Protein AF-A0A3M1FGY2-F1 (afdb_monomer)

Solvent-accessible surface area (backbone atoms only — not comparable to full-atom values): 39747 Å² total; per-residue (Å²): 135,84,88,88,84,87,84,82,87,81,82,88,76,89,76,90,72,85,72,79,71,75,72,79,77,64,55,29,26,41,13,49,28,71,32,80,57,55,85,66,83,38,28,39,62,49,61,69,87,69,76,46,45,44,46,91,86,39,46,81,48,68,23,23,54,84,64,44,53,49,77,73,42,90,63,10,30,28,99,85,68,48,51,14,48,92,96,46,51,86,85,71,84,84,57,67,67,64,67,56,83,67,84,48,83,72,31,72,80,55,66,39,44,67,34,50,70,30,95,86,32,65,36,38,81,45,65,87,71,30,52,51,30,96,87,82,31,62,25,33,63,80,64,72,58,67,90,49,59,52,15,26,13,73,57,77,65,94,67,40,73,72,54,34,35,43,37,60,44,71,38,72,59,43,84,88,67,84,84,60,53,23,40,25,38,29,35,21,44,24,40,32,45,89,91,46,58,41,38,42,34,30,28,42,21,40,38,45,35,34,56,60,52,48,55,35,31,55,44,33,36,30,46,58,96,76,75,22,67,54,38,56,48,83,37,51,46,42,28,25,44,30,8,38,22,14,69,34,64,65,32,61,38,13,55,80,77,45,47,58,57,55,49,59,44,36,11,94,33,90,62,89,46,102,87,40,81,4,45,44,53,41,46,44,48,16,54,50,44,4,58,74,44,53,38,60,22,28,36,41,67,32,64,43,66,48,66,33,25,28,33,85,88,70,50,39,74,27,39,79,84,76,50,48,70,52,67,35,58,76,51,48,68,51,63,92,86,76,81,50,30,45,46,21,51,54,39,59,66,32,70,67,60,53,85,49,50,51,35,38,28,42,41,32,20,31,58,94,45,74,84,42,36,49,31,33,38,40,32,38,28,49,48,22,43,32,51,52,74,71,76,54,49,37,33,27,28,44,22,56,38,37,20,27,52,51,40,25,73,73,53,38,49,46,45,36,60,42,28,16,37,25,21,49,60,19,20,44,64,44,74,82,67,20,34,23,55,29,36,46,90,88,68,46,79,36,52,28,67,22,92,91,43,84,93,38,62,27,62,23,83,87,68,44,73,32,61,27,68,32,38,57,69,34,75,60,34,20,45,11,46,10,34,52,55,28,49,56,41,52,49,29,57,73,69,48,86,74,73,67,36,55,63,50,56,78,47,76,49,65,47,72,42,70,47,65,45,68,26,67,63,44,46,53,53,54,58,69,50,48,82,73,32,49,84,89,54,37,64,46,48,34,29,86,82,78,43,72,56,76,82,60,95,74,82,85,59,72,69,59,54,63,75,74,40,73,54,46,40,30,41,55,78,44,58,34,40,43,37,35,53,53,54,28,25,33,38,44,34,41,17,35,25,25,26,40,57,45,69,19,48,72,61,47,77,46,79,48,77,51,76,56,96,90,38,85,46,73,44,56,29,48,42,70,60,36,72,24,53,56,80,53,53,83,39,81,42,71,56,50,30,18,28,17,50,18,47,45,48,41,22,49,59,39,21,67,52,42,30,65,71,36,82,80,49,90,73,30,74,56,45,56,57,12,34,25,62,57,46,27,30,53,54,48,28,54,51,34,42,74,50,70,44,67,90,53,76,61,57,57,83,66,51,20,49,73,73,61,46,84,73,94,55,60,51,47,103,84,69,47,75,46,77,77,78,78,80,80,63,88,75,135

Structure (mmCIF, N/CA/C/O backbone):
data_AF-A0A3M1FGY2-F1
#
_entry.id   AF-A0A3M1FGY2-F1
#
loop_
_atom_site.group_PDB
_atom_site.id
_atom_site.type_symbol
_atom_site.label_atom_id
_atom_site.label_alt_id
_atom_site.label_comp_id
_atom_site.label_asym_id
_atom_site.label_entity_id
_atom_site.label_seq_id
_atom_site.pdbx_PDB_ins_code
_atom_site.Cartn_x
_atom_site.Cartn_y
_atom_site.Cartn_z
_atom_site.occupancy
_atom_site.B_iso_or_equiv
_atom_site.auth_seq_id
_atom_site.auth_comp_id
_atom_site.auth_asym_id
_atom_site.auth_atom_id
_atom_site.pdbx_PDB_model_num
ATOM 1 N N . MET A 1 1 ? -15.349 -17.014 94.855 1.00 36.56 1 MET A N 1
ATOM 2 C CA . MET A 1 1 ? -16.660 -17.700 94.787 1.00 36.56 1 MET A CA 1
ATOM 3 C C . MET A 1 1 ? -17.309 -17.382 93.448 1.00 36.56 1 MET A C 1
ATOM 5 O O . MET A 1 1 ? -17.354 -16.208 93.117 1.00 36.56 1 MET A O 1
ATOM 9 N N . LYS A 1 2 ? -17.842 -18.424 92.782 1.00 34.97 2 LYS A N 1
ATOM 10 C CA . LYS A 1 2 ? -18.667 -18.454 91.547 1.00 34.97 2 LYS A CA 1
ATOM 11 C C . LYS A 1 2 ? -17.918 -18.312 90.197 1.00 34.97 2 LYS A C 1
ATOM 13 O O . LYS A 1 2 ? -17.287 -17.296 89.951 1.00 34.97 2 LYS A O 1
ATOM 18 N N . GLY A 1 3 ? -17.989 -19.377 89.374 1.00 35.94 3 GLY A N 1
ATOM 19 C CA . GLY A 1 3 ? -17.540 -19.461 87.960 1.00 35.94 3 GLY A CA 1
ATOM 20 C C . GLY A 1 3 ? -18.618 -18.970 86.978 1.00 35.94 3 GLY A C 1
ATOM 21 O O . GLY A 1 3 ? -19.357 -18.075 87.378 1.00 35.94 3 GLY A O 1
ATOM 22 N N . PRO A 1 4 ? -18.844 -19.581 85.788 1.00 48.47 4 PRO A N 1
ATOM 23 C CA . PRO A 1 4 ? -17.988 -20.404 84.915 1.00 48.47 4 PRO A CA 1
ATOM 24 C C . PRO A 1 4 ? -17.860 -19.821 83.473 1.00 48.47 4 PRO A C 1
ATOM 26 O O . PRO A 1 4 ? -18.666 -18.994 83.057 1.00 48.47 4 PRO A O 1
ATOM 29 N N . GLY A 1 5 ? -16.878 -20.280 82.686 1.00 32.16 5 GLY A N 1
ATOM 30 C CA . GLY A 1 5 ? -16.729 -19.965 81.254 1.00 32.16 5 GLY A CA 1
ATOM 31 C C . GLY A 1 5 ? -16.897 -21.220 80.393 1.00 32.16 5 GLY A C 1
ATOM 32 O O . GLY A 1 5 ? -16.249 -22.231 80.649 1.00 32.16 5 GLY A O 1
ATOM 33 N N . VAL A 1 6 ? -17.799 -21.157 79.414 1.00 33.75 6 VAL A N 1
ATOM 34 C CA . VAL A 1 6 ? -18.169 -22.231 78.477 1.00 33.75 6 VAL A CA 1
ATOM 35 C C . VAL A 1 6 ? -17.149 -22.309 77.334 1.00 33.75 6 VAL A C 1
ATOM 37 O O . VAL A 1 6 ? -16.842 -21.294 76.717 1.00 33.75 6 VAL A O 1
ATOM 40 N N . LEU A 1 7 ? -16.652 -23.515 77.038 1.00 28.89 7 LEU A N 1
ATOM 41 C CA . LEU A 1 7 ? -15.810 -23.832 75.880 1.00 28.89 7 LEU A CA 1
ATOM 42 C C . LEU A 1 7 ? -16.704 -24.444 74.787 1.00 28.89 7 LEU A C 1
ATOM 44 O O . LEU A 1 7 ? -17.246 -25.532 74.983 1.00 28.89 7 LEU A O 1
ATOM 48 N N . LEU A 1 8 ? -16.886 -23.744 73.664 1.00 29.45 8 LEU A N 1
ATOM 49 C CA . LEU A 1 8 ? -17.641 -24.235 72.507 1.00 29.45 8 LEU A CA 1
ATOM 50 C C . LEU A 1 8 ? -16.665 -24.798 71.460 1.00 29.45 8 LEU A C 1
ATOM 52 O O . LEU A 1 8 ? -15.843 -24.066 70.912 1.00 29.45 8 LEU A O 1
ATOM 56 N N . LEU A 1 9 ? -16.764 -26.101 71.196 1.00 29.05 9 LEU A N 1
ATOM 57 C CA . LEU A 1 9 ? -16.133 -26.788 70.068 1.00 29.05 9 LEU A CA 1
ATOM 58 C C . LEU A 1 9 ? -16.912 -26.431 68.788 1.00 29.05 9 LEU A C 1
ATOM 60 O O . LEU A 1 9 ? -18.100 -26.742 68.700 1.00 29.05 9 LEU A O 1
ATOM 64 N N . LEU A 1 10 ? -16.268 -25.807 67.800 1.00 28.83 10 LEU A N 1
ATOM 65 C CA . LEU A 1 10 ? -16.842 -25.592 66.467 1.00 28.83 10 LEU A CA 1
ATOM 66 C C . LEU A 1 10 ? -16.260 -26.619 65.491 1.00 28.83 10 LEU A C 1
ATOM 68 O O . LEU A 1 10 ? -15.065 -26.635 65.204 1.00 28.83 10 LEU A O 1
ATOM 72 N N . ILE A 1 11 ? -17.143 -27.501 65.027 1.00 30.67 11 ILE A N 1
ATOM 73 C CA . ILE A 1 11 ? -16.918 -28.496 63.981 1.00 30.67 11 ILE A CA 1
ATOM 74 C C . ILE A 1 11 ? -16.829 -27.762 62.638 1.00 30.67 11 ILE A C 1
ATOM 76 O O . ILE A 1 11 ? -17.760 -27.060 62.250 1.00 30.67 11 ILE A O 1
ATOM 80 N N . VAL A 1 12 ? -15.716 -27.941 61.926 1.00 31.11 12 VAL A N 1
ATOM 81 C CA . VAL A 1 12 ? -15.538 -27.485 60.543 1.00 31.11 12 VAL A CA 1
ATOM 82 C C . VAL A 1 12 ? -16.316 -28.431 59.627 1.00 31.11 12 VAL A C 1
ATOM 84 O O . VAL A 1 12 ? -15.914 -29.573 59.412 1.00 31.11 12 VAL A O 1
ATOM 87 N N . GLY A 1 13 ? -17.460 -27.965 59.127 1.00 29.39 13 GLY A N 1
ATOM 88 C CA . GLY A 1 13 ? -18.239 -28.627 58.085 1.00 29.39 13 GLY A CA 1
ATOM 89 C C . GLY A 1 13 ? -17.762 -28.194 56.701 1.00 29.39 13 GLY A C 1
ATOM 90 O O . GLY A 1 13 ? -17.851 -27.024 56.344 1.00 29.39 13 GLY A O 1
ATOM 91 N N . TRP A 1 14 ? -17.257 -29.156 55.937 1.00 32.22 14 TRP A N 1
ATOM 92 C CA . TRP A 1 14 ? -16.899 -29.040 54.527 1.00 32.22 14 TRP A CA 1
ATOM 93 C C . TRP A 1 14 ? -18.194 -28.949 53.696 1.00 32.22 14 TRP A C 1
ATOM 95 O O . TRP A 1 14 ? -18.934 -29.925 53.596 1.00 32.22 14 TRP A O 1
ATOM 105 N N . MET A 1 15 ? -18.491 -27.783 53.121 1.00 30.61 15 MET A N 1
ATOM 106 C CA . MET A 1 15 ? -19.473 -27.638 52.041 1.00 30.61 15 MET A CA 1
ATOM 107 C C . MET A 1 15 ? -18.726 -27.182 50.791 1.00 30.61 15 MET A C 1
ATOM 109 O O . MET A 1 15 ? -18.416 -26.006 50.626 1.00 30.61 15 MET A O 1
ATOM 113 N N . GLY A 1 16 ? -18.398 -28.149 49.933 1.00 34.47 16 GLY A N 1
ATOM 114 C CA . GLY A 1 16 ? -17.898 -27.903 48.589 1.00 34.47 16 GLY A CA 1
ATOM 115 C C . GLY A 1 16 ? -19.013 -27.341 47.714 1.00 34.47 16 GLY A C 1
ATOM 116 O O . GLY A 1 16 ? -19.827 -28.091 47.185 1.00 34.47 16 GLY A O 1
ATOM 117 N N . GLY A 1 17 ? -19.043 -26.020 47.573 1.00 30.05 17 GLY A N 1
ATOM 118 C CA . GLY A 1 17 ? -19.638 -25.355 46.424 1.00 30.05 17 GLY A CA 1
ATOM 119 C C . GLY A 1 17 ? -18.512 -25.026 45.457 1.00 30.05 17 GLY A C 1
ATOM 120 O O . GLY A 1 17 ? -17.716 -24.131 45.731 1.00 30.05 17 GLY A O 1
ATOM 121 N N . VAL A 1 18 ? -18.418 -25.759 44.348 1.00 38.31 18 VAL A N 1
ATOM 122 C CA . VAL A 1 18 ? -17.598 -25.346 43.206 1.00 38.31 18 VAL A CA 1
ATOM 123 C C . VAL A 1 18 ? -18.309 -24.140 42.603 1.00 38.31 18 VAL A C 1
ATOM 125 O O . VAL A 1 18 ? -19.213 -24.276 41.783 1.00 38.31 18 VAL A O 1
ATOM 128 N N . GLY A 1 19 ? -17.964 -22.951 43.091 1.00 31.34 19 GLY A N 1
ATOM 129 C CA . GLY A 1 19 ? -18.266 -21.720 42.386 1.00 31.34 19 GLY A CA 1
ATOM 130 C C . GLY A 1 19 ? -17.505 -21.768 41.071 1.00 31.34 19 GLY A C 1
ATOM 131 O O . GLY A 1 19 ? -16.290 -21.587 41.059 1.00 31.34 19 GLY A O 1
ATOM 132 N N . PHE A 1 20 ? -18.213 -22.045 39.979 1.00 34.38 20 PHE A N 1
ATOM 133 C CA . PHE A 1 20 ? -17.781 -21.617 38.658 1.00 34.38 20 PHE A CA 1
ATOM 134 C C . PHE A 1 20 ? -17.662 -20.093 38.728 1.00 34.38 20 PHE A C 1
ATOM 136 O O . PHE A 1 20 ? -18.654 -19.375 38.618 1.00 34.38 20 PHE A O 1
ATOM 143 N N . VAL A 1 21 ? -16.453 -19.596 38.982 1.00 35.47 21 VAL A N 1
ATOM 144 C CA . VAL A 1 21 ? -16.086 -18.263 38.516 1.00 35.47 21 VAL A CA 1
ATOM 145 C C . VAL A 1 21 ? -16.204 -18.370 36.996 1.00 35.47 21 VAL A C 1
ATOM 147 O O . VAL A 1 21 ? -15.536 -19.239 36.427 1.00 35.47 21 VAL A O 1
ATOM 150 N N . PRO A 1 22 ? -17.086 -17.607 36.326 1.00 37.62 22 PRO A N 1
ATOM 151 C CA . PRO A 1 22 ? -17.071 -17.578 34.874 1.00 37.62 22 PRO A CA 1
ATOM 152 C C . PRO A 1 22 ? -15.654 -17.162 34.490 1.00 37.62 22 PRO A C 1
ATOM 154 O O . PRO A 1 22 ? -15.172 -16.142 34.986 1.00 37.62 22 PRO A O 1
ATOM 157 N N . ALA A 1 23 ? -14.965 -17.965 33.677 1.00 42.53 23 ALA A N 1
ATOM 158 C CA . ALA A 1 23 ? -13.768 -17.477 33.009 1.00 42.53 23 ALA A CA 1
ATOM 159 C C . ALA A 1 23 ? -14.138 -16.122 32.391 1.00 42.53 23 ALA A C 1
ATOM 161 O O . ALA A 1 23 ? -15.213 -16.012 31.792 1.00 42.53 23 ALA A O 1
ATOM 162 N N . ALA A 1 24 ? -13.327 -15.089 32.642 1.00 48.88 24 ALA A N 1
ATOM 163 C CA . ALA A 1 24 ? -13.554 -13.768 32.075 1.00 48.88 24 ALA A CA 1
ATOM 164 C C . ALA A 1 24 ? -13.847 -13.948 30.582 1.00 48.88 24 ALA A C 1
ATOM 166 O O . ALA A 1 24 ? -13.088 -14.613 29.875 1.00 48.88 24 ALA A O 1
ATOM 167 N N . ARG A 1 25 ? -15.019 -13.485 30.139 1.00 57.50 25 ARG A N 1
ATOM 168 C CA . ARG A 1 25 ? -15.423 -13.599 28.741 1.00 57.50 25 ARG A CA 1
ATOM 169 C C . ARG A 1 25 ? -14.391 -12.799 27.951 1.00 57.50 25 ARG A C 1
ATOM 171 O O . ARG A 1 25 ? -14.303 -11.599 28.168 1.00 57.50 25 ARG A O 1
ATOM 178 N N . ALA A 1 26 ? -13.593 -13.470 27.121 1.00 66.06 26 ALA A N 1
ATOM 179 C CA . ALA A 1 26 ? -12.662 -12.808 26.215 1.00 66.06 26 ALA A CA 1
ATOM 180 C C . ALA A 1 26 ? -13.425 -11.723 25.439 1.00 66.06 26 ALA A C 1
ATOM 182 O O . ALA A 1 26 ? -14.460 -12.024 24.836 1.00 66.06 26 ALA A O 1
ATOM 183 N N . ASP A 1 27 ? -12.962 -10.478 25.504 1.00 87.94 27 ASP A N 1
ATOM 184 C CA . ASP A 1 27 ? -13.674 -9.306 24.971 1.00 87.94 27 ASP A CA 1
ATOM 185 C C . ASP A 1 27 ? -13.065 -8.834 23.648 1.00 87.94 27 ASP A C 1
ATOM 187 O O . ASP A 1 27 ? -13.032 -7.648 23.365 1.00 87.94 27 ASP A O 1
ATOM 191 N N . PHE A 1 28 ? -12.515 -9.759 22.858 1.00 97.19 28 PHE A N 1
ATOM 192 C CA . PHE A 1 28 ? -11.990 -9.455 21.530 1.00 97.19 28 PHE A CA 1
ATOM 193 C C . PHE A 1 28 ? -13.057 -9.649 20.446 1.00 97.19 28 PHE A C 1
ATOM 195 O O . PHE A 1 28 ? -13.564 -10.762 20.254 1.00 97.19 28 PHE A O 1
ATOM 202 N N . GLU A 1 29 ? -13.387 -8.572 19.740 1.00 98.31 29 GLU A N 1
ATOM 203 C CA . GLU A 1 29 ? -14.317 -8.558 18.610 1.00 98.31 29 GLU A CA 1
ATOM 204 C C . GLU A 1 29 ? -13.634 -8.000 17.361 1.00 98.31 29 GLU A C 1
ATOM 206 O O . GLU A 1 29 ? -12.797 -7.096 17.442 1.00 98.31 29 GLU A O 1
ATOM 211 N N . VAL A 1 30 ? -14.014 -8.535 16.204 1.00 98.75 30 VAL A N 1
ATOM 212 C CA . VAL A 1 30 ? -13.530 -8.100 14.892 1.00 98.75 30 VAL A CA 1
ATOM 213 C C . VAL A 1 30 ? -14.732 -7.885 13.988 1.00 98.75 30 VAL A C 1
ATOM 215 O O . VAL A 1 30 ? -15.682 -8.664 14.030 1.00 98.75 30 VAL A O 1
ATOM 218 N N . GLY A 1 31 ? -14.691 -6.824 13.196 1.00 98.75 31 GLY A N 1
ATOM 219 C CA . GLY A 1 31 ? -15.633 -6.557 12.119 1.00 98.75 31 GLY A CA 1
ATOM 220 C C . GLY A 1 31 ? -14.865 -6.068 10.903 1.00 98.75 31 GLY A C 1
ATOM 221 O O . GLY A 1 31 ? -13.777 -5.497 11.040 1.00 98.75 31 GLY A O 1
ATOM 222 N N . ALA A 1 32 ? -15.396 -6.310 9.714 1.00 98.75 32 ALA A N 1
ATOM 223 C CA . ALA A 1 32 ? -14.773 -5.842 8.486 1.00 98.75 32 ALA A CA 1
ATOM 224 C C . ALA A 1 32 ? -15.812 -5.335 7.489 1.00 98.75 32 ALA A C 1
ATOM 226 O O . ALA A 1 32 ? -16.957 -5.779 7.468 1.00 98.75 32 ALA A O 1
ATOM 227 N N . ALA A 1 33 ? -15.406 -4.390 6.646 1.00 98.50 33 ALA A N 1
ATOM 228 C CA . ALA A 1 33 ? -16.255 -3.876 5.581 1.00 98.50 33 ALA A CA 1
ATOM 229 C C . ALA A 1 33 ? -15.443 -3.465 4.357 1.00 98.50 33 ALA A C 1
ATOM 231 O O . ALA A 1 33 ? -14.266 -3.116 4.462 1.00 98.50 33 ALA A O 1
ATOM 232 N N . ARG A 1 34 ? -16.110 -3.457 3.201 1.00 97.12 34 ARG A N 1
ATOM 233 C CA . ARG A 1 34 ? -15.613 -2.874 1.955 1.00 97.12 34 ARG A CA 1
ATOM 234 C C . ARG A 1 34 ? -16.663 -1.943 1.351 1.00 97.12 34 ARG A C 1
ATOM 236 O O . ARG A 1 34 ? -17.853 -2.248 1.415 1.00 97.12 34 ARG A O 1
ATOM 243 N N . VAL A 1 35 ? -16.233 -0.808 0.809 1.00 96.88 35 VAL A N 1
ATOM 244 C CA . VAL A 1 35 ? -17.082 0.167 0.104 1.00 96.88 35 VAL A CA 1
ATOM 245 C C . VAL A 1 35 ? -16.384 0.596 -1.176 1.00 96.88 35 VAL A C 1
ATOM 247 O O . VAL A 1 35 ? -15.190 0.890 -1.151 1.00 96.88 35 VAL A O 1
ATOM 250 N N . ASP A 1 36 ? -17.147 0.639 -2.263 1.00 94.25 36 ASP A N 1
ATOM 251 C CA . ASP A 1 36 ? -16.681 1.053 -3.583 1.00 94.25 36 ASP A CA 1
ATOM 252 C C . ASP A 1 36 ? -16.398 2.566 -3.614 1.00 94.25 36 ASP A C 1
ATOM 254 O O . ASP A 1 36 ? -17.261 3.397 -3.301 1.00 94.25 36 ASP A O 1
ATOM 258 N N . LEU A 1 37 ? -15.167 2.919 -3.963 1.00 94.25 37 LEU A N 1
ATOM 259 C CA . LEU A 1 37 ? -14.688 4.280 -4.170 1.00 94.25 37 LEU A CA 1
ATOM 260 C C . LEU A 1 37 ? -14.525 4.627 -5.654 1.00 94.25 37 LEU A C 1
ATOM 262 O O . LEU A 1 37 ? -14.386 5.812 -5.947 1.00 94.25 37 LEU A O 1
ATOM 266 N N . THR A 1 38 ? -14.627 3.650 -6.555 1.00 91.38 38 THR A N 1
ATOM 267 C CA . THR A 1 38 ? -14.407 3.768 -8.002 1.00 91.38 38 THR A CA 1
ATOM 268 C C . THR A 1 38 ? -15.143 4.953 -8.602 1.00 91.38 38 THR A C 1
ATOM 270 O O . THR A 1 38 ? -16.275 5.289 -8.210 1.00 91.38 38 THR A O 1
ATOM 273 N N . ARG A 1 39 ? -14.480 5.614 -9.548 1.00 86.38 39 ARG A N 1
ATOM 274 C CA . ARG A 1 39 ? -15.054 6.711 -10.311 1.00 86.38 39 ARG A CA 1
ATOM 275 C C . ARG A 1 39 ? -15.671 6.179 -11.602 1.00 86.38 39 ARG A C 1
ATOM 277 O O . ARG A 1 39 ? -15.003 5.612 -12.454 1.00 86.38 39 ARG A O 1
ATOM 284 N N . TYR A 1 40 ? -16.972 6.393 -11.779 1.00 79.75 40 TYR A N 1
ATOM 285 C CA . TYR A 1 40 ? -17.678 5.955 -12.992 1.00 79.75 40 TYR A CA 1
ATOM 286 C C . TYR A 1 40 ? -18.101 7.112 -13.899 1.00 79.75 40 TYR A C 1
ATOM 288 O O . TYR A 1 40 ? -18.359 6.899 -15.081 1.00 79.75 40 TYR A O 1
ATOM 296 N N . ASP A 1 41 ? -18.138 8.324 -13.365 1.00 72.62 41 ASP A N 1
ATOM 297 C CA . ASP A 1 41 ? -18.525 9.560 -14.031 1.00 72.62 41 ASP A CA 1
ATOM 298 C C . ASP A 1 41 ? -17.323 10.209 -14.727 1.00 72.62 41 ASP A C 1
ATOM 300 O O . ASP A 1 41 ? -16.748 11.185 -14.237 1.00 72.62 41 ASP A O 1
ATOM 304 N N . PHE A 1 42 ? -16.919 9.617 -15.856 1.00 74.06 42 PHE A N 1
ATOM 305 C CA . PHE A 1 42 ? -15.904 10.195 -16.729 1.00 74.06 42 PHE A CA 1
ATOM 306 C C . PHE A 1 42 ? -16.078 9.841 -18.210 1.00 74.06 42 PHE A C 1
ATOM 308 O O . PHE A 1 42 ? -16.596 8.774 -18.545 1.00 74.06 42 PHE A O 1
ATOM 315 N N . GLU A 1 43 ? -15.594 10.732 -19.075 1.00 68.38 43 GLU A N 1
ATOM 316 C CA . GLU A 1 43 ? -15.561 10.576 -20.534 1.00 68.38 43 GLU A CA 1
ATOM 317 C C . GLU A 1 43 ? -14.274 9.887 -21.021 1.00 68.38 43 GLU A C 1
ATOM 319 O O . GLU A 1 43 ? -13.217 9.997 -20.397 1.00 68.38 43 GLU A O 1
ATOM 324 N N . ASN A 1 44 ? -14.342 9.219 -22.177 1.00 66.69 44 ASN A N 1
ATOM 325 C CA . ASN A 1 44 ? -13.189 8.561 -22.798 1.00 66.69 44 ASN A CA 1
ATOM 326 C C . ASN A 1 44 ? -12.450 9.491 -23.770 1.00 66.69 44 ASN A C 1
ATOM 328 O O . ASN A 1 44 ? -13.042 10.364 -24.412 1.00 66.69 44 ASN A O 1
ATOM 332 N N . TYR A 1 45 ? -11.159 9.241 -23.975 1.00 66.06 45 TYR A N 1
ATOM 333 C CA . TYR A 1 45 ? -10.396 9.880 -25.046 1.00 66.06 45 TYR A CA 1
ATOM 334 C C . TYR A 1 45 ? -9.769 8.842 -25.980 1.00 66.06 45 TYR A C 1
ATOM 336 O O . TYR A 1 45 ? -9.592 7.673 -25.633 1.00 66.06 45 TYR A O 1
ATOM 344 N N . THR A 1 46 ? -9.461 9.265 -27.203 1.00 64.12 46 THR A N 1
ATOM 345 C CA . THR A 1 46 ? -8.655 8.470 -28.133 1.00 64.12 46 THR A CA 1
ATOM 346 C C . THR A 1 46 ? -7.243 9.016 -28.123 1.00 64.12 46 THR A C 1
ATOM 348 O O . THR A 1 46 ? -7.030 10.163 -28.513 1.00 64.12 46 THR A O 1
ATOM 351 N N . ASP A 1 47 ? -6.321 8.178 -27.666 1.00 66.06 47 ASP A N 1
ATOM 352 C CA . ASP A 1 47 ? -4.881 8.379 -27.775 1.00 66.06 47 ASP A CA 1
ATOM 353 C C . ASP A 1 47 ? -4.470 8.179 -29.244 1.00 66.06 47 ASP A C 1
ATOM 355 O O . ASP A 1 47 ? -4.567 7.069 -29.780 1.00 66.06 47 ASP A O 1
ATOM 359 N N . ILE A 1 48 ? -4.142 9.275 -29.931 1.00 62.66 48 ILE A N 1
ATOM 360 C CA . ILE A 1 48 ? -3.876 9.278 -31.377 1.00 62.66 48 ILE A CA 1
ATOM 361 C C . ILE A 1 48 ? -2.420 8.925 -31.667 1.00 62.66 48 ILE A C 1
ATOM 363 O O . ILE A 1 48 ? -2.140 8.268 -32.676 1.00 62.66 48 ILE A O 1
ATOM 367 N N . ASP A 1 49 ? -1.491 9.386 -30.832 1.00 62.09 49 ASP A N 1
ATOM 368 C CA . ASP A 1 49 ? -0.059 9.151 -31.022 1.00 62.09 49 ASP A CA 1
ATOM 369 C C . ASP A 1 49 ? 0.442 7.875 -30.324 1.00 62.09 49 ASP A C 1
ATOM 371 O O . ASP A 1 49 ? 1.543 7.403 -30.633 1.00 62.09 49 ASP A O 1
ATOM 375 N N . GLY A 1 50 ? -0.407 7.254 -29.502 1.00 65.06 50 GLY A N 1
ATOM 376 C CA . GLY A 1 50 ? -0.146 6.004 -28.803 1.00 65.06 50 GLY A CA 1
ATOM 377 C C . GLY A 1 50 ? 0.825 6.174 -27.640 1.00 65.06 50 GLY A C 1
ATOM 378 O O . GLY A 1 50 ? 1.476 5.193 -27.267 1.00 65.06 50 GLY A O 1
ATOM 379 N N . ASP A 1 51 ? 1.000 7.395 -27.126 1.00 63.28 51 ASP A N 1
ATOM 380 C CA . ASP A 1 51 ? 1.958 7.693 -26.061 1.00 63.28 51 ASP A CA 1
ATOM 381 C C . ASP A 1 51 ? 1.427 7.381 -24.649 1.00 63.28 51 ASP A C 1
ATOM 383 O O . ASP A 1 51 ? 2.196 7.393 -23.681 1.00 63.28 51 ASP A O 1
ATOM 387 N N . GLY A 1 52 ? 0.142 7.029 -24.525 1.00 63.62 52 GLY A N 1
ATOM 388 C CA . GLY A 1 52 ? -0.528 6.705 -23.267 1.00 63.62 52 GLY A CA 1
ATOM 389 C C . GLY A 1 52 ? -0.912 7.930 -22.433 1.00 63.62 52 GLY A C 1
ATOM 390 O O . GLY A 1 52 ? -1.426 7.780 -21.321 1.00 63.62 52 GLY A O 1
ATOM 391 N N . PHE A 1 53 ? -0.702 9.143 -22.935 1.00 66.25 53 PHE A N 1
ATOM 392 C CA . PHE A 1 53 ? -1.085 10.397 -22.300 1.00 66.25 53 PHE A CA 1
ATOM 393 C C . PHE A 1 53 ? -2.196 11.082 -23.091 1.00 66.25 53 PHE A C 1
ATOM 395 O O . PHE A 1 53 ? -2.608 10.642 -24.155 1.00 66.25 53 PHE A O 1
ATOM 402 N N . LYS A 1 54 ? -2.769 12.131 -22.498 1.00 65.25 54 LYS A N 1
ATOM 403 C CA . LYS A 1 54 ? -3.650 13.059 -23.201 1.00 65.25 54 LYS A CA 1
ATOM 404 C C . LYS A 1 54 ? -2.895 14.360 -23.456 1.00 65.25 54 LYS A C 1
ATOM 406 O O . LYS A 1 54 ? -2.733 15.172 -22.536 1.00 65.25 54 LYS A O 1
ATOM 411 N N . GLY A 1 55 ? -2.447 14.549 -24.687 1.00 63.34 55 GLY A N 1
ATOM 412 C CA . GLY A 1 55 ? -1.803 15.741 -25.219 1.00 63.34 55 GLY A CA 1
ATOM 413 C C . GLY A 1 55 ? -2.738 16.652 -26.032 1.00 63.34 55 GLY A C 1
ATOM 414 O O . GLY A 1 55 ? -3.943 16.420 -26.135 1.00 63.34 55 GLY A O 1
ATOM 415 N N . PRO A 1 56 ? -2.202 17.749 -26.603 1.00 60.97 56 PRO A N 1
ATOM 416 C CA . PRO A 1 56 ? -2.968 18.708 -27.408 1.00 60.97 56 PRO A CA 1
ATOM 417 C C . PRO A 1 56 ? -3.503 18.143 -28.729 1.00 60.97 56 PRO A C 1
ATOM 419 O O . PRO A 1 56 ? -4.447 18.710 -29.282 1.00 60.97 56 PRO A O 1
ATOM 422 N N . ASP A 1 57 ? -2.862 17.087 -29.232 1.00 58.19 57 ASP A N 1
ATOM 423 C CA . ASP A 1 57 ? -3.192 16.436 -30.498 1.00 58.19 57 ASP A CA 1
ATOM 424 C C . ASP A 1 57 ? -4.222 15.299 -30.314 1.00 58.19 57 ASP A C 1
ATOM 426 O O . ASP A 1 57 ? -4.865 14.916 -31.291 1.00 58.19 57 ASP A O 1
ATOM 430 N N . ASP A 1 58 ? -4.451 14.831 -29.077 1.00 60.66 58 ASP A N 1
ATOM 431 C CA . ASP A 1 58 ? -5.428 13.785 -28.750 1.00 60.66 58 ASP A CA 1
ATOM 432 C C . ASP A 1 58 ? -6.869 14.279 -28.750 1.00 60.66 58 ASP A C 1
ATOM 434 O O . ASP A 1 58 ? -7.182 15.441 -28.458 1.00 60.66 58 ASP A O 1
ATOM 438 N N . TRP A 1 59 ? -7.787 13.362 -29.060 1.00 62.28 59 TRP A N 1
ATOM 439 C CA . TRP A 1 59 ? -9.177 13.714 -29.307 1.00 62.28 59 TRP A CA 1
ATOM 440 C C . TRP A 1 59 ? -10.134 13.280 -28.196 1.00 62.28 59 TRP A C 1
ATOM 442 O O . TRP A 1 59 ? -10.061 12.176 -27.659 1.00 62.28 59 TRP A O 1
ATOM 452 N N . LEU A 1 60 ? -11.091 14.167 -27.911 1.00 60.62 60 LEU A N 1
ATOM 453 C CA . LEU A 1 60 ? -12.153 13.982 -26.926 1.00 60.62 60 LEU A CA 1
ATOM 454 C C . LEU A 1 60 ? -13.373 13.318 -27.575 1.00 60.62 60 LEU A C 1
ATOM 456 O O . LEU A 1 60 ? -13.959 13.861 -28.525 1.00 60.62 60 LEU A O 1
ATOM 460 N N . LEU A 1 61 ? -13.771 12.162 -27.049 1.00 56.94 61 LEU A N 1
ATOM 461 C CA . LEU A 1 61 ? -15.018 11.500 -27.408 1.00 56.94 61 LEU A CA 1
ATOM 462 C C . LEU A 1 61 ? -16.045 11.787 -26.312 1.00 56.94 61 LEU A C 1
ATOM 464 O O . LEU A 1 61 ? -16.080 11.128 -25.284 1.00 56.94 61 LEU A O 1
ATOM 468 N N . ASP A 1 62 ? -16.858 12.809 -26.557 1.00 54.31 62 ASP A N 1
ATOM 469 C CA . ASP A 1 62 ? -17.970 13.199 -25.689 1.00 54.31 62 ASP A CA 1
ATOM 470 C C . ASP A 1 62 ? -19.179 12.301 -26.015 1.00 54.31 62 ASP A C 1
ATOM 472 O O . ASP A 1 62 ? -20.003 12.642 -26.869 1.00 54.31 62 ASP A O 1
ATOM 476 N N . THR A 1 63 ? -19.150 11.092 -25.442 1.00 55.75 63 THR A N 1
ATOM 477 C CA . THR A 1 63 ? -20.163 10.017 -25.525 1.00 55.75 63 THR A CA 1
ATOM 478 C C . THR A 1 63 ? -21.033 9.973 -24.257 1.00 55.75 63 THR A C 1
ATOM 480 O O . THR A 1 63 ? -21.351 8.896 -23.755 1.00 55.75 63 THR A O 1
ATOM 483 N N . GLY A 1 64 ? -21.213 11.122 -23.592 1.00 55.97 64 GLY A N 1
ATOM 484 C CA . GLY A 1 64 ? -21.847 11.203 -22.275 1.00 55.97 64 GLY A CA 1
ATOM 485 C C . GLY A 1 64 ? -21.168 10.369 -21.168 1.00 55.97 64 GLY A C 1
ATOM 486 O O . GLY A 1 64 ? -20.034 9.895 -21.288 1.00 55.97 64 GLY A O 1
ATOM 487 N N . ILE A 1 65 ? -21.893 10.181 -20.055 1.00 55.72 65 ILE A N 1
ATOM 488 C CA . ILE A 1 65 ? -21.413 9.479 -18.842 1.00 55.72 65 ILE A CA 1
ATOM 489 C C . ILE A 1 65 ? -21.397 7.951 -19.026 1.00 55.72 65 ILE A C 1
ATOM 491 O O . ILE A 1 65 ? -20.665 7.240 -18.331 1.00 55.72 65 ILE A O 1
ATOM 495 N N . ASP A 1 66 ? -22.220 7.424 -19.934 1.00 55.66 66 ASP A N 1
ATOM 496 C CA . ASP A 1 66 ? -22.389 5.983 -20.141 1.00 55.66 66 ASP A CA 1
ATOM 497 C C . ASP A 1 66 ? -21.312 5.367 -21.061 1.00 55.66 66 ASP A C 1
ATOM 499 O O . ASP A 1 66 ? -21.158 4.139 -21.113 1.00 55.66 66 ASP A O 1
ATOM 503 N N . ARG A 1 67 ? -20.508 6.233 -21.697 1.00 63.34 67 ARG A N 1
ATOM 504 C CA . ARG A 1 67 ? -19.342 5.905 -22.524 1.00 63.34 67 ARG A CA 1
ATOM 505 C C . ARG A 1 67 ? -19.696 5.122 -23.793 1.00 63.34 67 ARG A C 1
ATOM 507 O O . ARG A 1 67 ? -18.870 4.322 -24.262 1.00 63.34 67 ARG A O 1
ATOM 514 N N . ARG A 1 68 ? -20.906 5.305 -24.330 1.00 60.91 68 ARG A N 1
ATOM 515 C CA . ARG A 1 68 ? -21.394 4.665 -25.562 1.00 60.91 68 ARG A CA 1
ATOM 516 C C . ARG A 1 68 ? -21.706 5.710 -26.614 1.00 60.91 68 ARG A C 1
ATOM 518 O O . ARG A 1 68 ? -22.193 6.778 -26.307 1.00 60.91 68 ARG A O 1
ATOM 525 N N . PHE A 1 69 ? -21.436 5.391 -27.875 1.00 65.88 69 PHE A N 1
ATOM 526 C CA . PHE A 1 69 ? -21.985 6.203 -28.960 1.00 65.88 69 PHE A CA 1
ATOM 527 C C . PHE A 1 69 ? -23.471 5.898 -29.150 1.00 65.88 69 PHE A C 1
ATOM 529 O O . PHE A 1 69 ? -23.860 4.740 -28.996 1.00 65.88 69 PHE A O 1
ATOM 536 N N . ASP A 1 70 ? -24.226 6.871 -29.663 1.00 70.38 70 ASP A N 1
ATOM 537 C CA . ASP A 1 70 ? -25.607 6.741 -30.155 1.00 70.38 70 ASP A CA 1
ATOM 538 C C . ASP A 1 70 ? -25.992 5.341 -30.697 1.00 70.38 70 ASP A C 1
ATOM 540 O O . ASP A 1 70 ? -27.048 4.806 -30.381 1.00 70.38 70 ASP A O 1
ATOM 544 N N . TYR A 1 71 ? -25.168 4.737 -31.567 1.00 69.38 71 TYR A N 1
ATOM 545 C CA . TYR A 1 71 ? -25.467 3.452 -32.222 1.00 69.38 71 TYR A CA 1
ATOM 546 C C . TYR A 1 71 ? -25.163 2.214 -31.351 1.00 69.38 71 TYR A C 1
ATOM 548 O O . TYR A 1 71 ? -25.606 1.110 -31.656 1.00 69.38 71 TYR A O 1
ATOM 556 N N . GLU A 1 72 ? -24.390 2.361 -30.278 1.00 72.12 72 GLU A N 1
ATOM 557 C CA . GLU A 1 72 ? -24.056 1.303 -29.313 1.00 72.12 72 GLU A CA 1
ATOM 558 C C . GLU A 1 72 ? -25.100 1.189 -28.182 1.00 72.12 72 GLU A C 1
ATOM 560 O O . GLU A 1 72 ? -25.054 0.265 -27.353 1.00 72.12 72 GLU A O 1
ATOM 565 N N . GLU A 1 73 ? -26.053 2.118 -28.134 1.00 73.44 73 GLU A N 1
ATOM 566 C CA . GLU A 1 73 ? -27.117 2.149 -27.143 1.00 73.44 73 GLU A CA 1
ATOM 567 C C . GLU A 1 73 ? -28.213 1.108 -27.390 1.00 73.44 73 GLU A C 1
ATOM 569 O O . GLU A 1 73 ? -28.570 0.728 -28.511 1.00 73.44 73 GLU A O 1
ATOM 574 N N . ALA A 1 74 ? -28.808 0.640 -26.293 1.00 77.31 74 ALA A N 1
ATOM 575 C CA . ALA A 1 74 ? -29.900 -0.314 -26.364 1.00 77.31 74 ALA A CA 1
ATOM 576 C C . ALA A 1 74 ? -31.139 0.325 -27.018 1.00 77.31 74 ALA A C 1
ATOM 578 O O . ALA A 1 74 ? -31.787 1.191 -26.437 1.00 77.31 74 ALA A O 1
ATOM 579 N N . GLY A 1 75 ? -31.511 -0.174 -28.199 1.00 74.25 75 GLY A N 1
ATOM 580 C CA . GLY A 1 75 ? -32.643 0.340 -28.977 1.00 74.25 75 GLY A CA 1
ATOM 581 C C . GLY A 1 75 ? -32.268 1.385 -30.028 1.00 74.25 75 GLY A C 1
ATOM 582 O O . GLY A 1 75 ? -33.175 1.917 -30.666 1.00 74.25 75 GLY A O 1
ATOM 583 N N . ALA A 1 76 ? -30.970 1.644 -30.227 1.00 76.06 76 ALA A N 1
ATOM 584 C CA . ALA A 1 76 ? -30.467 2.496 -31.304 1.00 76.06 76 ALA A CA 1
ATOM 585 C C . ALA A 1 76 ? -30.826 1.955 -32.688 1.00 76.06 76 ALA A C 1
ATOM 587 O O . ALA A 1 76 ? -31.291 2.690 -33.559 1.00 76.06 76 ALA A O 1
ATOM 588 N N . PHE A 1 77 ? -30.677 0.644 -32.862 1.00 73.06 77 PHE A N 1
ATOM 589 C CA . PHE A 1 77 ? -31.125 -0.063 -34.052 1.00 73.06 77 PHE A CA 1
ATOM 590 C C . PHE A 1 77 ? -32.587 -0.462 -33.879 1.00 73.06 77 PHE A C 1
ATOM 592 O O . PHE A 1 77 ? -32.981 -0.942 -32.810 1.00 73.06 77 PHE A O 1
ATOM 599 N N . GLY A 1 78 ? -33.394 -0.233 -34.914 1.00 71.69 78 GLY A N 1
ATOM 600 C CA . GLY A 1 78 ? -34.827 -0.517 -34.919 1.00 71.69 78 GLY A CA 1
ATOM 601 C C . GLY A 1 78 ? -35.170 -2.002 -34.685 1.00 71.69 78 GLY A C 1
ATOM 602 O O . GLY A 1 78 ? -34.348 -2.812 -34.256 1.00 71.69 78 GLY A O 1
ATOM 603 N N . PRO A 1 79 ? -36.421 -2.428 -34.935 1.00 72.19 79 PRO A N 1
ATOM 604 C CA . PRO A 1 79 ? -36.865 -3.806 -34.701 1.00 72.19 79 PRO A CA 1
ATOM 605 C C . PRO A 1 79 ? -36.042 -4.936 -35.350 1.00 72.19 79 PRO A C 1
ATOM 607 O O . PRO A 1 79 ? -36.219 -6.091 -34.953 1.00 72.19 79 PRO A O 1
ATOM 610 N N . ASP A 1 80 ? -35.207 -4.655 -36.351 1.00 68.06 80 ASP A N 1
ATOM 611 C CA . ASP A 1 80 ? -34.330 -5.637 -36.998 1.00 68.06 80 ASP A CA 1
ATOM 612 C C . ASP A 1 80 ? -32.959 -5.801 -36.308 1.00 68.06 80 ASP A C 1
ATOM 614 O O . ASP A 1 80 ? -32.264 -6.790 -36.567 1.00 68.06 80 ASP A O 1
ATOM 618 N N . GLY A 1 81 ? -32.614 -4.887 -35.393 1.00 72.50 81 GLY A N 1
ATOM 619 C CA . GLY A 1 81 ? -31.378 -4.883 -34.617 1.00 72.50 81 GLY A CA 1
ATOM 620 C C . GLY A 1 81 ? -30.118 -4.582 -35.430 1.00 72.50 81 GLY A C 1
ATOM 621 O O . GLY A 1 81 ? -29.038 -4.988 -34.996 1.00 72.50 81 GLY A O 1
ATOM 622 N N . LYS A 1 82 ? -30.240 -3.942 -36.599 1.00 72.00 82 LYS A N 1
ATOM 623 C CA . LYS A 1 82 ? -29.122 -3.623 -37.500 1.00 72.00 82 LYS A CA 1
ATOM 624 C C . LYS A 1 82 ? -29.129 -2.136 -37.899 1.00 72.00 82 LYS A C 1
ATOM 626 O O . LYS A 1 82 ? -30.206 -1.564 -37.988 1.00 72.00 82 LYS A O 1
ATOM 631 N N . PRO A 1 83 ? -27.960 -1.509 -38.129 1.00 69.69 83 PRO A N 1
ATOM 632 C CA . PRO A 1 83 ? -27.873 -0.124 -38.593 1.00 69.69 83 PRO A CA 1
ATOM 633 C C . PRO A 1 83 ? -28.409 0.030 -40.023 1.00 69.69 83 PRO A C 1
ATOM 635 O O . PRO A 1 83 ? -28.052 -0.734 -40.915 1.00 69.69 83 PRO A O 1
ATOM 638 N N . GLY A 1 84 ? -29.193 1.077 -40.272 1.00 70.69 84 GLY A N 1
ATOM 639 C CA . GLY A 1 84 ? -29.660 1.433 -41.610 1.00 70.69 84 GLY A CA 1
ATOM 640 C C . GLY A 1 84 ? -30.861 0.635 -42.097 1.00 70.69 84 GLY A C 1
ATOM 641 O O . GLY A 1 84 ? -31.760 0.282 -41.343 1.00 70.69 84 GLY A O 1
ATOM 642 N N . ARG A 1 85 ? -30.973 0.437 -43.414 1.00 71.00 85 ARG A N 1
ATOM 643 C CA . ARG A 1 85 ? -32.112 -0.299 -43.979 1.00 71.00 85 ARG A CA 1
ATOM 644 C C . ARG A 1 85 ? -31.826 -1.792 -43.994 1.00 71.00 85 ARG A C 1
ATOM 646 O O . ARG A 1 85 ? -31.000 -2.247 -44.779 1.00 71.00 85 ARG A O 1
ATOM 653 N N . ALA A 1 86 ? -32.641 -2.559 -43.274 1.00 63.41 86 ALA A N 1
ATOM 654 C CA . ALA A 1 86 ? -32.634 -4.021 -43.284 1.00 63.41 86 ALA A CA 1
ATOM 655 C C . ALA A 1 86 ? -32.327 -4.646 -44.668 1.00 63.41 86 ALA A C 1
ATOM 657 O O . ALA A 1 86 ? -33.181 -4.686 -45.564 1.00 63.41 86 ALA A O 1
ATOM 658 N N . GLY A 1 87 ? -31.120 -5.201 -44.829 1.00 60.91 87 GLY A N 1
ATOM 659 C CA . GLY A 1 87 ? -30.721 -5.976 -46.011 1.00 60.91 87 GLY A CA 1
ATOM 660 C C . GLY A 1 87 ? -30.321 -5.163 -47.248 1.00 60.91 87 GLY A C 1
ATOM 661 O O . GLY A 1 87 ? -30.369 -5.712 -48.355 1.00 60.91 87 GLY A O 1
ATOM 662 N N . VAL A 1 88 ? -29.949 -3.891 -47.088 1.00 62.75 88 VAL A N 1
ATOM 663 C CA . VAL A 1 88 ? -29.468 -3.015 -48.165 1.00 62.75 88 VAL A CA 1
ATOM 664 C C . VAL A 1 88 ? -28.088 -2.467 -47.799 1.00 62.75 88 VAL A C 1
ATOM 666 O O . VAL A 1 88 ? -27.942 -1.873 -46.748 1.00 62.75 88 VAL A O 1
ATOM 669 N N . ASP A 1 89 ? -27.112 -2.662 -48.688 1.00 62.06 89 ASP A N 1
ATOM 670 C CA . ASP A 1 89 ? -25.810 -1.975 -48.664 1.00 62.06 89 ASP A CA 1
ATOM 671 C C . ASP A 1 89 ? -26.023 -0.567 -49.241 1.00 62.06 89 ASP A C 1
ATOM 673 O O . ASP A 1 89 ? -26.149 -0.383 -50.462 1.00 62.06 89 ASP A O 1
ATOM 677 N N . ASP A 1 90 ? -26.210 0.402 -48.351 1.00 59.06 90 ASP A N 1
ATOM 678 C CA . ASP A 1 90 ? -26.658 1.753 -48.685 1.00 59.06 90 ASP A CA 1
ATOM 679 C C . ASP A 1 90 ? -25.513 2.633 -49.242 1.00 59.06 90 ASP A C 1
ATOM 681 O O . ASP A 1 90 ? -25.793 3.654 -49.885 1.00 59.06 90 ASP A O 1
ATOM 685 N N . ASP A 1 91 ? -24.240 2.245 -49.070 1.00 54.47 91 ASP A N 1
ATOM 686 C CA . ASP A 1 91 ? -23.063 2.983 -49.569 1.00 54.47 91 ASP A CA 1
ATOM 687 C C . ASP A 1 91 ? -22.340 2.312 -50.762 1.00 54.47 91 ASP A C 1
ATOM 689 O O . ASP A 1 91 ? -21.512 2.948 -51.430 1.00 54.47 91 ASP A O 1
ATOM 693 N N . GLY A 1 92 ? -22.727 1.080 -51.102 1.00 56.44 92 GLY A N 1
ATOM 694 C CA . GLY A 1 92 ? -22.289 0.327 -52.275 1.00 56.44 92 GLY A CA 1
ATOM 695 C C . GLY A 1 92 ? -20.900 -0.294 -52.142 1.00 56.44 92 GLY A C 1
ATOM 696 O O . GLY A 1 92 ? -20.270 -0.580 -53.171 1.00 56.44 92 GLY A O 1
ATOM 697 N N . ASN A 1 93 ? -20.392 -0.459 -50.920 1.00 60.22 93 ASN A N 1
ATOM 698 C CA . ASN A 1 93 ? -19.060 -1.005 -50.658 1.00 60.22 93 ASN A CA 1
ATOM 699 C C . ASN A 1 93 ? -19.017 -2.552 -50.646 1.00 60.22 93 ASN A C 1
ATOM 701 O O . ASN A 1 93 ? -17.933 -3.143 -50.639 1.00 60.22 93 ASN A O 1
ATOM 705 N N . GLY A 1 94 ? -20.176 -3.210 -50.737 1.00 58.22 94 GLY A N 1
ATOM 706 C CA . GLY A 1 94 ? -20.344 -4.662 -50.737 1.00 58.22 94 GLY A CA 1
ATOM 707 C C . GLY A 1 94 ? -20.537 -5.285 -49.351 1.00 58.22 94 GLY A C 1
ATOM 708 O O . GLY A 1 94 ? -20.619 -6.515 -49.267 1.00 58.22 94 GLY A O 1
ATOM 709 N N . VAL A 1 95 ? -20.607 -4.479 -48.292 1.00 57.69 95 VAL A N 1
ATOM 710 C CA . VAL A 1 95 ? -20.838 -4.869 -46.897 1.00 57.69 95 VAL A CA 1
ATOM 711 C C . VAL A 1 95 ? -22.189 -4.303 -46.470 1.00 57.69 95 VAL A C 1
ATOM 713 O O . VAL A 1 95 ? -22.450 -3.122 -46.625 1.00 57.69 95 VAL A O 1
ATOM 716 N N . ILE A 1 96 ? -23.060 -5.171 -45.964 1.00 57.50 96 ILE A N 1
ATOM 717 C CA . ILE A 1 96 ? -24.329 -4.772 -45.351 1.00 57.50 96 ILE A CA 1
ATOM 718 C C . ILE A 1 96 ? -24.051 -4.670 -43.845 1.00 57.50 96 ILE A C 1
ATOM 720 O O . ILE A 1 96 ? -23.497 -5.627 -43.297 1.00 57.50 96 ILE A O 1
ATOM 724 N N . ASP A 1 97 ? -24.441 -3.572 -43.199 1.00 55.62 97 ASP A N 1
ATOM 725 C CA . ASP A 1 97 ? -24.339 -3.322 -41.754 1.00 55.62 97 ASP A CA 1
ATOM 726 C C . ASP A 1 97 ? -22.910 -2.992 -41.226 1.00 55.62 97 ASP A C 1
ATOM 728 O O . ASP A 1 97 ? -22.467 -3.572 -40.231 1.00 55.62 97 ASP A O 1
ATOM 732 N N . ASP A 1 98 ? -22.156 -2.078 -41.864 1.00 62.56 98 ASP A N 1
ATOM 733 C CA . ASP A 1 98 ? -20.802 -1.671 -41.402 1.00 62.56 98 ASP A CA 1
ATOM 734 C C . ASP A 1 98 ? -20.842 -0.539 -40.350 1.00 62.56 98 ASP A C 1
ATOM 736 O O . ASP A 1 98 ? -21.013 0.643 -40.682 1.00 62.56 98 ASP A O 1
ATOM 740 N N . CYS A 1 99 ? -20.657 -0.910 -39.075 1.00 63.47 99 CYS A N 1
ATOM 741 C CA . CYS A 1 99 ? -20.415 0.025 -37.974 1.00 63.47 99 CYS A CA 1
ATOM 742 C C . CYS A 1 99 ? -19.162 -0.349 -37.166 1.00 63.47 99 CYS A C 1
ATOM 744 O O . CYS A 1 99 ? -18.993 -1.489 -36.727 1.00 63.47 99 CYS A O 1
ATOM 746 N N . GLY A 1 100 ? -18.302 0.644 -36.933 1.00 59.28 100 GLY A N 1
ATOM 747 C CA . GLY A 1 100 ? -17.079 0.564 -36.142 1.00 59.28 100 GLY A CA 1
ATOM 748 C C . GLY A 1 100 ? -16.796 1.868 -35.387 1.00 59.28 100 GLY A C 1
ATOM 749 O O . GLY A 1 100 ? -17.313 2.936 -35.718 1.00 59.28 100 GLY A O 1
ATOM 750 N N . ARG A 1 101 ? -15.958 1.794 -34.349 1.00 57.62 101 ARG A N 1
ATOM 751 C CA . ARG A 1 101 ? -15.564 2.974 -33.563 1.00 57.62 101 ARG A CA 1
ATOM 752 C C . ARG A 1 101 ? -14.605 3.869 -34.367 1.00 57.62 101 ARG A C 1
ATOM 754 O O . ARG A 1 101 ? -13.707 3.332 -35.016 1.00 57.62 101 ARG A O 1
ATOM 761 N N . PRO A 1 102 ? -14.765 5.208 -34.340 1.00 56.00 102 PRO A N 1
ATOM 762 C CA . PRO A 1 102 ? -13.868 6.120 -35.046 1.00 56.00 102 PRO A CA 1
ATOM 763 C C . PRO A 1 102 ? -12.453 6.060 -34.455 1.00 56.00 102 PRO A C 1
ATOM 765 O O . PRO A 1 102 ? -12.294 6.042 -33.237 1.00 56.00 102 PRO A O 1
ATOM 768 N N . LEU A 1 103 ? -11.436 6.049 -35.323 1.00 53.03 103 LEU A N 1
ATOM 769 C CA . LEU A 1 103 ? -10.024 5.956 -34.926 1.00 53.03 103 LEU A CA 1
ATOM 770 C C . LEU A 1 103 ? -9.276 7.299 -35.026 1.00 53.03 103 LEU A C 1
ATOM 772 O O . LEU A 1 103 ? -8.197 7.430 -34.458 1.00 53.03 103 LEU A O 1
ATOM 776 N N . THR A 1 104 ? -9.824 8.305 -35.726 1.00 50.81 104 THR A N 1
ATOM 777 C CA . THR A 1 104 ? -9.218 9.644 -35.871 1.00 50.81 104 THR A CA 1
ATOM 778 C C . THR A 1 104 ? -10.257 10.782 -35.854 1.00 50.81 104 THR A C 1
ATOM 780 O O . THR A 1 104 ? -11.457 10.572 -36.055 1.00 50.81 104 THR A O 1
ATOM 783 N N . ALA A 1 105 ? -9.808 12.031 -35.662 1.00 44.28 105 ALA A N 1
ATOM 784 C CA . ALA A 1 105 ? -10.671 13.223 -35.669 1.00 44.28 105 ALA A CA 1
ATOM 785 C C . ALA A 1 105 ? -11.306 13.529 -37.046 1.00 44.28 105 ALA A C 1
ATOM 787 O O . ALA A 1 105 ? -12.391 14.116 -37.120 1.00 44.28 105 ALA A O 1
ATOM 788 N N . GLU A 1 106 ? -10.658 13.122 -38.140 1.00 48.50 106 GLU A N 1
ATOM 789 C CA . GLU A 1 106 ? -11.183 13.262 -39.506 1.00 48.50 106 GLU A CA 1
ATOM 790 C C . GLU A 1 106 ? -12.276 12.216 -39.800 1.00 48.50 106 GLU A C 1
ATOM 792 O O . GLU A 1 106 ? -13.219 12.502 -40.548 1.00 48.50 106 GLU A O 1
ATOM 797 N N . ASP A 1 107 ? -12.221 11.066 -39.118 1.00 52.75 107 ASP A N 1
ATOM 798 C CA . ASP A 1 107 ? -13.183 9.960 -39.213 1.00 52.75 107 ASP A CA 1
ATOM 799 C C . ASP A 1 107 ? -14.488 10.205 -38.440 1.00 52.75 107 ASP A C 1
ATOM 801 O O . ASP A 1 107 ? -15.524 9.642 -38.798 1.00 52.75 107 ASP A O 1
ATOM 805 N N . ARG A 1 108 ? -14.483 11.090 -37.426 1.00 48.28 108 ARG A N 1
ATOM 806 C CA . ARG A 1 108 ? -15.681 11.446 -36.629 1.00 48.28 108 ARG A CA 1
ATOM 807 C C . ARG A 1 108 ? -16.826 11.979 -37.497 1.00 48.28 108 ARG A C 1
ATOM 809 O O . ARG A 1 108 ? -17.994 11.757 -37.194 1.00 48.28 108 ARG A O 1
ATOM 816 N N . TRP A 1 109 ? -16.490 12.690 -38.574 1.00 46.94 109 TRP A N 1
ATOM 817 C CA . TRP A 1 109 ? -17.462 13.270 -39.510 1.00 46.94 109 TRP A CA 1
ATOM 818 C C . TRP A 1 109 ? -17.509 12.528 -40.847 1.00 46.94 109 TRP A C 1
ATOM 820 O O . TRP A 1 109 ? -18.522 12.592 -41.544 1.00 46.94 109 TRP A O 1
ATOM 830 N N . ASN A 1 110 ? -16.441 11.797 -41.178 1.00 46.06 110 ASN A N 1
ATOM 831 C CA . ASN A 1 110 ? -16.363 10.912 -42.329 1.00 46.06 110 ASN A CA 1
ATOM 832 C C . ASN A 1 110 ? -16.412 9.447 -41.873 1.00 46.06 110 ASN A C 1
ATOM 834 O O . ASN A 1 110 ? -15.449 8.697 -41.963 1.00 46.06 110 ASN A O 1
ATOM 838 N N . THR A 1 111 ? -17.621 9.031 -41.501 1.00 54.53 111 THR A N 1
ATOM 839 C CA . THR A 1 111 ? -18.153 7.688 -41.748 1.00 54.53 111 THR A CA 1
ATOM 840 C C . THR A 1 111 ? -17.466 6.468 -41.116 1.00 54.53 111 THR A C 1
ATOM 842 O O . THR A 1 111 ? -16.664 5.820 -41.778 1.00 54.53 111 THR A O 1
ATOM 845 N N . HIS A 1 112 ? -17.927 6.057 -39.930 1.00 62.06 112 HIS A N 1
ATOM 846 C CA . HIS A 1 112 ? -17.745 4.684 -39.413 1.00 62.06 112 HIS A CA 1
ATOM 847 C C . HIS A 1 112 ? -19.045 4.046 -38.879 1.00 62.06 112 HIS A C 1
ATOM 849 O O . HIS A 1 112 ? -19.019 3.028 -38.211 1.00 62.06 112 HIS A O 1
ATOM 855 N N . CYS A 1 113 ? -20.201 4.620 -39.214 1.00 62.28 113 CYS A N 1
ATOM 856 C CA . CYS A 1 113 ? -21.504 3.952 -39.153 1.00 62.28 113 CYS A CA 1
ATOM 857 C C . CYS A 1 113 ? -22.379 4.637 -40.215 1.00 62.28 113 CYS A C 1
ATOM 859 O O . CYS A 1 113 ? -23.215 5.489 -39.923 1.00 62.28 113 CYS A O 1
ATOM 861 N N . ARG A 1 114 ? -22.041 4.403 -41.495 1.00 63.44 114 ARG A N 1
ATOM 862 C CA . ARG A 1 114 ? -22.611 5.138 -42.653 1.00 63.44 114 ARG A CA 1
ATOM 863 C C . ARG A 1 114 ? -24.106 4.936 -42.805 1.00 63.44 114 ARG A C 1
ATOM 865 O O . ARG A 1 114 ? -24.791 5.803 -43.347 1.00 63.44 114 ARG A O 1
ATOM 872 N N . GLU A 1 115 ? -24.556 3.771 -42.374 1.00 65.81 115 GLU A N 1
ATOM 873 C CA . GLU A 1 115 ? -25.917 3.299 -42.557 1.00 65.81 115 GLU A CA 1
ATOM 874 C C . GLU A 1 115 ? -26.812 3.722 -41.382 1.00 65.81 115 GLU A C 1
ATOM 876 O O . GLU A 1 115 ? -28.013 3.897 -41.572 1.00 65.81 115 GLU A O 1
ATOM 881 N N . TYR A 1 116 ? -26.239 4.038 -40.213 1.00 71.81 116 TYR A N 1
ATOM 882 C CA . TYR A 1 116 ? -26.994 4.552 -39.070 1.00 71.81 116 TYR A CA 1
ATOM 883 C C . TYR A 1 116 ? -27.650 5.902 -39.374 1.00 71.81 116 TYR A C 1
ATOM 885 O O . TYR A 1 116 ? -27.010 6.849 -39.841 1.00 71.81 116 TYR A O 1
ATOM 893 N N . LEU A 1 117 ? -28.961 5.981 -39.125 1.00 71.75 117 LEU A N 1
ATOM 894 C CA . LEU A 1 117 ? -29.820 7.123 -39.473 1.00 71.75 117 LEU A CA 1
ATOM 895 C C . LEU A 1 117 ? -29.843 7.446 -40.976 1.00 71.75 117 LEU A C 1
ATOM 897 O O . LEU A 1 117 ? -30.217 8.561 -41.377 1.00 71.75 117 LEU A O 1
ATOM 901 N N . ALA A 1 118 ? -29.497 6.480 -41.837 1.00 73.62 118 ALA A N 1
ATOM 902 C CA . ALA A 1 118 ? -29.644 6.628 -43.276 1.00 73.62 118 ALA A CA 1
ATOM 903 C C . ALA A 1 118 ? -31.090 6.993 -43.636 1.00 73.62 118 ALA A C 1
ATOM 905 O O . ALA A 1 118 ? -32.070 6.663 -42.961 1.00 73.62 118 ALA A O 1
ATOM 906 N N . ARG A 1 119 ? -31.264 7.725 -44.740 1.00 70.50 119 ARG A N 1
ATOM 907 C CA . ARG A 1 119 ? -32.578 8.254 -45.118 1.00 70.50 119 ARG A CA 1
ATOM 908 C C . ARG A 1 119 ? -33.592 7.117 -45.285 1.00 70.50 119 ARG A C 1
ATOM 910 O O . ARG A 1 119 ? -33.550 6.403 -46.283 1.00 70.50 119 ARG A O 1
ATOM 917 N N . GLY A 1 120 ? -34.590 7.047 -44.405 1.00 71.69 120 GLY A N 1
ATOM 918 C CA . GLY A 1 120 ? -35.640 6.020 -44.431 1.00 71.69 120 GLY A CA 1
ATOM 919 C C . GLY A 1 120 ? -35.288 4.731 -43.685 1.00 71.69 120 GLY A C 1
ATOM 920 O O . GLY A 1 120 ? -35.972 3.740 -43.923 1.00 71.69 120 GLY A O 1
ATOM 921 N N . SER A 1 121 ? -34.240 4.767 -42.861 1.00 75.06 121 SER A N 1
ATOM 922 C CA . SER A 1 121 ? -33.974 3.814 -41.784 1.00 75.06 121 SER A CA 1
ATOM 923 C C . SER A 1 121 ? -35.045 3.903 -40.678 1.00 75.06 121 SER A C 1
ATOM 925 O O . SER A 1 121 ? -35.751 4.918 -40.574 1.00 75.06 121 SER A O 1
ATOM 927 N N . ASP A 1 122 ? -35.186 2.833 -39.898 1.00 74.81 122 ASP A N 1
ATOM 928 C CA . ASP A 1 122 ? -35.947 2.740 -38.647 1.00 74.81 122 ASP A CA 1
ATOM 929 C C . ASP A 1 122 ? -35.089 2.908 -37.378 1.00 74.81 122 ASP A C 1
ATOM 931 O O . ASP A 1 122 ? -35.636 2.826 -36.276 1.00 74.81 122 ASP A O 1
ATOM 935 N N . ASP A 1 123 ? -33.797 3.214 -37.529 1.00 81.38 123 ASP A N 1
ATOM 936 C CA . ASP A 1 123 ? -32.890 3.606 -36.444 1.00 81.38 123 ASP A CA 1
ATOM 937 C C . ASP A 1 123 ? -33.427 4.789 -35.624 1.00 81.38 123 ASP A C 1
ATOM 939 O O . ASP A 1 123 ? -34.053 5.727 -36.144 1.00 81.38 123 ASP A O 1
ATOM 943 N N . VAL A 1 124 ? -33.121 4.775 -34.330 1.00 77.62 124 VAL A N 1
ATOM 944 C CA . VAL A 1 124 ? -33.499 5.815 -33.374 1.00 77.62 124 VAL A CA 1
ATOM 945 C C . VAL A 1 124 ? -32.259 6.636 -33.016 1.00 77.62 124 VAL A C 1
ATOM 947 O O . VAL A 1 124 ? -31.336 6.066 -32.454 1.00 77.62 124 VAL A O 1
ATOM 950 N N . PRO A 1 125 ? -32.232 7.957 -33.300 1.00 73.62 125 PRO A N 1
ATOM 951 C CA . PRO A 1 125 ? -31.132 8.822 -32.878 1.00 73.62 125 PRO A CA 1
ATOM 952 C C . PRO A 1 125 ? -31.112 8.957 -31.357 1.00 73.62 125 PRO A C 1
ATOM 954 O O . PRO A 1 125 ? -32.177 9.263 -30.813 1.00 73.62 125 PRO A O 1
ATOM 957 N N . ASP A 1 126 ? -29.929 8.831 -30.745 1.00 69.94 126 ASP A N 1
ATOM 958 C CA . ASP A 1 126 ? -29.661 9.083 -29.318 1.00 69.94 126 ASP A CA 1
ATOM 959 C C . ASP A 1 126 ? -30.795 8.553 -28.407 1.00 69.94 126 ASP A C 1
ATOM 961 O O . ASP A 1 126 ? -31.599 9.338 -27.878 1.00 69.94 126 ASP A O 1
ATOM 965 N N . PRO A 1 127 ? -31.004 7.219 -28.345 1.00 72.62 127 PRO A N 1
ATOM 966 C CA . PRO A 1 127 ? -32.113 6.623 -27.599 1.00 72.62 127 PRO A CA 1
ATOM 967 C C . PRO A 1 127 ? -32.191 7.045 -26.126 1.00 72.62 127 PRO A C 1
ATOM 969 O O . PRO A 1 127 ? -33.305 7.170 -25.593 1.00 72.62 127 PRO A O 1
ATOM 972 N N . ALA A 1 128 ? -31.048 7.239 -25.467 1.00 72.06 128 ALA A N 1
ATOM 973 C CA . ALA A 1 128 ? -30.936 7.667 -24.079 1.00 72.06 128 ALA A CA 1
ATOM 974 C C . ALA A 1 128 ? -31.030 9.195 -23.917 1.00 72.06 128 ALA A C 1
ATOM 976 O O . ALA A 1 128 ? -31.511 9.671 -22.878 1.00 72.06 128 ALA A O 1
ATOM 977 N N . GLY A 1 129 ? -30.732 9.964 -24.964 1.00 71.75 129 GLY A N 1
ATOM 978 C CA . GLY A 1 129 ? -30.836 11.421 -24.982 1.00 71.75 129 GLY A CA 1
ATOM 979 C C . GLY A 1 129 ? -29.690 12.106 -24.237 1.00 71.75 129 GLY A C 1
ATOM 980 O O . GLY A 1 129 ? -29.919 13.169 -23.639 1.00 71.75 129 GLY A O 1
ATOM 981 N N . ASP A 1 130 ? -28.522 11.474 -24.180 1.00 65.88 130 ASP A N 1
ATOM 982 C CA . ASP A 1 130 ? -27.394 11.815 -23.314 1.00 65.88 130 ASP A CA 1
ATOM 983 C C . ASP A 1 130 ? -26.127 12.256 -24.057 1.00 65.88 130 ASP A C 1
ATOM 985 O O . ASP A 1 130 ? -25.380 13.067 -23.497 1.00 65.88 130 ASP A O 1
ATOM 989 N N . ASP A 1 131 ? -25.963 11.893 -25.329 1.00 66.12 131 ASP A N 1
ATOM 990 C CA . ASP A 1 131 ? -24.812 12.273 -26.155 1.00 66.12 131 ASP A CA 1
ATOM 991 C C . ASP A 1 131 ? -24.723 13.791 -26.430 1.00 66.12 131 ASP A C 1
ATOM 993 O O . ASP A 1 131 ? -25.713 14.503 -26.683 1.00 66.12 131 ASP A O 1
ATOM 997 N N . TYR A 1 132 ? -23.503 14.341 -26.428 1.00 62.00 132 TYR A N 1
ATOM 998 C CA . TYR A 1 132 ? -23.285 15.748 -26.766 1.00 62.00 132 TYR A CA 1
ATOM 999 C C . TYR A 1 132 ? -23.586 16.033 -28.239 1.00 62.00 132 TYR A C 1
ATOM 1001 O O . TYR A 1 132 ? -22.999 15.478 -29.170 1.00 62.00 132 TYR A O 1
ATOM 1009 N N . HIS A 1 133 ? -24.410 17.057 -28.480 1.00 58.22 133 HIS A N 1
ATOM 1010 C CA . HIS A 1 133 ? -24.660 17.572 -29.823 1.00 58.22 133 HIS A CA 1
ATOM 1011 C C . HIS A 1 133 ? -24.547 19.106 -29.885 1.00 58.22 133 HIS A C 1
ATOM 1013 O O . HIS A 1 133 ? -25.338 19.817 -29.248 1.00 58.22 133 HIS A O 1
ATOM 1019 N N . PRO A 1 134 ? -23.705 19.679 -30.775 1.00 52.06 134 PRO A N 1
ATOM 1020 C CA . PRO A 1 134 ? -23.357 21.109 -30.797 1.00 52.06 134 PRO A CA 1
ATOM 1021 C C . PRO A 1 134 ? -24.528 22.065 -31.088 1.00 52.06 134 PRO A C 1
ATOM 1023 O O . PRO A 1 134 ? -24.389 23.288 -30.977 1.00 52.06 134 PRO A O 1
ATOM 1026 N N . LEU A 1 135 ? -25.697 21.545 -31.470 1.00 53.34 135 LEU A N 1
ATOM 1027 C CA . LEU A 1 135 ? -26.926 22.317 -31.706 1.00 53.34 135 LEU A CA 1
ATOM 1028 C C . LEU A 1 135 ? -28.162 21.815 -30.941 1.00 53.34 135 LEU A C 1
ATOM 1030 O O . LEU A 1 135 ? -29.147 22.546 -30.892 1.00 53.34 135 LEU A O 1
ATOM 1034 N N . ARG A 1 136 ? -28.150 20.590 -30.398 1.00 57.41 136 ARG A N 1
ATOM 1035 C CA . ARG A 1 136 ? -29.361 19.905 -29.888 1.00 57.41 136 ARG A CA 1
ATOM 1036 C C . ARG A 1 136 ? -29.223 19.519 -28.418 1.00 57.41 136 ARG A C 1
ATOM 1038 O O . ARG A 1 136 ? -30.164 19.750 -27.671 1.00 57.41 136 ARG A O 1
ATOM 1045 N N . ASN A 1 137 ? -28.032 19.077 -28.020 1.00 62.00 137 ASN A N 1
ATOM 1046 C CA . ASN A 1 137 ? -27.670 18.734 -26.653 1.00 62.00 137 ASN A CA 1
ATOM 1047 C C . ASN A 1 137 ? -26.260 19.266 -26.341 1.00 62.00 137 ASN A C 1
ATOM 1049 O O . ASN A 1 137 ? -25.306 18.521 -26.179 1.00 62.00 137 ASN A O 1
ATOM 1053 N N . ARG A 1 138 ? -26.094 20.597 -26.331 1.00 56.50 138 ARG A N 1
ATOM 1054 C CA . ARG A 1 138 ? -24.781 21.271 -26.165 1.00 56.50 138 ARG A CA 1
ATOM 1055 C C . ARG A 1 138 ? -24.077 20.995 -24.835 1.00 56.50 138 ARG A C 1
ATOM 1057 O O . ARG A 1 138 ? -23.020 21.569 -24.593 1.00 56.50 138 ARG A O 1
ATOM 1064 N N . ALA A 1 139 ? -24.735 20.279 -23.945 1.00 52.50 139 ALA A N 1
ATOM 1065 C CA . ALA A 1 139 ? -24.322 20.131 -22.572 1.00 52.50 139 ALA A CA 1
ATOM 1066 C C . ALA A 1 139 ? -24.107 18.663 -22.187 1.00 52.50 139 ALA A C 1
ATOM 1068 O O . ALA A 1 139 ? -23.654 18.475 -21.067 1.00 52.50 139 ALA A O 1
ATOM 1069 N N . GLY A 1 140 ? -24.448 17.699 -23.061 1.00 62.78 140 GLY A N 1
ATOM 1070 C CA . GLY A 1 140 ? -24.431 16.267 -22.743 1.00 62.78 140 GLY A CA 1
ATOM 1071 C C . GLY A 1 140 ? -25.220 15.929 -21.468 1.00 62.78 140 GLY A C 1
ATOM 1072 O O . GLY A 1 140 ? -25.974 16.763 -20.932 1.00 62.78 140 GLY A O 1
ATOM 1073 N N . THR A 1 141 ? -25.059 14.716 -20.947 1.00 58.28 141 THR A N 1
ATOM 1074 C CA . THR A 1 141 ? -25.587 14.333 -19.624 1.00 58.28 141 THR A CA 1
ATOM 1075 C C . THR A 1 141 ? -24.919 15.052 -18.457 1.00 58.28 141 THR A C 1
ATOM 1077 O O . THR A 1 141 ? -25.590 15.294 -17.445 1.00 58.28 141 THR A O 1
ATOM 1080 N N . GLU A 1 142 ? -23.654 15.457 -18.585 1.00 57.66 142 GLU A N 1
ATOM 1081 C CA . GLU A 1 142 ? -22.905 16.170 -17.535 1.00 57.66 142 GLU A CA 1
ATOM 1082 C C . GLU A 1 142 ? -23.321 17.645 -17.386 1.00 57.66 142 GLU A C 1
ATOM 1084 O O . GLU A 1 142 ? -23.015 18.313 -16.394 1.00 57.66 142 GLU A O 1
ATOM 1089 N N . ARG A 1 143 ? -24.126 18.160 -18.325 1.00 55.28 143 ARG A N 1
ATOM 1090 C CA . ARG A 1 143 ? -24.725 19.509 -18.339 1.00 55.28 143 ARG A CA 1
ATOM 1091 C C . ARG A 1 143 ? -23.718 20.661 -18.298 1.00 55.28 143 ARG A C 1
ATOM 1093 O O . ARG A 1 143 ? -24.114 21.798 -18.008 1.00 55.28 143 ARG A O 1
ATOM 1100 N N . ASN A 1 144 ? -22.447 20.412 -18.600 1.00 55.47 144 ASN A N 1
ATOM 1101 C CA . ASN A 1 144 ? -21.380 21.405 -18.476 1.00 55.47 144 ASN A CA 1
ATOM 1102 C C . ASN A 1 144 ? -20.739 21.788 -19.835 1.00 55.47 144 ASN A C 1
ATOM 1104 O O . ASN A 1 144 ? -20.153 22.873 -19.940 1.00 55.47 144 ASN A O 1
ATOM 1108 N N . GLY A 1 145 ? -20.936 20.965 -20.878 1.00 53.06 145 GLY A N 1
ATOM 1109 C CA . GLY A 1 145 ? -20.408 21.163 -22.232 1.00 53.06 145 GLY A CA 1
ATOM 1110 C C . GLY A 1 145 ? -18.876 21.134 -22.319 1.00 53.06 145 GLY A C 1
ATOM 1111 O O . GLY A 1 145 ? -18.307 21.911 -23.097 1.00 53.06 145 GLY A O 1
ATOM 1112 N N . ARG A 1 146 ? -18.214 20.335 -21.475 1.00 57.66 146 ARG A N 1
ATOM 1113 C CA . ARG A 1 146 ? -16.760 20.152 -21.368 1.00 57.66 146 ARG A CA 1
ATOM 1114 C C . ARG A 1 146 ? -16.456 18.668 -21.167 1.00 57.66 146 ARG A C 1
ATOM 1116 O O . ARG A 1 146 ? -17.226 18.014 -20.498 1.00 57.66 146 ARG A O 1
ATOM 1123 N N . TYR A 1 147 ? -15.290 18.230 -21.644 1.00 61.19 147 TYR A N 1
ATOM 1124 C CA . TYR A 1 147 ? -14.791 16.888 -21.354 1.00 61.19 147 TYR A CA 1
ATOM 1125 C C . TYR A 1 147 ? -14.522 16.682 -19.866 1.00 61.19 147 TYR A C 1
ATOM 1127 O O . TYR A 1 147 ? -13.648 17.361 -19.307 1.00 61.19 147 TYR A O 1
ATOM 1135 N N . ASP A 1 148 ? -15.212 15.706 -19.287 1.00 66.19 148 ASP A N 1
ATOM 1136 C CA . ASP A 1 148 ? -15.102 15.297 -17.889 1.00 66.19 148 ASP A CA 1
ATOM 1137 C C . ASP A 1 148 ? -14.256 14.021 -17.738 1.00 66.19 148 ASP A C 1
ATOM 1139 O O . ASP A 1 148 ? -14.730 12.974 -17.321 1.00 66.19 148 ASP A O 1
ATOM 1143 N N . GLY A 1 149 ? -12.968 14.083 -18.076 1.00 73.50 149 GLY A N 1
ATOM 1144 C CA . GLY A 1 149 ? -12.003 13.035 -17.715 1.00 73.50 149 GLY A CA 1
ATOM 1145 C C . GLY A 1 149 ? -11.224 13.375 -16.445 1.00 73.50 149 GLY A C 1
ATOM 1146 O O . GLY A 1 149 ? -11.141 14.539 -16.054 1.00 73.50 149 GLY A O 1
ATOM 1147 N N . PHE A 1 150 ? -10.565 12.380 -15.853 1.00 78.50 150 PHE A N 1
ATOM 1148 C CA . PHE A 1 150 ? -9.673 12.575 -14.705 1.00 78.50 150 PHE A CA 1
ATOM 1149 C C . PHE A 1 150 ? -8.323 11.888 -14.911 1.00 78.50 150 PHE A C 1
ATOM 1151 O O . PHE A 1 150 ? -8.198 10.954 -15.708 1.00 78.50 150 PHE A O 1
ATOM 1158 N N . GLY A 1 151 ? -7.303 12.378 -14.213 1.00 79.81 151 GLY A N 1
ATOM 1159 C CA . GLY A 1 151 ? -5.958 11.815 -14.221 1.00 79.81 151 GLY A CA 1
ATOM 1160 C C . GLY A 1 151 ? -5.784 10.633 -13.269 1.00 79.81 151 GLY A C 1
ATOM 1161 O O . GLY A 1 151 ? -6.200 10.684 -12.110 1.00 79.81 151 GLY A O 1
ATOM 1162 N N . LEU A 1 152 ? -5.116 9.586 -13.751 1.00 84.88 152 LEU A N 1
ATOM 1163 C CA . LEU A 1 152 ? -4.601 8.499 -12.928 1.00 84.88 152 LEU A CA 1
ATOM 1164 C C . LEU A 1 152 ? -3.341 8.974 -12.196 1.00 84.88 152 LEU A C 1
ATOM 1166 O O . LEU A 1 152 ? -2.393 9.462 -12.813 1.00 84.88 152 LEU A O 1
ATOM 1170 N N . ALA A 1 153 ? -3.341 8.830 -10.875 1.00 86.12 153 ALA A N 1
ATOM 1171 C CA . ALA A 1 153 ? -2.229 9.212 -10.016 1.00 86.12 153 ALA A CA 1
ATOM 1172 C C . ALA A 1 153 ? -1.100 8.179 -10.039 1.00 86.12 153 ALA A C 1
ATOM 1174 O O . ALA A 1 153 ? -1.360 6.989 -10.141 1.00 86.12 153 ALA A O 1
ATOM 1175 N N . GLY A 1 154 ? 0.146 8.630 -9.883 1.00 82.12 154 GLY A N 1
ATOM 1176 C CA . GLY A 1 154 ? 1.332 7.774 -9.759 1.00 82.12 154 GLY A CA 1
ATOM 1177 C C . GLY A 1 154 ? 2.397 8.099 -10.805 1.00 82.12 154 GLY A C 1
ATOM 1178 O O . GLY A 1 154 ? 3.498 8.519 -10.452 1.00 82.12 154 GLY A O 1
ATOM 1179 N N . TYR A 1 155 ? 2.045 8.014 -12.092 1.00 77.69 155 TYR A N 1
ATOM 1180 C CA . TYR A 1 155 ? 2.962 8.269 -13.212 1.00 77.69 155 TYR A CA 1
ATOM 1181 C C . TYR A 1 155 ? 2.855 9.680 -13.803 1.00 77.69 155 TYR A C 1
ATOM 1183 O O . TYR A 1 155 ? 1.790 10.293 -13.812 1.00 77.69 155 TYR A O 1
ATOM 1191 N N . GLY A 1 156 ? 3.944 10.153 -14.415 1.00 63.34 156 GLY A N 1
ATOM 1192 C CA . GLY A 1 156 ? 3.987 11.410 -15.170 1.00 63.34 156 GLY A CA 1
ATOM 1193 C C . GLY A 1 156 ? 4.756 12.524 -14.451 1.00 63.34 156 GLY A C 1
ATOM 1194 O O . GLY A 1 156 ? 5.065 12.407 -13.266 1.00 63.34 156 GLY A O 1
ATOM 1195 N N . PRO A 1 157 ? 5.141 13.596 -15.168 1.00 49.19 157 PRO A N 1
ATOM 1196 C CA . PRO A 1 157 ? 6.052 14.594 -14.629 1.00 49.19 157 PRO A CA 1
ATOM 1197 C C . PRO A 1 157 ? 5.420 15.350 -13.456 1.00 49.19 157 PRO A C 1
ATOM 1199 O O . PRO A 1 157 ? 4.277 15.793 -13.539 1.00 49.19 157 PRO A O 1
ATOM 1202 N N . ASN A 1 158 ? 6.229 15.622 -12.426 1.00 46.09 158 ASN A N 1
ATOM 1203 C CA . ASN A 1 158 ? 5.904 16.415 -11.225 1.00 46.09 158 ASN A CA 1
ATOM 1204 C C . ASN A 1 158 ? 5.359 17.843 -11.508 1.00 46.09 158 ASN A C 1
ATOM 1206 O O . ASN A 1 158 ? 5.065 18.607 -10.586 1.00 46.09 158 ASN A O 1
ATOM 1210 N N . ILE A 1 159 ? 5.266 18.245 -12.782 1.00 48.66 159 ILE A N 1
ATOM 1211 C CA . ILE A 1 159 ? 4.776 19.538 -13.260 1.00 48.66 159 ILE A CA 1
ATOM 1212 C C . ILE A 1 159 ? 3.869 19.297 -14.478 1.00 48.66 159 ILE A C 1
ATOM 1214 O O . ILE A 1 159 ? 4.316 19.315 -15.626 1.00 48.66 159 ILE A O 1
ATOM 1218 N N . VAL A 1 160 ? 2.574 19.110 -14.221 1.00 48.72 160 VAL A N 1
ATOM 1219 C CA . VAL A 1 160 ? 1.523 18.979 -15.243 1.00 48.72 160 VAL A CA 1
ATOM 1220 C C . VAL A 1 160 ? 1.293 20.340 -15.907 1.00 48.72 160 VAL A C 1
ATOM 1222 O O . VAL A 1 160 ? 0.474 21.145 -15.466 1.00 48.72 160 VAL A O 1
ATOM 1225 N N . ALA A 1 161 ? 2.086 20.660 -16.928 1.00 47.28 161 ALA A N 1
ATOM 1226 C CA . ALA A 1 161 ? 1.882 21.868 -17.728 1.00 47.28 161 ALA A CA 1
ATOM 1227 C C . ALA A 1 161 ? 1.146 21.583 -19.048 1.00 47.28 161 ALA A C 1
ATOM 1229 O O . ALA A 1 161 ? 0.485 22.489 -19.551 1.00 47.28 161 ALA A O 1
ATOM 1230 N N . PHE A 1 162 ? 1.237 20.357 -19.594 1.00 50.41 162 PHE A N 1
ATOM 1231 C CA . PHE A 1 162 ? 0.747 20.067 -20.951 1.00 50.41 162 PHE A CA 1
ATOM 1232 C C . PHE A 1 162 ? 0.099 18.683 -21.157 1.00 50.41 162 PHE A C 1
ATOM 1234 O O . PHE A 1 162 ? -0.893 18.639 -21.877 1.00 50.41 162 PHE A O 1
ATOM 1241 N N . ASN A 1 163 ? 0.563 17.612 -20.494 1.00 59.53 163 ASN A N 1
ATOM 1242 C CA . ASN A 1 163 ? 0.040 16.243 -20.663 1.00 59.53 163 ASN A CA 1
ATOM 1243 C C . ASN A 1 163 ? -0.273 15.609 -19.294 1.00 59.53 163 ASN A C 1
ATOM 1245 O O . ASN A 1 163 ? 0.461 15.856 -18.335 1.00 59.53 163 ASN A O 1
ATOM 1249 N N . TYR A 1 164 ? -1.323 14.788 -19.203 1.00 68.81 164 TYR A N 1
ATOM 1250 C CA . TYR A 1 164 ? -1.620 13.952 -18.028 1.00 68.81 164 TYR A CA 1
ATOM 1251 C C . TYR A 1 164 ? -2.100 12.560 -18.456 1.00 68.81 164 TYR A C 1
ATOM 1253 O O . TYR A 1 164 ? -2.606 12.398 -19.569 1.00 68.81 164 TYR A O 1
ATOM 1261 N N . ARG A 1 165 ? -1.929 11.556 -17.586 1.00 78.62 165 ARG A N 1
ATOM 1262 C CA . ARG A 1 165 ? -2.387 10.181 -17.832 1.00 78.62 165 ARG A CA 1
ATOM 1263 C C . ARG A 1 165 ? -3.883 10.097 -17.543 1.00 78.62 165 ARG A C 1
ATOM 1265 O O . ARG A 1 165 ? -4.279 9.884 -16.402 1.00 78.62 165 ARG A O 1
ATOM 1272 N N . ALA A 1 166 ? -4.716 10.359 -18.542 1.00 77.94 166 ALA A N 1
ATOM 1273 C CA . ALA A 1 166 ? -6.166 10.346 -18.371 1.00 77.94 166 ALA A CA 1
ATOM 1274 C C . ALA A 1 166 ? -6.693 8.907 -18.271 1.00 77.94 166 ALA A C 1
ATOM 1276 O O . ALA A 1 166 ? -6.247 8.038 -19.013 1.00 77.94 166 ALA A O 1
ATOM 1277 N N . CYS A 1 167 ? -7.649 8.656 -17.377 1.00 81.94 167 CYS A N 1
ATOM 1278 C CA . CYS A 1 167 ? -8.348 7.373 -17.320 1.00 81.94 167 CYS A CA 1
ATOM 1279 C C . CYS A 1 167 ? -9.214 7.169 -18.574 1.00 81.94 167 CYS A C 1
ATOM 1281 O O . CYS A 1 167 ? -9.867 8.100 -19.034 1.00 81.94 167 CYS A O 1
ATOM 1283 N N . ASN A 1 168 ? -9.233 5.942 -19.100 1.00 76.56 168 ASN A N 1
ATOM 1284 C CA . ASN A 1 168 ? -10.024 5.526 -20.265 1.00 76.56 168 ASN A CA 1
ATOM 1285 C C . ASN A 1 168 ? -10.953 4.341 -19.983 1.00 76.56 168 ASN A C 1
ATOM 1287 O O . ASN A 1 168 ? -11.785 3.981 -20.816 1.00 76.56 168 ASN A O 1
ATOM 1291 N N . ARG A 1 169 ? -10.784 3.653 -18.853 1.00 81.12 169 ARG A N 1
ATOM 1292 C CA . ARG A 1 169 ? -11.551 2.445 -18.540 1.00 81.12 169 ARG A CA 1
ATOM 1293 C C . ARG A 1 169 ? -11.473 2.138 -17.050 1.00 81.12 169 ARG A C 1
ATOM 1295 O O . ARG A 1 169 ? -10.443 2.365 -16.447 1.00 81.12 169 ARG A O 1
ATOM 1302 N N . VAL A 1 170 ? -12.530 1.562 -16.486 1.00 85.50 170 VAL A N 1
ATOM 1303 C CA . VAL A 1 170 ? -12.456 0.880 -15.183 1.00 85.50 170 VAL A CA 1
ATOM 1304 C C . VAL A 1 170 ? -12.136 -0.589 -15.444 1.00 85.50 170 VAL A C 1
ATOM 1306 O O . VAL A 1 170 ? -12.742 -1.192 -16.345 1.00 85.50 170 VAL A O 1
ATOM 1309 N N . ASN A 1 171 ? -11.171 -1.165 -14.725 1.00 86.06 171 ASN A N 1
ATOM 1310 C CA . ASN A 1 171 ? -10.957 -2.599 -14.815 1.00 86.06 171 ASN A CA 1
ATOM 1311 C C . ASN A 1 171 ? -12.105 -3.338 -14.112 1.00 86.06 171 ASN A C 1
ATOM 1313 O O . ASN A 1 171 ? -12.379 -3.119 -12.941 1.00 86.06 171 ASN A O 1
ATOM 1317 N N . HIS A 1 172 ? -12.784 -4.2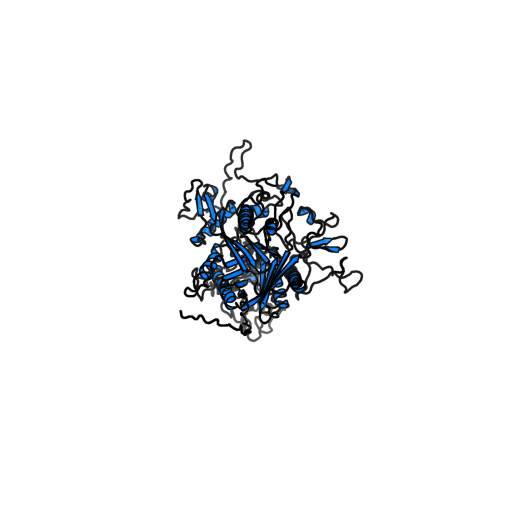11 -14.853 1.00 86.00 172 HIS A N 1
ATOM 1318 C CA . HIS A 1 172 ? -13.950 -4.959 -14.375 1.00 86.00 172 HIS A CA 1
ATOM 1319 C C . HIS A 1 172 ? -13.631 -6.444 -14.159 1.00 86.00 172 HIS A C 1
ATOM 1321 O O . HIS A 1 172 ? -14.511 -7.295 -14.295 1.00 86.00 172 HIS A O 1
ATOM 1327 N N . ASP A 1 173 ? -12.359 -6.776 -13.937 1.00 88.00 173 ASP A N 1
ATOM 1328 C CA . ASP A 1 173 ? -11.971 -8.144 -13.615 1.00 88.00 173 ASP A CA 1
ATOM 1329 C C . ASP A 1 173 ? -12.580 -8.546 -12.262 1.00 88.00 173 ASP A C 1
ATOM 1331 O O . ASP A 1 173 ? -12.396 -7.855 -11.270 1.00 88.00 173 ASP A O 1
ATOM 1335 N N . ASP A 1 174 ? -13.339 -9.642 -12.282 1.00 85.56 174 ASP A N 1
ATOM 1336 C CA . ASP A 1 174 ? -13.952 -10.356 -11.152 1.00 85.56 174 ASP A CA 1
ATOM 1337 C C . ASP A 1 174 ? -13.841 -11.849 -11.509 1.00 85.56 174 ASP A C 1
ATOM 1339 O O . ASP A 1 174 ? -14.736 -12.452 -12.114 1.00 85.56 174 ASP A O 1
ATOM 1343 N N . LEU A 1 175 ? -12.648 -12.410 -11.320 1.00 80.69 175 LEU A N 1
ATOM 1344 C CA . LEU A 1 175 ? -12.270 -13.740 -11.808 1.00 80.69 175 LEU A CA 1
ATOM 1345 C C . LEU A 1 175 ? -12.823 -14.859 -10.908 1.00 80.69 175 LEU A C 1
ATOM 1347 O O . LEU A 1 175 ? -13.025 -15.978 -11.391 1.00 80.69 175 LEU A O 1
ATOM 1351 N N . ASN A 1 176 ? -13.124 -14.567 -9.640 1.00 79.56 176 ASN A N 1
ATOM 1352 C CA . ASN A 1 176 ? -13.773 -15.473 -8.693 1.00 79.56 176 ASN A CA 1
ATOM 1353 C C . ASN A 1 176 ? -15.317 -15.386 -8.728 1.00 79.56 176 ASN A C 1
ATOM 1355 O O . ASN A 1 176 ? -15.984 -16.309 -8.246 1.00 79.56 176 ASN A O 1
ATOM 1359 N N . GLY A 1 177 ? -15.887 -14.352 -9.359 1.00 81.31 177 GLY A N 1
ATOM 1360 C CA . GLY A 1 177 ? -17.322 -14.173 -9.576 1.00 81.31 177 GLY A CA 1
ATOM 1361 C C . GLY A 1 177 ? -18.099 -13.772 -8.321 1.00 81.31 177 GLY A C 1
ATOM 1362 O O . GLY A 1 177 ? -19.283 -14.118 -8.211 1.00 81.31 177 GLY A O 1
ATOM 1363 N N . ASP A 1 178 ? -17.457 -13.112 -7.353 1.00 81.31 178 ASP A N 1
ATOM 1364 C CA . ASP A 1 178 ? -18.085 -12.669 -6.102 1.00 81.31 178 ASP A CA 1
ATOM 1365 C C . ASP A 1 178 ? -18.819 -11.318 -6.231 1.00 81.31 178 ASP A C 1
ATOM 1367 O O . ASP A 1 178 ? -19.481 -10.875 -5.282 1.00 81.31 178 ASP A O 1
ATOM 1371 N N . GLY A 1 179 ? -18.777 -10.705 -7.418 1.00 83.81 179 GLY A N 1
ATOM 1372 C CA . GLY A 1 179 ? -19.393 -9.420 -7.726 1.00 83.81 179 GLY A CA 1
ATOM 1373 C C . GLY A 1 179 ? -18.543 -8.220 -7.317 1.00 83.81 179 GLY A C 1
ATOM 1374 O O . GLY A 1 179 ? -19.094 -7.122 -7.201 1.00 83.81 179 GLY A O 1
ATOM 1375 N N . ILE A 1 180 ? -17.250 -8.418 -7.054 1.00 88.06 180 ILE A N 1
ATOM 1376 C CA . ILE A 1 180 ? -16.286 -7.363 -6.736 1.00 88.06 180 ILE A CA 1
ATOM 1377 C C . ILE A 1 180 ? -15.263 -7.274 -7.844 1.00 88.06 180 ILE A C 1
ATOM 1379 O O . ILE A 1 180 ? -14.468 -8.184 -8.052 1.00 88.06 180 ILE A O 1
ATOM 1383 N N . ASP A 1 181 ? -15.248 -6.131 -8.508 1.00 90.19 181 ASP A N 1
ATOM 1384 C CA . ASP A 1 181 ? -14.297 -5.886 -9.569 1.00 90.19 181 ASP A CA 1
ATOM 1385 C C . ASP A 1 181 ? -12.970 -5.277 -9.081 1.00 90.19 181 ASP A C 1
ATOM 1387 O O . ASP A 1 181 ? -12.793 -4.876 -7.920 1.00 90.19 181 ASP A O 1
ATOM 1391 N N . ASP A 1 182 ? -12.012 -5.204 -10.003 1.00 92.38 182 ASP A N 1
ATOM 1392 C CA . ASP A 1 182 ? -10.756 -4.456 -9.901 1.00 92.38 182 ASP A CA 1
ATOM 1393 C C . ASP A 1 182 ? -10.963 -2.930 -9.982 1.00 92.38 182 ASP A C 1
ATOM 1395 O O . ASP A 1 182 ? -10.255 -2.216 -10.687 1.00 92.38 182 ASP A O 1
ATOM 1399 N N . GLY A 1 183 ? -11.953 -2.419 -9.251 1.00 93.12 183 GLY A N 1
ATOM 1400 C CA . GLY A 1 183 ? -12.144 -0.998 -8.991 1.00 93.12 183 GLY A CA 1
ATOM 1401 C C . GLY A 1 183 ? -11.280 -0.477 -7.837 1.00 93.12 183 GLY A C 1
ATOM 1402 O O . GLY A 1 183 ? -10.323 -1.110 -7.388 1.00 93.12 183 GLY A O 1
ATOM 1403 N N . ILE A 1 184 ? -11.642 0.686 -7.308 1.00 96.12 184 ILE A N 1
ATOM 1404 C CA . ILE A 1 184 ? -10.995 1.365 -6.179 1.00 96.12 184 ILE A CA 1
ATOM 1405 C C . ILE A 1 184 ? -11.859 1.171 -4.936 1.00 96.12 184 ILE A C 1
ATOM 1407 O O . ILE A 1 184 ? -13.039 1.508 -4.943 1.00 96.12 184 ILE A O 1
ATOM 1411 N N . TRP A 1 185 ? -11.298 0.648 -3.843 1.00 97.50 185 TRP A N 1
ATOM 1412 C CA . TRP A 1 185 ? -12.065 0.294 -2.648 1.00 97.50 185 TRP A CA 1
ATOM 1413 C C . TRP A 1 185 ? -11.517 0.935 -1.370 1.00 97.50 185 TRP A C 1
ATOM 1415 O O . TRP A 1 185 ? -10.316 1.130 -1.182 1.00 97.50 185 TRP A O 1
ATOM 1425 N N . ALA A 1 186 ? -12.422 1.206 -0.428 1.00 98.38 186 ALA A N 1
ATOM 1426 C CA . ALA A 1 186 ? -12.093 1.345 0.986 1.00 98.38 186 ALA A CA 1
ATOM 1427 C C . ALA A 1 186 ? -12.351 0.006 1.672 1.00 98.38 186 ALA A C 1
ATOM 1429 O O . ALA A 1 186 ? -13.497 -0.446 1.706 1.00 98.38 186 ALA A O 1
ATOM 1430 N N . ARG A 1 187 ? -11.324 -0.606 2.264 1.00 98.69 187 ARG A N 1
ATOM 1431 C CA . ARG A 1 187 ? -11.455 -1.832 3.064 1.00 98.69 187 ARG A CA 1
ATOM 1432 C C . ARG A 1 187 ? -11.035 -1.565 4.502 1.00 98.69 187 ARG A C 1
ATOM 1434 O O . ARG A 1 187 ? -9.933 -1.084 4.754 1.00 98.69 187 ARG A O 1
ATOM 1441 N N . VAL A 1 188 ? -11.924 -1.844 5.450 1.00 98.94 188 VAL A N 1
ATOM 1442 C CA . VAL A 1 188 ? -11.772 -1.442 6.853 1.00 98.94 188 VAL A CA 1
ATOM 1443 C C . VAL A 1 188 ? -11.786 -2.658 7.761 1.00 98.94 188 VAL A C 1
ATOM 1445 O O . VAL A 1 188 ? -12.694 -3.482 7.678 1.00 98.94 188 VAL A O 1
ATOM 1448 N N . LEU A 1 189 ? -10.813 -2.712 8.668 1.00 98.88 189 LEU A N 1
ATOM 1449 C CA . LEU A 1 189 ? -10.776 -3.613 9.812 1.00 98.88 189 LEU A CA 1
ATOM 1450 C C . LEU A 1 189 ? -11.157 -2.837 11.079 1.00 98.88 189 LEU A C 1
ATOM 1452 O O . LEU A 1 189 ? -10.527 -1.830 11.411 1.00 98.88 189 LEU A O 1
ATOM 1456 N N . ALA A 1 190 ? -12.164 -3.318 11.801 1.00 98.88 190 ALA A N 1
ATOM 1457 C CA . ALA A 1 190 ? -12.524 -2.848 13.132 1.00 98.88 190 ALA A CA 1
ATOM 1458 C C . ALA A 1 190 ? -12.107 -3.889 14.172 1.00 98.88 190 ALA A C 1
ATOM 1460 O O . ALA A 1 190 ? -12.479 -5.057 14.075 1.00 98.88 190 ALA A O 1
ATOM 1461 N N . LEU A 1 191 ? -11.360 -3.457 15.184 1.00 98.81 191 LEU A N 1
ATOM 1462 C CA . LEU A 1 191 ? -10.906 -4.289 16.295 1.00 98.81 191 LEU A CA 1
ATOM 1463 C C . LEU A 1 191 ? -11.427 -3.688 17.590 1.00 98.81 191 LEU A C 1
ATOM 1465 O O . LEU A 1 191 ? -11.178 -2.513 17.859 1.00 98.81 191 LEU A O 1
ATOM 1469 N N . ARG A 1 192 ? -12.121 -4.471 18.413 1.00 98.25 192 ARG A N 1
ATOM 1470 C CA . ARG A 1 192 ? -12.579 -4.020 19.729 1.00 98.25 192 ARG A CA 1
ATOM 1471 C C . ARG A 1 192 ? -12.042 -4.922 20.824 1.00 98.25 192 ARG A C 1
ATOM 1473 O O . ARG A 1 192 ? -12.121 -6.143 20.721 1.00 98.25 192 ARG A O 1
ATOM 1480 N N . LYS A 1 193 ? -11.508 -4.293 21.871 1.00 95.94 193 LYS A N 1
ATOM 1481 C CA . LYS A 1 193 ? -11.095 -4.959 23.103 1.00 95.94 193 LYS A CA 1
ATOM 1482 C C . LYS A 1 193 ? -11.287 -4.059 24.313 1.00 95.94 193 LYS A C 1
ATOM 1484 O O . LYS A 1 193 ? -10.901 -2.892 24.285 1.00 95.94 193 LYS A O 1
ATOM 1489 N N . ASP A 1 194 ? -11.880 -4.608 25.372 1.00 91.06 194 ASP A N 1
ATOM 1490 C CA . ASP A 1 194 ? -12.080 -3.937 26.663 1.00 91.06 194 ASP A CA 1
ATOM 1491 C C . ASP A 1 194 ? -12.771 -2.562 26.507 1.00 91.06 194 ASP A C 1
ATOM 1493 O O . ASP A 1 194 ? -12.430 -1.572 27.158 1.00 91.06 194 ASP A O 1
ATOM 1497 N N . GLY A 1 195 ? -13.739 -2.489 25.585 1.00 87.94 195 GLY A N 1
ATOM 1498 C CA . GLY A 1 195 ? -14.489 -1.276 25.236 1.00 87.94 195 GLY A CA 1
ATOM 1499 C C . GLY A 1 195 ? -13.767 -0.254 24.340 1.00 87.94 195 GLY A C 1
ATOM 1500 O O . GLY A 1 195 ? -14.417 0.687 23.880 1.00 87.94 195 GLY A O 1
ATOM 1501 N N . ARG A 1 196 ? -12.471 -0.420 24.037 1.00 93.38 196 ARG A N 1
ATOM 1502 C CA . ARG A 1 196 ? -11.735 0.413 23.063 1.00 93.38 196 ARG A CA 1
ATOM 1503 C C . ARG A 1 196 ? -11.887 -0.174 21.663 1.00 93.38 196 ARG A C 1
ATOM 1505 O O . ARG A 1 196 ? -11.773 -1.383 21.496 1.00 93.38 196 ARG A O 1
ATOM 1512 N N . THR A 1 197 ? -12.141 0.672 20.664 1.00 98.00 197 THR A N 1
ATOM 1513 C CA . THR A 1 197 ? -12.245 0.260 19.253 1.00 98.00 197 THR A CA 1
ATOM 1514 C C . THR A 1 197 ? -11.146 0.942 18.448 1.00 98.00 197 THR A C 1
ATOM 1516 O O . THR A 1 197 ? -11.048 2.161 18.507 1.00 98.00 197 THR A O 1
ATOM 1519 N N . LEU A 1 198 ? -10.356 0.165 17.710 1.00 98.69 198 LEU A N 1
ATOM 1520 C CA . LEU A 1 198 ? -9.375 0.621 16.726 1.00 98.69 198 LEU A CA 1
ATOM 1521 C C . LEU A 1 198 ? -9.936 0.368 15.323 1.00 98.69 198 LEU A C 1
ATOM 1523 O O . LEU A 1 198 ? -10.368 -0.746 15.022 1.00 98.69 198 LEU A O 1
ATOM 1527 N N . LEU A 1 199 ? -9.922 1.392 14.475 1.00 98.88 199 LEU A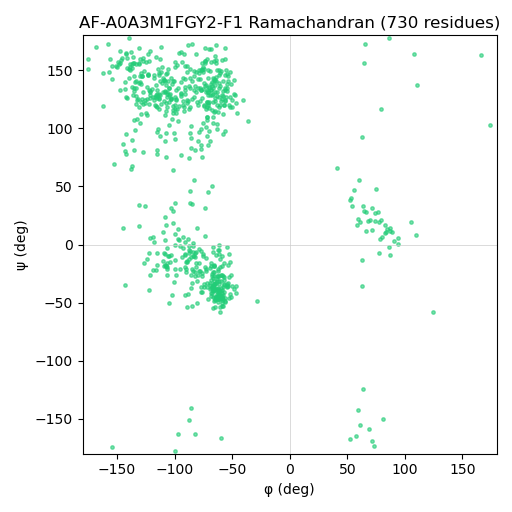 N 1
ATOM 1528 C CA . LEU A 1 199 ? -10.311 1.306 13.070 1.00 98.88 199 LEU A CA 1
ATOM 1529 C C . LEU A 1 199 ? -9.081 1.468 12.185 1.00 98.88 199 LEU A C 1
ATOM 1531 O O . LEU A 1 199 ? -8.316 2.414 12.364 1.00 98.88 199 LEU A O 1
ATOM 1535 N N . ILE A 1 200 ? -8.909 0.573 11.216 1.00 98.81 200 ILE A N 1
ATOM 1536 C CA . ILE A 1 200 ? -7.807 0.623 10.253 1.00 98.81 200 ILE A CA 1
ATOM 1537 C C . ILE A 1 200 ? -8.396 0.506 8.849 1.00 98.81 200 ILE A C 1
ATOM 1539 O O . ILE A 1 200 ? -8.942 -0.535 8.492 1.00 98.81 200 ILE A O 1
ATOM 1543 N N . ALA A 1 201 ? -8.304 1.576 8.064 1.00 98.81 201 ALA A N 1
ATOM 1544 C CA . ALA A 1 201 ? -8.775 1.628 6.685 1.00 98.81 201 ALA A CA 1
ATOM 1545 C C . ALA A 1 201 ? -7.599 1.541 5.707 1.00 98.81 201 ALA A C 1
ATOM 1547 O O . ALA A 1 201 ? -6.655 2.320 5.823 1.00 98.81 201 ALA A O 1
ATOM 1548 N N . SER A 1 202 ? -7.692 0.636 4.736 1.00 98.62 202 SER A N 1
ATOM 1549 C CA . SER A 1 202 ? -6.846 0.593 3.544 1.00 98.62 202 SER A CA 1
ATOM 1550 C C . SER A 1 202 ? -7.640 1.129 2.354 1.00 98.62 202 SER A C 1
ATOM 1552 O O . SER A 1 202 ? -8.774 0.698 2.128 1.00 98.62 202 SER A O 1
ATOM 1554 N N . LEU A 1 203 ? -7.081 2.115 1.660 1.00 98.56 203 LEU A N 1
ATOM 1555 C CA . LEU A 1 203 ? -7.735 2.868 0.593 1.00 98.56 203 LEU A CA 1
ATOM 1556 C C . LEU A 1 203 ? -6.963 2.675 -0.714 1.00 98.56 203 LEU A C 1
ATOM 1558 O O . LEU A 1 203 ? -5.758 2.929 -0.750 1.00 98.56 203 LEU A O 1
ATOM 1562 N N . ASP A 1 204 ? -7.638 2.273 -1.787 1.00 97.69 204 ASP A N 1
ATOM 1563 C CA . ASP A 1 204 ? -6.989 2.063 -3.085 1.00 97.69 204 ASP A CA 1
ATOM 1564 C C . ASP A 1 204 ? -6.682 3.397 -3.792 1.00 97.69 204 ASP A C 1
ATOM 1566 O O . ASP A 1 204 ? -7.359 3.810 -4.721 1.00 97.69 204 ASP A O 1
ATOM 1570 N N . PHE A 1 205 ? -5.650 4.103 -3.330 1.00 95.69 205 PHE A N 1
ATOM 1571 C CA . PHE A 1 205 ? -5.147 5.333 -3.943 1.00 95.69 205 PHE A CA 1
ATOM 1572 C C . PHE A 1 205 ? -3.623 5.327 -4.022 1.00 95.69 205 PHE A C 1
ATOM 1574 O O . PHE A 1 205 ? -2.978 4.708 -3.176 1.00 95.69 205 PHE A O 1
ATOM 1581 N N . ALA A 1 206 ? -3.041 6.089 -4.952 1.00 92.12 206 ALA A N 1
ATOM 1582 C CA . ALA A 1 206 ? -1.601 6.373 -4.964 1.00 92.12 206 ALA A CA 1
ATOM 1583 C C . ALA A 1 206 ? -1.147 7.008 -3.634 1.00 92.12 206 ALA A C 1
ATOM 1585 O O . ALA A 1 206 ? -0.175 6.604 -3.009 1.00 92.12 206 ALA A O 1
ATOM 1586 N N . GLY A 1 207 ? -1.892 7.988 -3.138 1.00 92.06 207 GLY A N 1
ATOM 1587 C CA . GLY A 1 207 ? -1.622 8.615 -1.853 1.00 92.06 207 GLY A CA 1
ATOM 1588 C C . GLY A 1 207 ? -2.712 9.612 -1.512 1.00 92.06 207 GLY A C 1
ATOM 1589 O O . GLY A 1 207 ? -3.328 10.194 -2.400 1.00 92.06 207 GLY A O 1
ATOM 1590 N N . MET A 1 208 ? -2.966 9.816 -0.222 1.00 91.25 208 MET A N 1
ATOM 1591 C CA . MET A 1 208 ? -3.995 10.742 0.246 1.00 91.25 208 MET A CA 1
ATOM 1592 C C . MET A 1 208 ? -3.458 11.558 1.417 1.00 91.25 208 MET A C 1
ATOM 1594 O O . MET A 1 208 ? -2.776 11.059 2.312 1.00 91.25 208 MET A O 1
ATOM 1598 N N . PHE A 1 209 ? -3.723 12.857 1.387 1.00 88.31 209 PHE A N 1
ATOM 1599 C CA . PHE A 1 209 ? -3.160 13.788 2.352 1.00 88.31 209 PHE A CA 1
ATOM 1600 C C . PHE A 1 209 ? -4.023 13.885 3.619 1.00 88.31 209 PHE A C 1
ATOM 1602 O O . PHE A 1 209 ? -5.246 13.709 3.572 1.00 88.31 209 PHE A O 1
ATOM 1609 N N . HIS A 1 210 ? -3.403 14.181 4.768 1.00 88.88 210 HIS A N 1
ATOM 1610 C CA . HIS A 1 210 ? -4.117 14.199 6.052 1.00 88.88 210 HIS A CA 1
ATOM 1611 C C . HIS A 1 210 ? -5.279 15.193 6.098 1.00 88.88 210 HIS A C 1
ATOM 1613 O O . HIS A 1 210 ? -6.228 14.964 6.835 1.00 88.88 210 HIS A O 1
ATOM 1619 N N . ASN A 1 211 ? -5.266 16.272 5.311 1.00 84.81 211 ASN A N 1
ATOM 1620 C CA . ASN A 1 211 ? -6.379 17.223 5.290 1.00 84.81 211 ASN A CA 1
ATOM 1621 C C . ASN A 1 211 ? -7.694 16.579 4.817 1.00 84.81 211 ASN A C 1
ATOM 1623 O O . ASN A 1 211 ? -8.755 17.023 5.239 1.00 84.81 211 ASN A O 1
ATOM 1627 N N . TYR A 1 212 ? -7.641 15.525 3.998 1.00 87.81 212 TYR A N 1
ATOM 1628 C CA . TYR A 1 212 ? -8.825 14.764 3.590 1.00 87.81 212 TYR A CA 1
ATOM 1629 C C . TYR A 1 212 ? -9.134 13.631 4.569 1.00 87.81 212 TYR A C 1
ATOM 1631 O O . TYR A 1 212 ? -10.286 13.441 4.961 1.00 87.81 212 TYR A O 1
ATOM 1639 N N . MET A 1 213 ? -8.106 12.910 5.025 1.00 93.19 213 MET A N 1
ATOM 1640 C CA . MET A 1 213 ? -8.276 11.831 6.004 1.00 93.19 213 MET A CA 1
ATOM 1641 C C . MET A 1 213 ? -8.843 12.356 7.333 1.00 93.19 213 MET A C 1
ATOM 1643 O O . MET A 1 213 ? -9.770 11.773 7.899 1.00 93.19 213 MET A O 1
ATOM 1647 N N . ASN A 1 214 ? -8.348 13.497 7.817 1.00 92.31 214 ASN A N 1
ATOM 1648 C CA . ASN A 1 214 ? -8.750 14.076 9.095 1.00 92.31 214 ASN A CA 1
ATOM 1649 C C . ASN A 1 214 ? -10.202 14.571 9.086 1.00 92.31 214 ASN A C 1
ATOM 1651 O O . ASN A 1 214 ? -10.837 14.561 10.138 1.00 92.31 214 ASN A O 1
ATOM 1655 N N . VAL A 1 215 ? -10.776 14.929 7.930 1.00 89.81 215 VAL A N 1
ATOM 1656 C CA . VAL A 1 215 ? -12.220 15.217 7.816 1.00 89.81 215 VAL A CA 1
ATOM 1657 C C . VAL A 1 215 ? -13.034 13.992 8.230 1.00 89.81 215 VAL A C 1
ATOM 1659 O O . VAL A 1 215 ? -13.949 14.093 9.053 1.00 89.81 215 VAL A O 1
ATOM 1662 N N . VAL A 1 216 ? -12.652 12.816 7.728 1.00 93.88 216 VAL A N 1
ATOM 1663 C CA . VAL A 1 216 ? -13.311 11.549 8.058 1.00 93.88 216 VAL A CA 1
ATOM 1664 C C . VAL A 1 216 ? -13.069 11.170 9.519 1.00 93.88 216 VAL A C 1
ATOM 1666 O O . VAL A 1 216 ? -14.020 10.816 10.220 1.00 93.88 216 VAL A O 1
ATOM 1669 N N . LYS A 1 217 ? -11.828 11.296 10.013 1.00 96.12 217 LYS A N 1
ATOM 1670 C CA . LYS A 1 217 ? -11.486 10.996 11.416 1.00 96.12 217 LYS A CA 1
ATOM 1671 C C . LYS A 1 217 ? -12.255 11.880 12.397 1.00 96.12 217 LYS A C 1
ATOM 1673 O O . LYS A 1 217 ? -12.862 11.362 13.330 1.00 96.12 217 LYS A O 1
ATOM 1678 N N . ARG A 1 218 ? -12.314 13.194 12.155 1.00 94.00 218 ARG A N 1
ATOM 1679 C CA . ARG A 1 218 ? -13.085 14.144 12.976 1.00 94.00 218 ARG A CA 1
ATOM 1680 C C . ARG A 1 218 ? -14.565 13.789 13.005 1.00 94.00 218 ARG A C 1
ATOM 1682 O O . ARG A 1 218 ? -15.170 13.798 14.073 1.00 94.00 218 ARG A O 1
ATOM 1689 N N . LYS A 1 219 ? -15.148 13.442 11.852 1.00 93.25 219 LYS A N 1
ATOM 1690 C CA . LYS A 1 219 ? -16.546 12.997 11.761 1.00 93.25 219 LYS A CA 1
ATOM 1691 C C . LYS A 1 219 ? -16.778 11.714 12.562 1.00 93.25 219 LYS A C 1
ATOM 1693 O O . LYS A 1 219 ? -17.731 11.645 13.330 1.00 93.25 219 LYS A O 1
ATOM 1698 N N . ALA A 1 220 ? -15.901 10.721 12.436 1.00 96.31 220 ALA A N 1
ATOM 1699 C CA . ALA A 1 220 ? -15.962 9.482 13.214 1.00 96.31 220 ALA A CA 1
ATOM 1700 C C . ALA A 1 220 ? -15.790 9.704 14.725 1.00 96.31 220 ALA A C 1
ATOM 1702 O O . ALA A 1 220 ? -16.434 9.008 15.513 1.00 96.31 220 ALA A O 1
ATOM 1703 N N . ALA A 1 221 ? -15.024 10.716 15.130 1.00 96.94 221 ALA A N 1
ATOM 1704 C CA . ALA A 1 221 ? -14.855 11.097 16.528 1.00 96.94 221 ALA A CA 1
ATOM 1705 C C . ALA A 1 221 ? -16.059 11.811 17.149 1.00 96.94 221 ALA A C 1
ATOM 1707 O O . ALA A 1 221 ? -16.190 11.827 18.376 1.00 96.94 221 ALA A O 1
ATOM 1708 N N . LEU A 1 222 ? -16.969 12.369 16.342 1.00 96.00 222 LEU A N 1
ATOM 1709 C CA . LEU A 1 222 ? -18.228 12.902 16.861 1.00 96.00 222 LEU A CA 1
ATOM 1710 C C . LEU A 1 222 ? -19.038 11.786 17.542 1.00 96.00 222 LEU A C 1
ATOM 1712 O O . LEU A 1 222 ? -18.979 10.626 17.125 1.00 96.00 222 LEU A O 1
ATOM 1716 N N . PRO A 1 223 ? -19.820 12.104 18.585 1.00 95.75 223 PRO A N 1
ATOM 1717 C CA . PRO A 1 223 ? -20.658 11.103 19.224 1.00 95.75 223 PRO A CA 1
ATOM 1718 C C . PRO A 1 223 ? -21.806 10.663 18.289 1.00 95.75 223 PRO A C 1
ATOM 1720 O O . PRO A 1 223 ? -22.193 11.428 17.394 1.00 95.75 223 PRO A O 1
ATOM 1723 N N . PRO A 1 224 ? -22.387 9.461 18.480 1.00 93.31 224 PRO A N 1
ATOM 1724 C CA . PRO A 1 224 ? -23.434 8.933 17.600 1.00 93.31 224 PRO A CA 1
ATOM 1725 C C . PRO A 1 224 ? -24.644 9.859 17.420 1.00 93.31 224 PRO A C 1
ATOM 1727 O O . PRO A 1 224 ? -25.178 9.977 16.320 1.00 93.31 224 PRO A O 1
ATOM 1730 N N . GLU A 1 225 ? -25.055 10.585 18.463 1.00 93.06 225 GLU A N 1
ATOM 1731 C CA . GLU A 1 225 ? -26.154 11.558 18.389 1.00 93.06 225 GLU A CA 1
ATOM 1732 C C . GLU A 1 225 ? -25.868 12.768 17.484 1.00 93.06 225 GLU A C 1
ATOM 1734 O O . GLU A 1 225 ? -26.803 13.448 17.063 1.00 93.06 225 GLU A O 1
ATOM 1739 N N . ALA A 1 226 ? -24.596 13.033 17.176 1.00 91.62 226 ALA A N 1
ATOM 1740 C CA . ALA A 1 226 ? -24.150 14.060 16.237 1.00 91.62 226 ALA A CA 1
ATOM 1741 C C . ALA A 1 226 ? -23.801 13.480 14.851 1.00 91.62 226 ALA A C 1
ATOM 1743 O O . ALA A 1 226 ? -23.261 14.196 14.011 1.00 91.62 226 ALA A O 1
ATOM 1744 N N . GLY A 1 227 ? -24.107 12.199 14.608 1.00 88.44 227 GLY A N 1
ATOM 1745 C CA . GLY A 1 227 ? -23.848 11.515 13.340 1.00 88.44 227 GLY A CA 1
ATOM 1746 C C . GLY A 1 227 ? -22.434 10.948 13.185 1.00 88.44 227 GLY A C 1
ATOM 1747 O O . GLY A 1 227 ? -22.060 10.599 12.068 1.00 88.44 227 GLY A O 1
ATOM 1748 N N . GLY A 1 228 ? -21.650 10.871 14.266 1.00 93.88 228 GLY A N 1
ATOM 1749 C CA . GLY A 1 228 ? -20.346 10.202 14.270 1.00 93.88 228 GLY A CA 1
ATOM 1750 C C . GLY A 1 228 ? -20.392 8.771 14.806 1.00 93.88 228 GLY A C 1
ATOM 1751 O O . GLY A 1 228 ? -21.455 8.158 14.892 1.00 93.88 228 GLY A O 1
ATOM 1752 N N . LEU A 1 229 ? -19.226 8.232 15.167 1.00 96.31 229 LEU A N 1
ATOM 1753 C CA . LEU A 1 229 ? -19.050 6.854 15.649 1.00 96.31 229 LEU A CA 1
ATOM 1754 C C . LEU A 1 229 ? -18.574 6.794 17.113 1.00 96.31 229 LEU A C 1
ATOM 1756 O O . LEU A 1 229 ? -18.533 5.716 17.702 1.00 96.31 229 LEU A O 1
ATOM 1760 N N . GLY A 1 230 ? -18.230 7.937 17.715 1.00 96.62 230 GLY A N 1
ATOM 1761 C CA . GLY A 1 230 ? -17.674 8.030 19.066 1.00 96.62 230 GLY A CA 1
ATOM 1762 C C . GLY A 1 230 ? -16.265 7.445 19.201 1.00 96.62 230 GLY A C 1
ATOM 1763 O O . GLY A 1 230 ? -15.866 7.100 20.314 1.00 96.62 230 GLY A O 1
ATOM 1764 N N . ILE A 1 231 ? -15.527 7.303 18.094 1.00 97.81 231 ILE A N 1
ATOM 1765 C CA . ILE A 1 231 ? -14.186 6.702 18.077 1.00 97.81 231 ILE A CA 1
ATOM 1766 C C . ILE A 1 231 ? -13.129 7.810 18.060 1.00 97.81 231 ILE A C 1
ATOM 1768 O O . ILE A 1 231 ? -13.133 8.608 17.124 1.00 97.81 231 ILE A O 1
ATOM 1772 N N . PRO A 1 232 ? -12.222 7.893 19.052 1.00 96.81 232 PRO A N 1
ATOM 1773 C CA . PRO A 1 232 ? -11.174 8.911 19.065 1.00 96.81 232 PRO A CA 1
ATOM 1774 C C . PRO A 1 232 ? -10.358 8.903 17.771 1.00 96.81 232 PRO A C 1
ATOM 1776 O O . PRO A 1 232 ? -10.005 7.837 17.283 1.00 96.81 232 PRO A O 1
ATOM 1779 N N . GLU A 1 233 ? -9.992 10.079 17.253 1.00 96.19 233 GLU A N 1
ATOM 1780 C CA . GLU A 1 233 ? -9.172 10.188 16.035 1.00 96.19 233 GLU A CA 1
ATOM 1781 C C . GLU A 1 233 ? -7.866 9.385 16.129 1.00 96.19 233 GLU A C 1
ATOM 1783 O O . GLU A 1 233 ? -7.430 8.791 15.148 1.00 96.19 233 GLU A O 1
ATOM 1788 N N . ASP A 1 234 ? -7.272 9.329 17.326 1.00 96.38 234 ASP A N 1
ATOM 1789 C CA . ASP A 1 234 ? -6.029 8.599 17.574 1.00 96.38 234 ASP A CA 1
ATOM 1790 C C . ASP A 1 234 ? -6.182 7.071 17.415 1.00 96.38 234 ASP A C 1
ATOM 1792 O O . ASP A 1 234 ? -5.189 6.369 17.219 1.00 96.38 234 ASP A O 1
ATOM 1796 N N . ASP A 1 235 ? -7.419 6.567 17.456 1.00 98.19 235 ASP A N 1
ATOM 1797 C CA . ASP A 1 235 ? -7.809 5.169 17.237 1.00 98.19 235 ASP A CA 1
ATOM 1798 C C . ASP A 1 235 ? -8.377 4.930 15.823 1.00 98.19 235 ASP A C 1
ATOM 1800 O O . ASP A 1 235 ? -9.042 3.923 15.571 1.00 98.19 235 ASP A O 1
ATOM 1804 N N . ILE A 1 236 ? -8.109 5.842 14.882 1.00 98.62 236 ILE A N 1
ATOM 1805 C CA . ILE A 1 236 ? -8.470 5.703 13.469 1.00 98.62 236 ILE A CA 1
ATOM 1806 C C . ILE A 1 236 ? -7.215 5.858 12.614 1.00 98.62 236 ILE A C 1
ATOM 1808 O O . ILE A 1 236 ? -6.636 6.940 12.510 1.00 98.62 236 ILE A O 1
ATOM 1812 N N . ILE A 1 237 ? -6.825 4.774 11.956 1.00 98.75 237 ILE A N 1
ATOM 1813 C CA . ILE A 1 237 ? -5.675 4.699 11.058 1.00 98.75 237 ILE A CA 1
ATOM 1814 C C . ILE A 1 237 ? -6.199 4.597 9.625 1.00 98.75 237 ILE A C 1
ATOM 1816 O O . ILE A 1 237 ? -7.102 3.813 9.344 1.00 98.75 237 ILE A O 1
ATOM 1820 N N . MET A 1 238 ? -5.654 5.400 8.716 1.00 98.56 238 MET A N 1
ATOM 1821 C CA . MET A 1 238 ? -6.000 5.360 7.290 1.00 98.56 238 MET A CA 1
ATOM 1822 C C . MET A 1 238 ? -4.715 5.259 6.485 1.00 98.56 238 MET A C 1
ATOM 1824 O O . MET A 1 238 ? -3.839 6.094 6.666 1.00 98.56 238 MET A O 1
ATOM 1828 N N . MET A 1 239 ? -4.595 4.262 5.622 1.00 98.06 239 MET A N 1
ATOM 1829 C CA . MET A 1 239 ? -3.438 4.057 4.751 1.00 98.06 239 MET A CA 1
ATOM 1830 C C . MET A 1 239 ? -3.890 3.901 3.308 1.00 98.06 239 MET A C 1
ATOM 1832 O O . MET A 1 239 ? -5.046 3.552 3.056 1.00 98.06 239 MET A O 1
ATOM 1836 N N . THR A 1 240 ? -2.988 4.156 2.371 1.00 97.94 240 THR A N 1
ATOM 1837 C CA . THR A 1 240 ? -3.248 3.933 0.950 1.00 97.94 240 THR A CA 1
ATOM 1838 C C . THR A 1 240 ? -2.470 2.730 0.435 1.00 97.94 240 THR A C 1
ATOM 1840 O O . THR A 1 240 ? -1.367 2.458 0.904 1.00 97.94 240 THR A O 1
ATOM 1843 N N . THR A 1 241 ? -3.032 1.999 -0.528 1.00 97.25 241 THR A N 1
ATOM 1844 C CA . THR A 1 241 ? -2.335 0.857 -1.141 1.00 97.25 241 THR A CA 1
ATOM 1845 C C . THR A 1 241 ? -1.206 1.287 -2.055 1.00 97.25 241 THR A C 1
ATOM 1847 O O . THR A 1 241 ? -0.302 0.490 -2.255 1.00 97.25 241 THR A O 1
ATOM 1850 N N . HIS A 1 242 ? -1.236 2.537 -2.530 1.00 95.44 242 HIS A N 1
ATOM 1851 C CA . HIS A 1 242 ? -0.339 3.124 -3.520 1.00 95.44 242 HIS A CA 1
ATOM 1852 C C . HIS A 1 242 ? -0.541 2.605 -4.942 1.00 95.44 242 HIS A C 1
ATOM 1854 O O . HIS A 1 242 ? 0.406 2.541 -5.715 1.00 95.44 242 HIS A O 1
ATOM 1860 N N . THR A 1 243 ? -1.767 2.238 -5.320 1.00 93.50 243 THR A N 1
ATOM 1861 C CA . THR A 1 243 ? -2.034 1.947 -6.734 1.00 93.50 243 THR A CA 1
ATOM 1862 C C . THR A 1 243 ? -1.712 3.167 -7.603 1.00 93.50 243 THR A C 1
ATOM 1864 O O . THR A 1 243 ? -2.186 4.274 -7.344 1.00 93.50 243 THR A O 1
ATOM 1867 N N . HIS A 1 244 ? -0.909 2.963 -8.650 1.00 91.06 244 HIS A N 1
ATOM 1868 C CA . HIS A 1 244 ? -0.623 3.979 -9.674 1.00 91.06 244 HIS A CA 1
ATOM 1869 C C . HIS A 1 244 ? -1.749 4.083 -10.713 1.00 91.06 244 HIS A C 1
ATOM 1871 O O . HIS A 1 244 ? -1.566 4.658 -11.780 1.00 91.06 244 HIS A O 1
ATOM 1877 N N . SER A 1 245 ? -2.914 3.505 -10.433 1.00 90.31 245 SER A N 1
ATOM 1878 C CA . SER A 1 245 ? -4.054 3.408 -11.343 1.00 90.31 245 SER A CA 1
ATOM 1879 C C . SER A 1 245 ? -5.350 3.852 -10.654 1.00 90.31 245 SER A C 1
ATOM 1881 O O . SER A 1 245 ? -6.421 3.339 -10.939 1.00 90.31 245 SER A O 1
ATOM 1883 N N . SER A 1 246 ? -5.281 4.831 -9.748 1.00 91.12 246 SER A N 1
ATOM 1884 C CA . SER A 1 246 ? -6.453 5.429 -9.084 1.00 91.12 246 SER A CA 1
ATOM 1885 C C . SER A 1 246 ? -6.675 6.890 -9.489 1.00 91.12 246 SER A C 1
ATOM 1887 O O . SER A 1 246 ? -5.699 7.557 -9.843 1.00 91.12 246 SER A O 1
ATOM 1889 N N . PRO A 1 247 ? -7.886 7.454 -9.311 1.00 89.44 247 PRO A N 1
ATOM 1890 C CA . PRO A 1 247 ? -8.090 8.901 -9.367 1.00 89.44 247 PRO A CA 1
ATOM 1891 C C . PRO A 1 247 ? -7.148 9.664 -8.422 1.00 89.44 247 PRO A C 1
ATOM 1893 O O . PRO A 1 247 ? -6.851 9.202 -7.316 1.00 89.44 247 PRO A O 1
ATOM 1896 N N . ASP A 1 248 ? -6.699 10.852 -8.832 1.00 85.50 248 ASP A N 1
ATOM 1897 C CA . ASP A 1 248 ? -5.838 11.693 -7.999 1.00 85.50 248 ASP A CA 1
ATOM 1898 C C . ASP A 1 248 ? -6.595 12.330 -6.823 1.00 85.50 248 ASP A C 1
ATOM 1900 O O . ASP A 1 248 ? -7.396 13.253 -6.978 1.00 85.50 248 ASP A O 1
ATOM 1904 N N . VAL A 1 249 ? -6.288 11.858 -5.614 1.00 86.00 249 VAL A N 1
ATOM 1905 C CA . VAL A 1 249 ? -6.761 12.428 -4.340 1.00 86.00 249 VAL A CA 1
ATOM 1906 C C . VAL A 1 249 ? -5.639 13.113 -3.547 1.00 86.00 249 VAL A C 1
ATOM 1908 O O . VAL A 1 249 ? -5.814 13.475 -2.379 1.00 86.00 249 VAL A O 1
ATOM 1911 N N . TYR A 1 250 ? -4.482 13.310 -4.180 1.00 81.56 250 TYR A N 1
ATOM 1912 C CA . TYR A 1 250 ? -3.334 14.028 -3.636 1.00 81.56 250 TYR A CA 1
ATOM 1913 C C . TYR A 1 250 ? -3.222 15.442 -4.219 1.00 81.56 250 TYR A C 1
ATOM 1915 O O . TYR A 1 250 ? -3.043 16.391 -3.450 1.00 81.56 250 TYR A O 1
ATOM 1923 N N . GLY A 1 251 ? -3.410 15.587 -5.537 1.00 75.19 251 GLY A N 1
ATOM 1924 C CA . GLY A 1 251 ? -3.482 16.855 -6.275 1.00 75.19 251 GLY A CA 1
ATOM 1925 C C . GLY A 1 251 ? -2.240 17.180 -7.104 1.00 75.19 251 GLY A C 1
ATOM 1926 O O . GLY A 1 251 ? -1.999 18.351 -7.409 1.00 75.19 251 GLY A O 1
ATOM 1927 N N . LEU A 1 252 ? -1.426 16.167 -7.411 1.00 73.88 252 LEU A N 1
ATOM 1928 C CA . LEU A 1 252 ? -0.163 16.298 -8.143 1.00 73.88 252 LEU A CA 1
ATOM 1929 C C . LEU A 1 252 ? -0.293 15.915 -9.620 1.00 73.88 252 LEU A C 1
ATOM 1931 O O . LEU A 1 252 ? 0.409 16.497 -10.446 1.00 73.88 252 LEU A O 1
ATOM 1935 N N . TRP A 1 253 ? -1.169 14.966 -9.944 1.00 72.69 253 TRP A N 1
ATOM 1936 C CA . TRP A 1 253 ? -1.222 14.278 -11.233 1.00 72.69 253 TRP A CA 1
ATOM 1937 C C . TRP A 1 253 ? -2.398 14.716 -12.118 1.00 72.69 253 TRP A C 1
ATOM 1939 O O . TRP A 1 253 ? -2.325 14.537 -13.334 1.00 72.69 253 TRP A O 1
ATOM 1949 N N . ASP A 1 254 ? -3.451 15.325 -11.559 1.00 65.25 254 ASP A N 1
ATOM 1950 C CA . ASP A 1 254 ? -4.646 15.707 -12.328 1.00 65.25 254 ASP A CA 1
ATOM 1951 C C . ASP A 1 254 ? -4.682 17.188 -12.812 1.00 65.25 254 ASP A C 1
ATOM 1953 O O . ASP A 1 254 ? -4.427 18.145 -12.071 1.00 65.25 254 ASP A O 1
ATOM 1957 N N . MET A 1 255 ? -5.059 17.349 -14.093 1.00 53.38 255 MET A N 1
ATOM 1958 C CA . MET A 1 255 ? -5.391 18.554 -14.890 1.00 53.38 255 MET A CA 1
ATOM 1959 C C . MET A 1 255 ? -4.331 19.648 -15.188 1.00 53.38 255 MET A C 1
ATOM 1961 O O . MET A 1 255 ? -3.415 19.928 -14.424 1.00 53.38 255 MET A O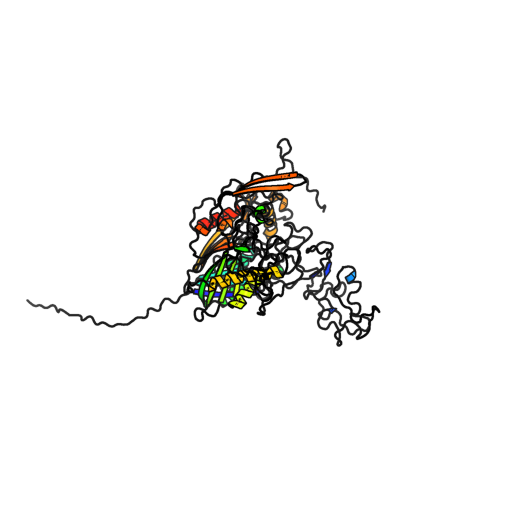 1
ATOM 1965 N N . LEU A 1 256 ? -4.572 20.405 -16.281 1.00 43.59 256 LEU A N 1
ATOM 1966 C CA . LEU A 1 256 ? -3.835 21.599 -16.781 1.00 43.59 256 LEU A CA 1
ATOM 1967 C C . LEU A 1 256 ? -3.618 22.743 -15.754 1.00 43.59 256 LEU A C 1
ATOM 1969 O O . LEU A 1 256 ? -2.910 23.707 -16.044 1.00 43.59 256 LEU A O 1
ATOM 1973 N N . ASN A 1 257 ? -4.237 22.667 -14.570 1.00 46.19 257 ASN A N 1
ATOM 1974 C CA . ASN A 1 257 ? -4.054 23.604 -13.454 1.00 46.19 257 ASN A CA 1
ATOM 1975 C C . ASN A 1 257 ? -3.561 22.930 -12.151 1.00 46.19 257 ASN A C 1
ATOM 1977 O O . ASN A 1 257 ? -3.453 23.629 -11.139 1.00 46.19 257 ASN A O 1
ATOM 1981 N N . GLY A 1 258 ? -3.239 21.629 -12.165 1.00 49.69 258 GLY A N 1
ATOM 1982 C CA . GLY A 1 258 ? -2.803 20.848 -10.998 1.00 49.69 258 GLY A CA 1
ATOM 1983 C C . GLY A 1 258 ? -3.859 20.826 -9.897 1.00 49.69 258 GLY A C 1
ATOM 1984 O O . GLY A 1 258 ? -3.613 21.344 -8.806 1.00 49.69 258 GLY A O 1
ATOM 1985 N N . GLY A 1 259 ? -5.072 20.387 -10.233 1.00 58.62 259 GLY A N 1
ATOM 1986 C CA . GLY A 1 259 ? -6.258 20.562 -9.400 1.00 58.62 259 GLY A CA 1
ATOM 1987 C C . GLY A 1 259 ? -6.937 19.243 -9.074 1.00 58.62 259 GLY A C 1
ATOM 1988 O O . GLY A 1 259 ? -7.160 18.428 -9.955 1.00 58.62 259 GLY A O 1
ATOM 1989 N N . LEU A 1 260 ? -7.307 19.090 -7.806 1.00 73.44 260 LEU A N 1
ATOM 1990 C CA . LEU A 1 260 ? -8.131 17.996 -7.308 1.00 73.44 260 LEU A CA 1
ATOM 1991 C C . LEU A 1 260 ? -9.579 18.134 -7.772 1.00 73.44 260 LEU A C 1
ATOM 1993 O O . LEU A 1 260 ? -10.139 19.236 -7.750 1.00 73.44 260 LEU A O 1
ATOM 1997 N N . ASP A 1 261 ? -10.217 17.006 -8.068 1.00 79.38 261 ASP A N 1
ATOM 1998 C CA . ASP A 1 261 ? -11.664 16.960 -8.230 1.00 79.38 261 ASP A CA 1
ATOM 1999 C C . ASP A 1 261 ? -12.358 16.975 -6.858 1.00 79.38 261 ASP A C 1
ATOM 2001 O O . ASP A 1 261 ? -12.453 15.974 -6.143 1.00 79.38 261 ASP A O 1
ATOM 2005 N N . HIS A 1 262 ? -12.831 18.155 -6.462 1.00 80.12 262 HIS A N 1
ATOM 2006 C CA . HIS A 1 262 ? -13.513 18.331 -5.184 1.00 80.12 262 HIS A CA 1
ATOM 2007 C C . HIS A 1 262 ? -14.871 17.637 -5.123 1.00 80.12 262 HIS A C 1
ATOM 2009 O O . HIS A 1 262 ? -15.259 17.227 -4.028 1.00 80.12 262 HIS A O 1
ATOM 2015 N N . ASP A 1 263 ? -15.572 17.508 -6.249 1.00 81.00 263 ASP A N 1
ATOM 2016 C CA . ASP A 1 263 ? -16.886 16.871 -6.275 1.00 81.00 263 ASP A CA 1
ATOM 2017 C C . ASP A 1 263 ? -16.724 15.360 -6.073 1.00 81.00 263 ASP A C 1
ATOM 2019 O O . ASP A 1 263 ? -17.481 14.757 -5.315 1.00 81.00 263 ASP A O 1
ATOM 2023 N N . TYR A 1 264 ? -15.664 14.760 -6.618 1.00 85.69 264 TYR A N 1
ATOM 2024 C CA . TYR A 1 264 ? -15.303 13.375 -6.312 1.00 85.69 264 TYR A CA 1
ATOM 2025 C C . TYR A 1 264 ? -14.906 13.184 -4.834 1.00 85.69 264 TYR A C 1
ATOM 2027 O O . TYR A 1 264 ? -15.389 12.267 -4.162 1.00 85.69 264 TYR A O 1
ATOM 2035 N N . ILE A 1 265 ? -14.059 14.061 -4.280 1.00 87.31 265 ILE A N 1
ATOM 2036 C CA . ILE A 1 265 ? -13.520 13.904 -2.913 1.00 87.31 265 ILE A CA 1
ATOM 2037 C C . ILE A 1 265 ? -14.582 14.152 -1.834 1.00 87.31 265 ILE A C 1
ATOM 2039 O O . ILE A 1 265 ? -14.707 13.374 -0.877 1.00 87.31 265 ILE A O 1
ATOM 2043 N N . PHE A 1 266 ? -15.337 15.240 -1.968 1.00 84.31 266 PHE A N 1
ATOM 2044 C CA . PHE A 1 266 ? -16.268 15.722 -0.945 1.00 84.31 266 PHE A CA 1
ATOM 2045 C C . PHE A 1 266 ? -17.739 15.491 -1.295 1.00 84.31 266 PHE A C 1
ATOM 2047 O O . PHE A 1 266 ? -18.572 15.545 -0.398 1.00 84.31 266 PHE A O 1
ATOM 2054 N N . GLY A 1 267 ? -18.063 15.197 -2.553 1.00 82.50 267 GLY A N 1
ATOM 2055 C CA . GLY A 1 267 ? -19.415 15.348 -3.080 1.00 82.50 267 GLY A CA 1
ATOM 2056 C C . GLY A 1 267 ? -19.623 16.778 -3.581 1.00 82.50 267 GLY A C 1
ATOM 2057 O O . GLY A 1 267 ? -18.772 17.653 -3.402 1.00 82.50 267 GLY A O 1
ATOM 2058 N N . ARG A 1 268 ? -20.802 17.070 -4.133 1.00 77.19 268 ARG A N 1
ATOM 2059 C CA . ARG A 1 268 ? -21.227 18.414 -4.591 1.00 77.19 268 ARG A CA 1
ATOM 2060 C C . ARG A 1 268 ? -21.275 19.454 -3.457 1.00 77.19 268 ARG A C 1
ATOM 2062 O O . ARG A 1 268 ? -21.643 20.617 -3.659 1.00 77.19 268 ARG A O 1
ATOM 2069 N N . SER A 1 269 ? -20.943 19.042 -2.239 1.00 65.44 269 SER A N 1
ATOM 2070 C CA . SER A 1 269 ? -20.983 19.773 -0.992 1.00 65.44 269 SER A CA 1
ATOM 2071 C C . SER A 1 269 ? -19.771 19.413 -0.145 1.00 65.44 269 SER A C 1
ATOM 2073 O O . SER A 1 269 ? -19.601 18.268 0.236 1.00 65.44 269 SER A O 1
ATOM 2075 N N . LYS A 1 270 ? -18.994 20.411 0.297 1.00 63.66 270 LYS A N 1
ATOM 2076 C CA . LYS A 1 270 ? -17.985 20.184 1.352 1.00 63.66 270 LYS A CA 1
ATOM 2077 C C . LYS A 1 270 ? -18.606 19.808 2.707 1.00 63.66 270 LYS A C 1
ATOM 2079 O O . LYS A 1 270 ? -17.909 19.328 3.594 1.00 63.66 270 LYS A O 1
ATOM 2084 N N . GLU A 1 271 ? -19.901 20.067 2.891 1.00 58.88 271 GLU A N 1
ATOM 2085 C CA . GLU A 1 271 ? -20.654 19.552 4.034 1.00 58.88 271 GLU A CA 1
ATOM 2086 C C . GLU A 1 271 ? -21.153 18.146 3.722 1.00 58.88 271 GLU A C 1
ATOM 2088 O O . GLU A 1 271 ? -21.888 17.965 2.752 1.00 58.88 271 GLU A O 1
ATOM 2093 N N . VAL A 1 272 ? -20.811 17.209 4.601 1.00 54.12 272 VAL A N 1
ATOM 2094 C CA . VAL A 1 272 ? -21.339 15.846 4.649 1.00 54.12 272 VAL A CA 1
ATOM 2095 C C . VAL A 1 272 ? -22.863 15.871 4.611 1.00 54.12 272 VAL A C 1
ATOM 2097 O O . VAL A 1 272 ? -23.502 16.380 5.543 1.00 54.12 272 VAL A O 1
ATOM 2100 N N . ARG A 1 273 ? -23.460 15.274 3.580 1.00 57.50 273 ARG A N 1
ATOM 2101 C CA . ARG A 1 273 ? -24.911 15.090 3.501 1.00 57.50 273 ARG A CA 1
ATOM 2102 C C . ARG A 1 273 ? -25.247 13.634 3.203 1.00 57.50 273 ARG A C 1
ATOM 2104 O O . ARG A 1 273 ? -24.534 12.986 2.448 1.00 57.50 273 ARG A O 1
ATOM 2111 N N . PRO A 1 274 ? -26.352 13.104 3.754 1.00 53.66 274 PRO A N 1
ATOM 2112 C CA . PRO A 1 274 ? -26.742 11.719 3.512 1.00 53.66 274 PRO A CA 1
ATOM 2113 C C . PRO A 1 274 ? -27.014 11.357 2.046 1.00 53.66 274 PRO A C 1
ATOM 2115 O O . PRO A 1 274 ? -27.179 10.172 1.788 1.00 53.66 274 PRO A O 1
ATOM 2118 N N . ASP A 1 275 ? -27.131 12.328 1.135 1.00 59.66 275 ASP A N 1
ATOM 2119 C CA . ASP A 1 275 ? -27.475 12.177 -0.286 1.00 59.66 275 ASP A CA 1
ATOM 2120 C C . ASP A 1 275 ? -26.387 12.673 -1.264 1.00 59.66 275 ASP A C 1
ATOM 2122 O O . ASP A 1 275 ? -26.625 12.686 -2.471 1.00 59.66 275 ASP A O 1
ATOM 2126 N N . ASP A 1 276 ? -25.208 13.068 -0.769 1.00 67.00 276 ASP A N 1
ATOM 2127 C CA . ASP A 1 276 ? -24.120 13.655 -1.566 1.00 67.00 276 ASP A CA 1
ATOM 2128 C C . ASP A 1 276 ? -22.796 12.908 -1.329 1.00 67.00 276 ASP A C 1
ATOM 2130 O O . ASP A 1 276 ? -21.971 13.300 -0.508 1.00 67.00 276 ASP A O 1
ATOM 2134 N N . TYR A 1 277 ? -22.634 11.754 -1.982 1.00 73.38 277 TYR A N 1
ATOM 2135 C CA . TYR A 1 277 ? -21.603 10.775 -1.622 1.00 73.38 277 TYR A CA 1
ATOM 2136 C C . TYR A 1 277 ? -20.237 11.051 -2.272 1.00 73.38 277 TYR A C 1
ATOM 2138 O O . TYR A 1 277 ? -19.872 10.419 -3.262 1.00 73.38 277 TYR A O 1
ATOM 2146 N N . GLY A 1 278 ? -19.437 11.932 -1.673 1.00 88.06 278 GLY A N 1
ATOM 2147 C CA . GLY A 1 278 ? -18.001 12.013 -1.966 1.00 88.06 278 GLY A CA 1
ATOM 2148 C C . GLY A 1 278 ? -17.206 10.813 -1.440 1.00 88.06 278 GLY A C 1
ATOM 2149 O O . GLY A 1 278 ? -17.687 10.037 -0.609 1.00 88.06 278 GLY A O 1
ATOM 2150 N N . VAL A 1 279 ? -15.948 10.672 -1.867 1.00 92.25 279 VAL A N 1
ATOM 2151 C CA . VAL A 1 279 ? -14.999 9.672 -1.333 1.00 92.25 279 VAL A CA 1
ATOM 2152 C C . VAL A 1 279 ? -14.918 9.728 0.192 1.00 92.25 279 VAL A C 1
ATOM 2154 O O . VAL A 1 279 ? -15.001 8.695 0.848 1.00 92.25 279 VAL A O 1
ATOM 2157 N N . THR A 1 280 ? -14.817 10.918 0.785 1.00 92.19 280 THR A N 1
ATOM 2158 C CA . THR A 1 280 ? -14.737 11.073 2.252 1.00 92.19 280 THR A CA 1
ATOM 2159 C C . THR A 1 280 ? -15.966 10.507 2.983 1.00 92.19 280 THR A C 1
ATOM 2161 O O . THR A 1 280 ? -15.826 9.860 4.026 1.00 92.19 280 THR A O 1
ATOM 2164 N N . ASP A 1 281 ? -17.167 10.653 2.417 1.00 91.44 281 ASP A N 1
ATOM 2165 C CA . ASP A 1 281 ? -18.397 10.077 2.970 1.00 91.44 281 ASP A CA 1
ATOM 2166 C C . ASP A 1 281 ? -18.497 8.565 2.760 1.00 91.44 281 ASP A C 1
ATOM 2168 O O . ASP A 1 281 ? -18.941 7.848 3.664 1.00 91.44 281 ASP A O 1
ATOM 2172 N N . ARG A 1 282 ? -18.019 8.059 1.620 1.00 93.94 282 ARG A N 1
ATOM 2173 C CA . ARG A 1 282 ? -17.923 6.617 1.351 1.00 93.94 282 ARG A CA 1
ATOM 2174 C C . ARG A 1 282 ? -16.910 5.929 2.274 1.00 93.94 282 ARG A C 1
ATOM 2176 O O . ARG A 1 282 ? -17.223 4.876 2.829 1.00 93.94 282 ARG A O 1
ATOM 2183 N N . ILE A 1 283 ? -15.767 6.562 2.561 1.00 96.94 283 ILE A N 1
ATOM 2184 C CA . ILE A 1 283 ? -14.807 6.085 3.573 1.00 96.94 283 ILE A CA 1
ATOM 2185 C C . ILE A 1 283 ? -15.462 6.071 4.957 1.00 96.94 283 ILE A C 1
ATOM 2187 O O . ILE A 1 283 ? -15.386 5.063 5.659 1.00 96.94 283 ILE A O 1
ATOM 2191 N N . PHE A 1 284 ? -16.155 7.144 5.358 1.00 95.94 284 PHE A N 1
ATOM 2192 C CA . PHE A 1 284 ? -16.887 7.155 6.631 1.00 95.94 284 PHE A CA 1
ATOM 2193 C C . PHE A 1 284 ? -17.915 6.016 6.712 1.00 95.94 284 PHE A C 1
ATOM 2195 O O . PHE A 1 284 ? -18.035 5.363 7.751 1.00 95.94 284 PHE A O 1
ATOM 2202 N N . ARG A 1 285 ? -18.638 5.742 5.618 1.00 95.38 285 ARG A N 1
ATOM 2203 C CA . ARG A 1 285 ? -19.584 4.622 5.558 1.00 95.38 285 ARG A CA 1
ATOM 2204 C C . ARG A 1 285 ? -18.879 3.277 5.723 1.00 95.38 285 ARG A C 1
ATOM 2206 O O . ARG A 1 285 ? -19.417 2.421 6.420 1.00 95.38 285 ARG A O 1
ATOM 2213 N N . ALA A 1 286 ? -17.685 3.101 5.157 1.00 97.81 286 ALA A N 1
ATOM 2214 C CA . ALA A 1 286 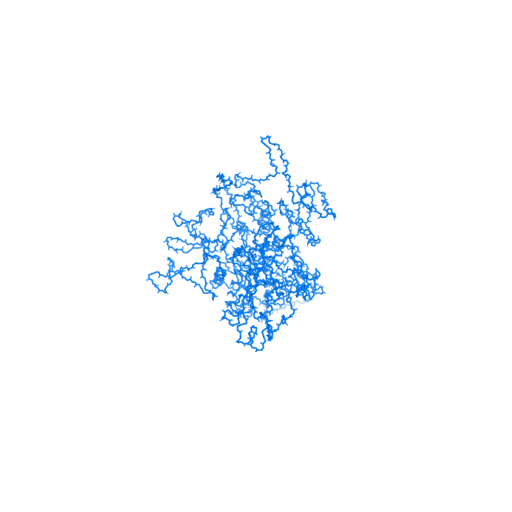? -16.880 1.896 5.356 1.00 97.81 286 ALA A CA 1
ATOM 2215 C C . ALA A 1 286 ? -16.495 1.707 6.833 1.00 97.81 286 ALA A C 1
ATOM 2217 O O . ALA A 1 286 ? -16.654 0.612 7.372 1.00 97.81 286 ALA A O 1
ATOM 2218 N N . LEU A 1 287 ? -16.078 2.784 7.517 1.00 98.56 287 LEU A N 1
ATOM 2219 C CA . LEU A 1 287 ? -15.810 2.760 8.963 1.00 98.56 287 LEU A CA 1
ATOM 2220 C C . LEU A 1 287 ? -17.050 2.337 9.760 1.00 98.56 287 LEU A C 1
ATOM 2222 O O . LEU A 1 287 ? -16.966 1.488 10.646 1.00 98.56 287 LEU A O 1
ATOM 2226 N N . GLN A 1 288 ? -18.208 2.912 9.432 1.00 97.62 288 GLN A N 1
ATOM 2227 C CA . GLN A 1 288 ? -19.471 2.592 10.088 1.00 97.62 288 GLN A CA 1
ATOM 2228 C C . GLN A 1 288 ? -19.864 1.121 9.884 1.00 97.62 288 GLN A C 1
ATOM 2230 O O . GLN A 1 288 ? -20.215 0.448 10.849 1.00 97.62 288 GLN A O 1
ATOM 2235 N N . LEU A 1 289 ? -19.778 0.618 8.649 1.00 98.44 289 LEU A N 1
ATOM 2236 C CA . LEU A 1 289 ? -20.097 -0.771 8.312 1.00 98.44 289 LEU A CA 1
ATOM 2237 C C . LEU A 1 289 ? -19.190 -1.764 9.051 1.00 98.44 289 LEU A C 1
ATOM 2239 O O . LEU A 1 289 ? -19.681 -2.770 9.551 1.00 98.44 289 LEU A O 1
ATOM 2243 N N . ALA A 1 290 ? -17.895 -1.465 9.189 1.00 98.81 290 ALA A N 1
ATOM 2244 C CA . ALA A 1 290 ? -16.978 -2.334 9.928 1.00 98.81 290 ALA A CA 1
ATOM 2245 C C . ALA A 1 290 ? -17.319 -2.400 11.428 1.00 98.81 290 ALA A C 1
ATOM 2247 O O . ALA A 1 290 ? -17.180 -3.453 12.043 1.00 98.81 290 ALA A O 1
ATOM 2248 N N . ILE A 1 291 ? -17.811 -1.303 12.024 1.00 98.31 291 ILE A N 1
ATOM 2249 C CA . ILE A 1 291 ? -18.336 -1.313 13.402 1.00 98.31 291 ILE A CA 1
ATOM 2250 C C . ILE A 1 291 ? -19.636 -2.119 13.492 1.00 98.31 291 ILE A C 1
ATOM 2252 O O . ILE A 1 291 ? -19.833 -2.841 14.469 1.00 98.31 291 ILE A O 1
ATOM 2256 N N . GLU A 1 292 ? -20.531 -1.974 12.509 1.00 98.06 292 GLU A N 1
ATOM 2257 C CA . GLU A 1 292 ? -21.798 -2.717 12.436 1.00 98.06 292 GLU A CA 1
ATOM 2258 C C . GLU A 1 292 ? -21.568 -4.240 12.327 1.00 98.06 292 GLU A C 1
ATOM 2260 O O . GLU A 1 292 ? -22.403 -5.004 12.812 1.00 98.06 292 GLU A O 1
ATOM 2265 N N . ASP A 1 293 ? -20.429 -4.673 11.772 1.00 98.50 293 ASP A N 1
ATOM 2266 C CA . ASP A 1 293 ? -20.020 -6.083 11.636 1.00 98.50 293 ASP A CA 1
ATOM 2267 C C . ASP A 1 293 ? -19.255 -6.653 12.854 1.00 98.50 293 ASP A C 1
ATOM 2269 O O . ASP A 1 293 ? -18.887 -7.827 12.860 1.00 98.50 293 ASP A O 1
ATOM 2273 N N . LEU A 1 294 ? -19.002 -5.865 13.909 1.00 98.06 294 LEU A N 1
ATOM 2274 C CA . LEU A 1 294 ? -18.241 -6.344 15.072 1.00 98.06 294 LEU A CA 1
ATOM 2275 C C . LEU A 1 294 ? -18.894 -7.564 15.731 1.00 98.06 294 LEU A C 1
ATOM 2277 O O . LEU A 1 294 ? -20.048 -7.530 16.170 1.00 98.06 294 LEU A O 1
ATOM 2281 N N . ARG A 1 295 ? -18.107 -8.635 15.854 1.00 97.00 295 ARG A N 1
ATOM 2282 C CA . ARG A 1 295 ? -18.523 -9.911 16.443 1.00 97.00 295 ARG A CA 1
ATOM 2283 C C . ARG A 1 295 ? -17.366 -10.621 17.150 1.00 97.00 295 ARG A C 1
ATOM 2285 O O . ARG A 1 295 ? -16.208 -10.392 16.799 1.00 97.00 295 ARG A O 1
ATOM 2292 N N . PRO A 1 296 ? -17.643 -11.493 18.142 1.00 97.62 296 PRO A N 1
ATOM 2293 C CA . PRO A 1 296 ? -16.606 -12.210 18.877 1.00 97.62 296 PRO A CA 1
ATOM 2294 C C . PRO A 1 296 ? -15.683 -13.003 17.954 1.00 97.62 296 PRO A C 1
ATOM 2296 O O . PRO A 1 296 ? -16.138 -13.843 17.174 1.00 97.62 296 PRO A O 1
ATOM 2299 N N . ALA A 1 297 ? -14.382 -12.777 18.095 1.00 98.06 297 ALA A N 1
ATOM 2300 C CA . ALA A 1 297 ? -13.391 -13.309 17.174 1.00 98.06 297 ALA A CA 1
ATOM 2301 C C . ALA A 1 297 ? -12.228 -13.993 17.894 1.00 98.06 297 ALA A C 1
ATOM 2303 O O . ALA A 1 297 ? -12.070 -13.908 19.121 1.00 98.06 297 ALA A O 1
ATOM 2304 N N . MET A 1 298 ? -11.420 -14.679 17.095 1.00 97.94 298 MET A N 1
ATOM 2305 C CA . MET A 1 298 ? -10.069 -15.117 17.422 1.00 97.94 298 MET A CA 1
ATOM 2306 C C . MET A 1 298 ? -9.141 -14.711 16.279 1.00 97.94 298 MET A C 1
ATOM 2308 O O . MET A 1 298 ? -9.602 -14.505 15.154 1.00 97.94 298 MET A O 1
ATOM 2312 N N . MET A 1 299 ? -7.841 -14.628 16.543 1.00 97.81 299 MET A N 1
ATOM 2313 C CA . MET A 1 299 ? -6.872 -14.257 15.512 1.00 97.81 299 MET A CA 1
ATOM 2314 C C . MET A 1 299 ? -5.645 -15.151 15.487 1.00 97.81 299 MET A C 1
ATOM 2316 O O . MET A 1 299 ? -5.244 -15.705 16.508 1.00 97.81 299 MET A O 1
ATOM 2320 N N . LYS A 1 300 ? -5.000 -15.211 14.333 1.00 97.56 300 LYS A N 1
ATOM 2321 C CA . LYS A 1 300 ? -3.671 -15.778 14.155 1.00 97.56 300 LYS A CA 1
ATOM 2322 C C . LYS A 1 300 ? -2.860 -14.835 13.280 1.00 97.56 300 LYS A C 1
ATOM 2324 O O . LYS A 1 300 ? -3.410 -14.208 12.384 1.00 97.56 300 LYS A O 1
ATOM 2329 N N . SER A 1 301 ? -1.566 -14.736 13.541 1.00 98.00 301 SER A N 1
ATOM 2330 C CA . SER A 1 301 ? -0.634 -14.053 12.645 1.00 98.00 301 SER A CA 1
ATOM 2331 C C . SER A 1 301 ? 0.472 -15.008 12.235 1.00 98.00 301 SER A C 1
ATOM 2333 O O . SER A 1 301 ? 0.873 -15.822 13.063 1.00 98.00 301 SER A O 1
ATOM 2335 N N . ALA A 1 302 ? 0.963 -14.876 11.011 1.00 98.00 302 ALA A N 1
ATOM 2336 C CA . ALA A 1 302 ? 2.119 -15.598 10.496 1.00 98.00 302 ALA A CA 1
ATOM 2337 C C . ALA A 1 302 ? 2.963 -14.667 9.617 1.00 98.00 302 ALA A C 1
ATOM 2339 O O . ALA A 1 302 ? 2.480 -13.629 9.156 1.00 98.00 302 ALA A O 1
ATOM 2340 N N . GLN A 1 303 ? 4.224 -15.029 9.399 1.00 96.56 303 GLN A N 1
ATOM 2341 C CA . GLN A 1 303 ? 5.135 -14.277 8.547 1.00 96.56 303 GLN A CA 1
ATOM 2342 C C . GLN A 1 303 ? 6.037 -15.241 7.773 1.00 96.56 303 GLN A C 1
ATOM 2344 O O . GLN A 1 303 ? 6.599 -16.167 8.356 1.00 96.56 303 GLN A O 1
ATOM 2349 N N . ASP A 1 304 ? 6.185 -15.008 6.474 1.00 96.81 304 ASP A N 1
ATOM 2350 C CA . ASP A 1 304 ? 7.129 -15.720 5.608 1.00 96.81 304 ASP A CA 1
ATOM 2351 C C . ASP A 1 304 ? 7.775 -14.724 4.630 1.00 96.81 304 ASP A C 1
ATOM 2353 O O . ASP A 1 304 ? 7.479 -13.528 4.647 1.00 96.81 304 ASP A O 1
ATOM 2357 N N . ARG A 1 305 ? 8.697 -15.191 3.793 1.00 95.62 305 ARG A N 1
ATOM 2358 C CA . ARG A 1 305 ? 9.302 -14.427 2.703 1.00 95.62 305 ARG A CA 1
ATOM 2359 C C . ARG A 1 305 ? 8.905 -15.003 1.358 1.00 95.62 305 ARG A C 1
ATOM 2361 O O . ARG A 1 305 ? 8.826 -16.222 1.197 1.00 95.62 305 ARG A O 1
ATOM 2368 N N . ILE A 1 306 ? 8.751 -14.135 0.370 1.00 95.12 306 ILE A N 1
ATOM 2369 C CA . ILE A 1 306 ? 8.665 -14.580 -1.019 1.00 95.12 306 ILE A CA 1
ATOM 2370 C C . ILE A 1 306 ? 10.020 -15.123 -1.503 1.00 95.12 306 ILE A C 1
ATOM 2372 O O . ILE A 1 306 ? 11.081 -14.645 -1.096 1.00 95.12 306 ILE A O 1
ATOM 2376 N N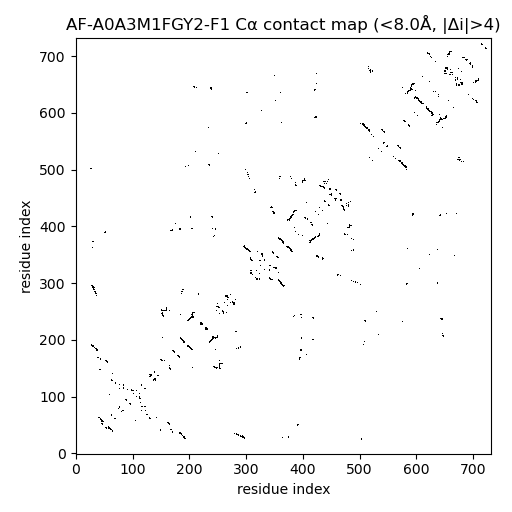 . LEU A 1 307 ? 10.004 -16.090 -2.421 1.00 94.69 307 LEU A N 1
ATOM 2377 C CA . LEU A 1 307 ? 11.139 -16.353 -3.314 1.00 94.69 307 LEU A CA 1
ATOM 2378 C C . LEU A 1 307 ? 11.556 -15.052 -4.004 1.00 94.69 307 LEU A C 1
ATOM 2380 O O . LEU A 1 307 ? 10.718 -14.354 -4.579 1.00 94.69 307 LEU A O 1
ATOM 2384 N N . SER A 1 308 ? 12.840 -14.733 -3.886 1.00 91.62 308 SER A N 1
ATOM 2385 C CA . SER A 1 308 ? 13.400 -13.414 -4.192 1.00 91.62 308 SER A CA 1
ATOM 2386 C C . SER A 1 308 ? 14.438 -13.459 -5.311 1.00 91.62 308 SER A C 1
ATOM 2388 O O . SER A 1 308 ? 14.681 -12.442 -5.951 1.00 91.62 308 SER A O 1
ATOM 2390 N N . CYS A 1 309 ? 15.043 -14.623 -5.566 1.00 90.75 309 CYS A N 1
ATOM 2391 C CA . CYS A 1 309 ? 15.999 -14.797 -6.654 1.00 90.75 309 CYS A CA 1
ATOM 2392 C C . CYS A 1 309 ? 16.133 -16.272 -7.081 1.00 90.75 309 CYS A C 1
ATOM 2394 O O . CYS A 1 309 ? 15.610 -17.171 -6.411 1.00 90.75 309 CYS A O 1
ATOM 2396 N N . TYR A 1 310 ? 16.869 -16.530 -8.165 1.00 92.00 310 TYR A N 1
ATOM 2397 C CA . TYR A 1 310 ? 17.350 -17.867 -8.515 1.00 92.00 310 TYR A CA 1
ATOM 2398 C C . TYR A 1 310 ? 18.767 -17.873 -9.088 1.00 92.00 310 TYR A C 1
ATOM 2400 O O . TYR A 1 310 ? 19.208 -16.912 -9.716 1.00 92.00 310 TYR A O 1
ATOM 2408 N N . ASP A 1 311 ? 19.471 -18.985 -8.900 1.00 91.19 311 ASP A N 1
ATOM 2409 C CA . ASP A 1 311 ? 20.799 -19.199 -9.477 1.00 91.19 311 ASP A CA 1
ATOM 2410 C C . ASP A 1 311 ? 20.683 -19.494 -10.988 1.00 91.19 311 ASP A C 1
ATOM 2412 O O . ASP A 1 311 ? 20.041 -20.479 -11.361 1.00 91.19 311 ASP A O 1
ATOM 2416 N N . PRO A 1 312 ? 21.282 -18.692 -11.885 1.00 87.44 312 PRO A N 1
ATOM 2417 C CA . PRO A 1 312 ? 21.133 -18.884 -13.329 1.00 87.44 312 PRO A CA 1
ATOM 2418 C C . PRO A 1 312 ? 21.806 -20.157 -13.867 1.00 87.44 312 PRO A C 1
ATOM 2420 O O . PRO A 1 312 ? 21.475 -20.591 -14.971 1.00 87.44 312 PRO A O 1
ATOM 2423 N N . GLU A 1 313 ? 22.748 -20.754 -13.130 1.00 87.56 313 GLU A N 1
ATOM 2424 C CA . GLU A 1 313 ? 23.444 -21.981 -13.531 1.00 87.56 313 GLU A CA 1
ATOM 2425 C C . GLU A 1 313 ? 22.734 -23.234 -13.013 1.00 87.56 313 GLU A C 1
ATOM 2427 O O . GLU A 1 313 ? 22.601 -24.219 -13.741 1.00 87.56 313 GLU A O 1
ATOM 2432 N N . THR A 1 314 ? 22.294 -23.213 -11.752 1.00 91.81 314 THR A N 1
ATOM 2433 C CA . THR A 1 314 ? 21.691 -24.385 -11.088 1.00 91.81 314 THR A CA 1
ATOM 2434 C C . THR A 1 314 ? 20.167 -24.364 -11.056 1.00 91.81 314 THR A C 1
ATOM 2436 O O . THR A 1 314 ? 19.560 -25.394 -10.767 1.00 91.81 314 THR A O 1
ATOM 2439 N N 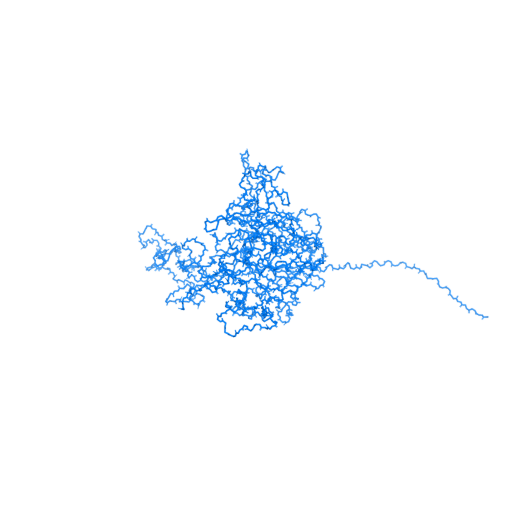. LEU A 1 315 ? 19.555 -23.216 -11.358 1.00 92.62 315 LEU A N 1
ATOM 2440 C CA . LEU A 1 315 ? 18.117 -22.951 -11.255 1.00 92.62 315 LEU A CA 1
ATOM 2441 C C . LEU A 1 315 ? 17.562 -23.078 -9.828 1.00 92.62 315 LEU A C 1
ATOM 2443 O O . LEU A 1 315 ? 16.356 -23.214 -9.636 1.00 92.62 315 LEU A O 1
ATOM 2447 N N . GLU A 1 316 ? 18.419 -23.021 -8.805 1.00 95.50 316 GLU A N 1
ATOM 2448 C CA . GLU A 1 316 ? 17.979 -23.023 -7.411 1.00 95.50 316 GLU A CA 1
ATOM 2449 C C . GLU A 1 316 ? 17.221 -21.737 -7.073 1.00 95.50 316 GLU A C 1
ATOM 2451 O O . GLU A 1 316 ? 17.806 -20.656 -7.066 1.00 95.50 316 GLU A O 1
ATOM 2456 N N . LEU A 1 317 ? 15.933 -21.870 -6.740 1.00 95.69 317 LEU A N 1
ATOM 2457 C CA . LEU A 1 317 ? 15.094 -20.784 -6.228 1.00 95.69 317 LEU A CA 1
ATOM 2458 C C . LEU A 1 317 ? 15.465 -20.460 -4.772 1.00 95.69 317 LEU A C 1
ATOM 2460 O O . LEU A 1 317 ? 15.603 -21.363 -3.946 1.00 95.69 317 LEU A O 1
ATOM 2464 N N . LYS A 1 318 ? 15.570 -19.188 -4.395 1.00 95.06 318 LYS A N 1
ATOM 2465 C CA . LYS A 1 318 ? 16.022 -18.793 -3.047 1.00 95.06 318 LYS A CA 1
ATOM 2466 C C . LYS A 1 318 ? 15.162 -17.670 -2.471 1.00 95.06 318 LYS A C 1
ATOM 2468 O O . LYS A 1 318 ? 14.517 -16.916 -3.202 1.00 95.06 318 LYS A O 1
ATOM 2473 N N . LYS A 1 319 ? 15.139 -17.574 -1.140 1.00 94.19 319 LYS A N 1
ATOM 2474 C CA . LYS A 1 319 ? 14.553 -16.454 -0.384 1.00 94.19 319 LYS A CA 1
ATOM 2475 C C . LYS A 1 319 ? 15.701 -15.620 0.194 1.00 94.19 319 LYS A C 1
ATOM 2477 O O . LYS A 1 319 ? 16.722 -16.187 0.571 1.00 94.19 319 LYS A O 1
ATOM 2482 N N . VAL A 1 320 ? 15.543 -14.302 0.325 1.00 89.19 320 VAL A N 1
ATOM 2483 C CA . VAL A 1 320 ? 16.482 -13.480 1.124 1.00 89.19 320 VAL A CA 1
ATOM 2484 C C . VAL A 1 320 ? 16.561 -14.044 2.560 1.00 89.19 320 VAL A C 1
ATOM 2486 O O . VAL A 1 320 ? 15.506 -14.337 3.134 1.00 89.19 320 VAL A O 1
ATOM 2489 N N . PRO A 1 321 ? 17.759 -14.198 3.165 1.00 89.12 321 PRO A N 1
ATOM 2490 C CA . PRO A 1 321 ? 19.064 -13.680 2.730 1.00 89.12 321 PRO A CA 1
ATOM 2491 C C . PRO A 1 321 ? 19.945 -14.670 1.946 1.00 89.12 321 PRO A C 1
ATOM 2493 O O . PRO A 1 321 ? 21.127 -14.402 1.764 1.00 89.12 321 PRO A O 1
ATOM 2496 N N . ASP A 1 322 ? 19.415 -15.804 1.481 1.00 92.12 322 ASP A N 1
ATOM 2497 C CA . ASP A 1 322 ? 20.218 -16.826 0.784 1.00 92.12 322 ASP A CA 1
ATOM 2498 C C . ASP A 1 322 ? 20.583 -16.434 -0.663 1.00 92.12 322 ASP A C 1
ATOM 2500 O O . ASP A 1 322 ? 21.375 -17.116 -1.319 1.00 92.12 322 ASP A O 1
ATOM 2504 N N . CYS A 1 323 ? 20.016 -15.333 -1.160 1.00 89.00 323 CYS A N 1
ATOM 2505 C CA . CYS A 1 323 ? 20.332 -14.745 -2.455 1.00 89.00 323 CYS A CA 1
ATOM 2506 C C . CYS A 1 323 ? 21.743 -14.147 -2.483 1.00 89.00 323 CYS A C 1
ATOM 2508 O O . CYS A 1 323 ? 22.137 -13.392 -1.595 1.00 89.00 323 CYS A O 1
ATOM 2510 N N . ARG A 1 324 ? 22.503 -14.453 -3.537 1.00 87.69 324 ARG A N 1
ATOM 2511 C CA . ARG A 1 324 ? 23.780 -13.799 -3.840 1.00 87.69 324 ARG A CA 1
ATOM 2512 C C . ARG A 1 324 ? 23.504 -12.530 -4.636 1.00 87.69 324 ARG A C 1
ATOM 2514 O O . ARG A 1 324 ? 23.424 -12.582 -5.859 1.00 87.69 324 ARG A O 1
ATOM 2521 N N . GLU A 1 325 ? 23.361 -11.414 -3.937 1.00 78.94 325 GLU A N 1
ATOM 2522 C CA . GLU A 1 325 ? 23.095 -10.095 -4.522 1.00 78.94 325 GLU A CA 1
ATOM 2523 C C . GLU A 1 325 ? 24.326 -9.186 -4.361 1.00 78.94 325 GLU A C 1
ATOM 2525 O O . GLU A 1 325 ? 25.150 -9.403 -3.467 1.00 78.94 325 GLU A O 1
ATOM 2530 N N . GLY A 1 326 ? 24.487 -8.217 -5.264 1.00 73.75 326 GLY A N 1
ATOM 2531 C CA . GLY A 1 326 ? 25.479 -7.151 -5.113 1.00 73.75 326 GLY A CA 1
ATOM 2532 C C . GLY A 1 326 ? 24.944 -5.994 -4.267 1.00 73.75 326 GLY A C 1
ATOM 2533 O O . GLY A 1 326 ? 23.762 -5.954 -3.941 1.00 73.75 326 GLY A O 1
ATOM 2534 N N . ASP A 1 327 ? 25.817 -5.042 -3.931 1.00 70.75 327 ASP A N 1
ATOM 2535 C CA . ASP A 1 327 ? 25.449 -3.853 -3.142 1.00 70.75 327 ASP A CA 1
ATOM 2536 C C . ASP A 1 327 ? 24.798 -2.747 -4.000 1.00 70.75 327 ASP A C 1
ATOM 2538 O O . ASP A 1 327 ? 24.379 -1.723 -3.453 1.00 70.75 327 ASP A O 1
ATOM 2542 N N . SER A 1 328 ? 24.763 -2.925 -5.328 1.00 69.31 328 SER A N 1
ATOM 2543 C CA . SER A 1 328 ? 24.272 -1.939 -6.291 1.00 69.31 328 SER A CA 1
ATOM 2544 C C . SER A 1 328 ? 23.272 -2.501 -7.302 1.00 69.31 328 SER A C 1
ATOM 2546 O O . SER A 1 328 ? 23.321 -3.677 -7.676 1.00 69.31 328 SER A O 1
ATOM 2548 N N . GLU A 1 329 ? 22.441 -1.611 -7.836 1.00 69.94 329 GLU A N 1
ATOM 2549 C CA . GLU A 1 329 ? 21.496 -1.867 -8.922 1.00 69.94 329 GLU A CA 1
ATOM 2550 C C . GLU A 1 329 ? 22.186 -2.515 -10.133 1.00 69.94 329 GLU A C 1
ATOM 2552 O O . GLU A 1 329 ? 21.704 -3.489 -10.714 1.00 69.94 329 GLU A O 1
ATOM 2557 N N . GLN A 1 330 ? 23.374 -2.013 -10.485 1.00 65.56 330 GLN A N 1
ATOM 2558 C CA . GLN A 1 330 ? 24.152 -2.479 -11.636 1.00 65.56 330 GLN A CA 1
ATOM 2559 C C . GLN A 1 330 ? 24.644 -3.922 -11.481 1.00 65.56 330 GLN A C 1
ATOM 2561 O O . GLN A 1 330 ? 24.710 -4.654 -12.472 1.00 65.56 330 GLN A O 1
ATOM 2566 N N . ASP A 1 331 ? 24.967 -4.346 -10.258 1.00 64.19 331 ASP A N 1
ATOM 2567 C CA . ASP A 1 331 ? 25.423 -5.710 -9.980 1.00 64.19 331 ASP A CA 1
ATOM 2568 C C . ASP A 1 331 ? 24.294 -6.732 -10.164 1.00 64.19 331 ASP A C 1
ATOM 2570 O O . ASP A 1 331 ? 24.511 -7.854 -10.636 1.00 64.19 331 ASP A O 1
ATOM 2574 N N . ALA A 1 332 ? 23.071 -6.329 -9.831 1.00 57.19 332 ALA A N 1
ATOM 2575 C CA . ALA A 1 332 ? 21.898 -7.184 -9.851 1.00 57.19 332 ALA A CA 1
ATOM 2576 C C . ALA A 1 332 ? 21.152 -7.214 -11.197 1.00 57.19 332 ALA A C 1
ATOM 2578 O O . ALA A 1 332 ? 20.408 -8.161 -11.449 1.00 57.19 332 ALA A O 1
ATOM 2579 N N . TYR A 1 333 ? 21.417 -6.265 -12.107 1.00 61.75 333 TYR A N 1
ATOM 2580 C CA . TYR A 1 333 ? 21.022 -6.360 -13.527 1.00 61.75 333 TYR A CA 1
ATOM 2581 C C . TYR A 1 333 ? 21.857 -7.356 -14.343 1.00 61.75 333 TYR A C 1
ATOM 2583 O O . TYR A 1 333 ? 21.746 -7.412 -15.570 1.00 61.75 333 TYR A O 1
ATOM 2591 N N . GLY A 1 334 ? 22.720 -8.127 -13.681 1.00 52.78 334 GLY A N 1
ATOM 2592 C CA . GLY A 1 334 ? 23.654 -9.052 -14.296 1.00 52.78 334 GLY A CA 1
ATOM 2593 C C . GLY A 1 334 ? 23.062 -9.923 -15.393 1.00 52.78 334 GLY A C 1
ATOM 2594 O O . GLY A 1 334 ? 22.302 -10.852 -15.130 1.00 52.78 334 GLY A O 1
ATOM 2595 N N . ALA A 1 335 ? 23.520 -9.707 -16.627 1.00 51.34 335 ALA A N 1
ATOM 2596 C CA . ALA A 1 335 ? 23.510 -10.759 -17.632 1.00 51.34 335 ALA A CA 1
ATOM 2597 C C . ALA A 1 335 ? 24.185 -12.026 -17.051 1.00 51.34 335 ALA A C 1
ATOM 2599 O O . ALA A 1 335 ? 25.117 -11.900 -16.247 1.00 51.34 335 ALA A O 1
ATOM 2600 N N . PRO A 1 336 ? 23.772 -13.242 -17.460 1.00 56.31 336 PRO A N 1
ATOM 2601 C CA . PRO A 1 336 ? 24.336 -14.484 -16.939 1.00 56.31 336 PRO A CA 1
ATOM 2602 C C . PRO A 1 336 ? 25.875 -14.469 -16.914 1.00 56.31 336 PRO A C 1
ATOM 2604 O O . PRO A 1 336 ? 26.510 -14.182 -17.932 1.00 56.31 336 PRO A O 1
ATOM 2607 N N . GLY A 1 337 ? 26.475 -14.800 -15.7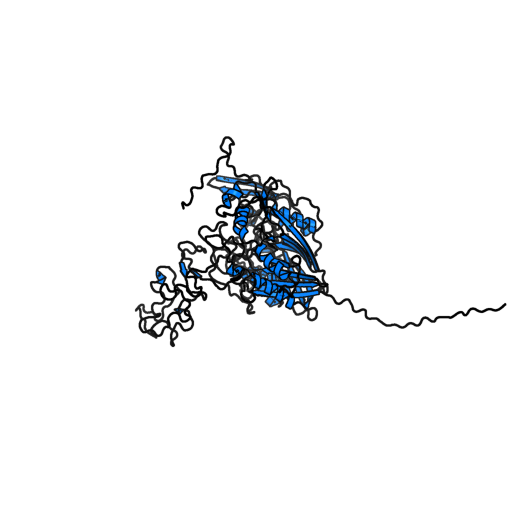63 1.00 60.03 337 GLY A N 1
ATOM 2608 C CA . GLY A 1 337 ? 27.927 -14.988 -15.625 1.00 60.03 337 GLY A CA 1
ATOM 2609 C C . GLY A 1 337 ? 28.702 -13.926 -14.830 1.00 60.03 337 GLY A C 1
ATOM 2610 O O . GLY A 1 337 ? 29.931 -13.998 -14.806 1.00 60.03 337 GLY A O 1
ATOM 2611 N N . ASN A 1 338 ? 28.038 -12.976 -14.159 1.00 70.56 338 ASN A N 1
ATOM 2612 C CA . ASN A 1 338 ? 28.693 -12.046 -13.220 1.00 70.56 338 ASN A CA 1
ATOM 2613 C C . ASN A 1 338 ? 28.821 -12.590 -11.777 1.00 70.56 338 ASN A C 1
ATOM 2615 O O . ASN A 1 338 ? 29.487 -11.972 -10.950 1.00 70.56 338 ASN A O 1
ATOM 2619 N N . GLY A 1 339 ? 28.247 -13.766 -11.495 1.00 79.38 339 GLY A N 1
ATOM 2620 C CA . GLY A 1 339 ? 28.350 -14.464 -10.208 1.00 79.38 339 GLY A CA 1
ATOM 2621 C C . GLY A 1 339 ? 27.218 -14.187 -9.211 1.00 79.38 339 GLY A C 1
ATOM 2622 O O . GLY A 1 339 ? 27.252 -14.763 -8.120 1.00 79.38 339 GLY A O 1
ATOM 2623 N N . PHE A 1 340 ? 26.233 -13.361 -9.578 1.00 85.62 340 PHE A N 1
ATOM 2624 C CA . PHE A 1 340 ? 25.049 -13.061 -8.768 1.00 85.62 340 PHE A CA 1
ATOM 2625 C C . PHE A 1 340 ? 23.820 -13.872 -9.208 1.00 85.62 340 PHE A C 1
ATOM 2627 O O . PHE A 1 340 ? 23.748 -14.364 -10.338 1.00 85.62 340 PHE A O 1
ATOM 2634 N N . ASP A 1 341 ? 22.871 -14.037 -8.288 1.00 87.81 341 ASP A N 1
ATOM 2635 C CA . ASP A 1 341 ? 21.573 -14.654 -8.564 1.00 87.81 341 ASP A CA 1
ATOM 2636 C C . ASP A 1 341 ? 20.656 -13.665 -9.311 1.00 87.81 341 ASP A C 1
ATOM 2638 O O . ASP A 1 341 ? 20.729 -12.452 -9.112 1.00 87.81 341 ASP A O 1
ATOM 2642 N N . ILE A 1 342 ? 19.752 -14.178 -10.150 1.00 85.75 342 ILE A N 1
ATOM 2643 C CA . ILE A 1 342 ? 18.759 -13.360 -10.858 1.00 85.75 342 ILE A CA 1
ATOM 2644 C C . ILE A 1 342 ? 17.620 -13.035 -9.896 1.00 85.75 342 ILE A C 1
ATOM 2646 O O . ILE A 1 342 ? 16.952 -13.943 -9.404 1.00 85.75 342 ILE A O 1
ATOM 2650 N N . SER A 1 343 ? 17.382 -11.748 -9.649 1.00 86.50 343 SER A N 1
ATOM 2651 C CA . SER A 1 343 ? 16.270 -11.279 -8.816 1.00 86.50 343 SER A CA 1
ATOM 2652 C C . SER A 1 343 ? 14.914 -11.562 -9.469 1.00 86.50 343 SER A C 1
ATOM 2654 O O . SER A 1 343 ? 14.776 -11.453 -10.685 1.00 86.50 343 SER A O 1
ATOM 2656 N N . ILE A 1 344 ? 13.911 -11.913 -8.662 1.00 89.25 344 ILE A N 1
ATOM 2657 C CA . ILE A 1 344 ? 12.539 -12.193 -9.107 1.00 89.25 344 ILE A CA 1
ATOM 2658 C C . ILE A 1 344 ? 11.517 -11.555 -8.160 1.00 89.25 344 ILE A C 1
ATOM 2660 O O . ILE A 1 344 ? 11.784 -11.388 -6.968 1.00 89.25 344 ILE A O 1
ATOM 2664 N N . ASN A 1 345 ? 10.319 -11.279 -8.675 1.00 88.38 345 ASN A N 1
ATOM 2665 C CA . ASN A 1 345 ? 9.147 -10.690 -8.014 1.00 88.38 345 ASN A CA 1
ATOM 2666 C C . ASN A 1 345 ? 9.330 -9.260 -7.486 1.00 88.38 345 ASN A C 1
ATOM 2668 O O . ASN A 1 345 ? 8.401 -8.469 -7.571 1.00 88.38 345 ASN A O 1
ATOM 2672 N N . GLN A 1 346 ? 10.503 -8.899 -6.977 1.00 87.12 346 GLN A N 1
ATOM 2673 C CA . GLN A 1 346 ? 10.786 -7.594 -6.394 1.00 87.12 346 GLN A CA 1
ATOM 2674 C C . GLN A 1 346 ? 12.209 -7.158 -6.753 1.00 87.12 346 GLN A C 1
ATOM 2676 O O . GLN A 1 346 ? 13.178 -7.876 -6.487 1.00 87.12 346 GLN A O 1
ATOM 2681 N N . LEU A 1 347 ? 12.319 -5.957 -7.315 1.00 80.81 347 LEU A N 1
ATOM 2682 C CA . LEU A 1 347 ? 13.573 -5.235 -7.493 1.00 80.81 347 LEU A CA 1
ATOM 2683 C C . LEU A 1 347 ? 13.577 -3.982 -6.638 1.00 80.81 347 LEU A C 1
ATOM 2685 O O . LEU A 1 347 ? 12.532 -3.374 -6.436 1.00 80.81 347 LEU A O 1
ATOM 2689 N N . ASP A 1 348 ? 14.767 -3.621 -6.185 1.00 77.88 348 ASP A N 1
ATOM 2690 C CA . ASP A 1 348 ? 15.081 -2.329 -5.597 1.00 77.88 348 ASP A CA 1
ATOM 2691 C C . ASP A 1 348 ? 15.780 -1.496 -6.680 1.00 77.88 348 ASP A C 1
ATOM 2693 O O . ASP A 1 348 ? 16.522 -2.053 -7.487 1.00 77.88 348 ASP A O 1
ATOM 2697 N N . VAL A 1 349 ? 15.497 -0.202 -6.778 1.00 75.38 349 VAL A N 1
ATOM 2698 C CA . VAL A 1 349 ? 16.175 0.680 -7.747 1.00 75.38 349 VAL A CA 1
ATOM 2699 C C . VAL A 1 349 ? 16.963 1.786 -7.059 1.00 75.38 349 VAL A C 1
ATOM 2701 O O . VAL A 1 349 ? 17.576 2.605 -7.745 1.00 75.38 349 VAL A O 1
ATOM 2704 N N . ARG A 1 350 ? 16.986 1.797 -5.719 1.00 80.69 350 ARG A N 1
ATOM 2705 C CA . ARG A 1 350 ? 17.801 2.717 -4.936 1.00 80.69 350 ARG A CA 1
ATOM 2706 C C . ARG A 1 350 ? 18.879 1.954 -4.187 1.00 80.69 350 ARG A C 1
ATOM 2708 O O . ARG A 1 350 ? 18.645 1.010 -3.442 1.00 80.69 350 ARG A O 1
ATOM 2715 N N . ASP A 1 351 ? 20.094 2.433 -4.344 1.00 83.88 351 ASP A N 1
ATOM 2716 C CA . ASP A 1 351 ? 21.253 1.889 -3.666 1.00 83.88 351 ASP A CA 1
ATOM 2717 C C . ASP A 1 351 ? 21.472 2.575 -2.306 1.00 83.88 351 ASP A C 1
ATOM 2719 O O . ASP A 1 351 ? 21.239 3.785 -2.165 1.00 83.88 351 ASP A O 1
ATOM 2723 N N . PRO A 1 352 ? 22.014 1.848 -1.314 1.00 82.75 352 PRO A N 1
ATOM 2724 C CA . PRO A 1 352 ? 22.323 0.423 -1.350 1.00 82.75 352 PRO A CA 1
ATOM 2725 C C . PRO A 1 352 ? 21.052 -0.408 -1.163 1.00 82.75 352 PRO A C 1
ATOM 2727 O O . PRO A 1 352 ? 20.201 -0.061 -0.345 1.00 82.75 352 PRO A O 1
ATOM 2730 N N . TRP A 1 353 ? 20.968 -1.526 -1.876 1.00 82.19 353 TRP A N 1
ATOM 2731 C CA . TRP A 1 353 ? 19.765 -2.353 -1.901 1.00 82.19 353 TRP A CA 1
ATOM 2732 C C . TRP A 1 353 ? 19.395 -2.918 -0.530 1.00 82.19 353 TRP A C 1
ATOM 2734 O O . TRP A 1 353 ? 20.187 -3.608 0.122 1.00 82.19 353 TRP A O 1
ATOM 2744 N N . VAL A 1 354 ? 18.147 -2.692 -0.118 1.00 86.06 354 VAL A N 1
ATOM 2745 C CA . VAL A 1 354 ? 17.557 -3.301 1.079 1.00 86.06 354 VAL A CA 1
ATOM 2746 C C . VAL A 1 354 ? 16.161 -3.799 0.728 1.00 86.06 354 VAL A C 1
ATOM 2748 O O . VAL A 1 354 ? 15.182 -3.066 0.757 1.00 86.06 354 VAL A O 1
ATOM 2751 N N . LYS A 1 355 ? 16.027 -5.097 0.447 1.00 84.81 355 LYS A N 1
ATOM 2752 C CA . LYS A 1 355 ? 14.730 -5.670 0.065 1.00 84.81 355 LYS A CA 1
ATOM 2753 C C . LYS A 1 355 ? 13.859 -6.010 1.269 1.00 84.81 355 LYS A C 1
ATOM 2755 O O . LYS A 1 355 ? 14.270 -6.735 2.181 1.00 84.81 355 LYS A O 1
ATOM 2760 N N . ASN A 1 356 ? 12.592 -5.602 1.212 1.00 92.56 356 ASN A N 1
ATOM 2761 C CA . ASN A 1 356 ? 11.564 -6.114 2.110 1.00 92.56 356 ASN A CA 1
ATOM 2762 C C . ASN A 1 356 ? 10.712 -7.188 1.429 1.00 92.56 356 ASN A C 1
ATOM 2764 O O . ASN A 1 356 ? 9.673 -6.904 0.838 1.00 92.56 356 ASN A O 1
ATOM 2768 N N . THR A 1 357 ? 11.146 -8.439 1.572 1.00 93.94 357 THR A N 1
ATOM 2769 C CA . THR A 1 357 ? 10.464 -9.611 1.004 1.00 93.94 357 THR A CA 1
ATOM 2770 C C . THR A 1 357 ? 9.471 -10.270 1.963 1.00 93.94 357 THR A C 1
ATOM 2772 O O . THR A 1 357 ? 8.962 -11.347 1.646 1.00 93.94 357 THR A O 1
ATOM 2775 N N . LEU A 1 358 ? 9.218 -9.676 3.139 1.00 96.44 358 LEU A N 1
ATOM 2776 C CA . LEU A 1 358 ? 8.308 -10.243 4.136 1.00 96.44 358 LEU A CA 1
ATOM 2777 C C . LEU A 1 358 ? 6.851 -10.127 3.680 1.00 96.44 358 LEU A C 1
ATOM 2779 O O . LEU A 1 358 ? 6.388 -9.052 3.307 1.00 96.44 358 LEU A O 1
ATOM 2783 N N . VAL A 1 359 ? 6.125 -11.233 3.802 1.00 98.31 359 VAL A N 1
ATOM 2784 C CA . VAL A 1 359 ? 4.666 -11.305 3.744 1.00 98.31 359 VAL A CA 1
ATOM 2785 C C . VAL A 1 359 ? 4.188 -11.568 5.162 1.00 98.31 359 VAL A C 1
ATOM 2787 O O . VAL A 1 359 ? 4.498 -12.612 5.737 1.00 98.31 359 VAL A O 1
ATOM 2790 N N . THR A 1 360 ? 3.466 -10.614 5.747 1.00 98.62 360 THR A N 1
ATOM 2791 C CA . THR A 1 360 ? 2.873 -10.781 7.083 1.00 98.62 360 THR A CA 1
ATOM 2792 C C . THR A 1 360 ? 1.369 -10.912 6.961 1.00 98.62 360 THR A C 1
ATOM 2794 O O . THR A 1 360 ? 0.712 -10.011 6.445 1.00 98.62 360 THR A O 1
ATOM 2797 N N . THR A 1 361 ? 0.818 -12.003 7.480 1.00 98.81 361 THR A N 1
ATOM 2798 C CA . THR A 1 361 ? -0.609 -12.308 7.380 1.00 98.81 361 THR A CA 1
ATOM 2799 C C . THR A 1 361 ? -1.246 -12.239 8.759 1.00 98.81 361 THR A C 1
ATOM 2801 O O . THR A 1 361 ? -0.767 -12.891 9.687 1.00 98.81 361 THR A O 1
ATOM 2804 N N . LEU A 1 362 ? -2.339 -11.486 8.909 1.00 98.81 362 LEU A N 1
ATOM 2805 C CA . LEU A 1 362 ? -3.217 -11.552 10.080 1.00 98.81 362 LEU A CA 1
ATOM 2806 C C . LEU A 1 362 ? -4.563 -12.136 9.661 1.00 98.81 362 LEU A C 1
ATOM 2808 O O . LEU A 1 362 ? -5.252 -11.575 8.815 1.00 98.81 362 LEU A O 1
ATOM 2812 N N . HIS A 1 363 ? -4.952 -13.246 10.270 1.00 98.81 363 HIS A N 1
ATOM 2813 C CA . HIS A 1 363 ? -6.170 -13.971 9.942 1.00 98.81 363 HIS A CA 1
ATOM 2814 C C . HIS A 1 363 ? -7.136 -13.967 11.126 1.00 98.81 363 HIS A C 1
ATOM 2816 O O . HIS A 1 363 ? -6.759 -14.334 12.244 1.00 98.81 363 HIS A O 1
ATOM 2822 N N . PHE A 1 364 ? -8.383 -13.569 10.882 1.00 98.81 364 PHE A N 1
ATOM 2823 C CA . PHE A 1 364 ? -9.420 -13.414 11.900 1.00 98.81 364 PHE A CA 1
ATOM 2824 C C . PHE A 1 364 ? -10.616 -14.306 11.583 1.00 98.81 364 PHE A C 1
ATOM 2826 O O . PHE A 1 364 ? -11.177 -14.234 10.491 1.00 98.81 364 PHE A O 1
ATOM 2833 N N . VAL A 1 365 ? -11.045 -15.103 12.559 1.00 98.69 365 VAL A N 1
ATOM 2834 C CA . VAL A 1 365 ? -12.184 -16.027 12.435 1.00 98.69 365 VAL A CA 1
ATOM 2835 C C . VAL A 1 365 ? -13.214 -15.774 13.525 1.00 98.69 365 VAL A C 1
ATOM 2837 O O . VAL A 1 365 ? -12.886 -15.253 14.597 1.00 98.69 365 VAL A O 1
ATOM 2840 N N . GLU A 1 366 ? -14.460 -16.173 13.277 1.00 98.06 366 GLU A N 1
ATOM 2841 C CA . GLU A 1 366 ? -15.495 -16.174 14.309 1.00 98.06 366 GLU A CA 1
ATOM 2842 C C . GLU A 1 366 ? -15.094 -17.095 15.468 1.00 98.06 366 GLU A C 1
ATOM 2844 O O . GLU A 1 366 ? -14.626 -18.219 15.281 1.00 98.06 366 GLU A O 1
ATOM 2849 N N . ARG A 1 367 ? -15.308 -16.637 16.705 1.00 95.69 367 ARG A N 1
ATOM 2850 C CA . ARG A 1 367 ? -14.972 -17.438 17.890 1.00 95.69 367 ARG A CA 1
ATOM 2851 C C . ARG A 1 367 ? -15.833 -18.691 18.018 1.00 95.69 367 ARG A C 1
ATOM 2853 O O . ARG A 1 367 ? -15.335 -19.734 18.436 1.00 95.69 367 ARG A O 1
ATOM 2860 N N . ASP A 1 368 ? -17.116 -18.566 17.696 1.00 93.50 368 ASP A N 1
ATOM 2861 C CA . ASP A 1 368 ? -18.088 -19.649 17.853 1.00 93.50 368 ASP A CA 1
ATOM 2862 C C . ASP A 1 368 ? -18.041 -20.646 16.680 1.00 93.50 368 ASP A C 1
ATOM 2864 O O . ASP A 1 368 ? -18.482 -21.787 16.828 1.00 93.50 368 ASP A O 1
ATOM 2868 N N . ASP A 1 369 ? -17.476 -20.239 15.539 1.00 95.31 369 ASP A N 1
ATOM 2869 C CA . ASP A 1 369 ? -17.291 -21.067 14.348 1.00 95.31 369 ASP A CA 1
ATOM 2870 C C . ASP A 1 369 ? -15.972 -20.705 13.637 1.00 95.31 369 ASP A C 1
ATOM 2872 O O . ASP A 1 369 ? -15.965 -19.905 12.700 1.00 95.31 369 ASP A O 1
ATOM 2876 N N . PRO A 1 370 ? -14.839 -21.307 14.047 1.00 91.31 370 PRO A N 1
ATOM 2877 C CA . PRO A 1 370 ? -13.519 -20.972 13.507 1.00 91.31 370 PRO A CA 1
ATOM 2878 C C . PRO A 1 370 ? -13.325 -21.336 12.027 1.00 91.31 370 PRO A C 1
ATOM 2880 O O . PRO A 1 370 ? -12.256 -21.084 11.483 1.00 91.31 370 PRO A O 1
ATOM 2883 N N . THR A 1 371 ? -14.324 -21.957 11.385 1.00 94.56 371 THR A N 1
ATOM 2884 C CA . THR A 1 371 ? -14.334 -22.210 9.935 1.00 94.56 371 THR A CA 1
ATOM 2885 C C . THR A 1 371 ? -14.795 -20.999 9.127 1.00 94.56 371 THR A C 1
ATOM 2887 O O . THR A 1 371 ? -14.671 -20.996 7.906 1.00 94.56 371 THR A O 1
ATOM 2890 N N . LYS A 1 372 ? -15.328 -19.969 9.794 1.00 97.69 372 LYS A N 1
ATOM 2891 C CA . LYS A 1 372 ? -15.773 -18.729 9.167 1.00 97.69 372 LYS A CA 1
ATOM 2892 C C . LYS A 1 372 ? -14.755 -17.629 9.385 1.00 97.69 372 LYS A C 1
ATOM 2894 O O . LYS A 1 372 ? -14.633 -17.081 10.484 1.00 97.69 372 LYS A O 1
ATOM 2899 N N . THR A 1 373 ? -14.065 -17.278 8.313 1.00 98.56 373 THR A N 1
ATOM 2900 C CA . THR A 1 373 ? -13.198 -16.106 8.272 1.00 98.56 373 THR A CA 1
ATOM 2901 C C . THR A 1 373 ? -14.032 -14.827 8.289 1.00 98.56 373 THR A C 1
ATOM 2903 O O . THR A 1 373 ? -15.035 -14.694 7.588 1.00 98.56 373 THR A O 1
ATOM 2906 N N . ILE A 1 374 ? -13.607 -13.876 9.119 1.00 98.75 374 ILE A N 1
ATOM 2907 C CA . ILE A 1 374 ? -14.126 -12.506 9.151 1.00 98.75 374 ILE A CA 1
ATOM 2908 C C . ILE A 1 374 ? -13.302 -11.661 8.180 1.00 98.75 374 ILE A C 1
ATOM 2910 O O . ILE A 1 374 ? -13.849 -11.027 7.280 1.00 98.75 374 ILE A O 1
ATOM 2914 N N . ALA A 1 375 ? -11.978 -11.687 8.349 1.00 98.81 375 ALA A N 1
ATOM 2915 C CA . ALA A 1 375 ? -11.048 -10.946 7.515 1.00 98.81 375 ALA A CA 1
ATOM 2916 C C . ALA A 1 375 ? -9.664 -11.600 7.484 1.00 98.81 375 ALA A C 1
ATOM 2918 O O . ALA A 1 375 ? -9.241 -12.235 8.454 1.00 98.81 375 ALA A O 1
ATOM 2919 N N . THR A 1 376 ? -8.941 -11.360 6.393 1.00 98.88 376 THR A N 1
ATOM 2920 C CA . THR A 1 376 ? -7.518 -11.680 6.258 1.00 98.88 376 THR A CA 1
ATOM 2921 C C . THR A 1 376 ? -6.780 -10.433 5.800 1.00 98.88 376 THR A C 1
ATOM 2923 O O . THR A 1 376 ? -7.077 -9.882 4.744 1.00 98.88 376 THR A O 1
ATOM 2926 N N . VAL A 1 377 ? -5.815 -9.985 6.592 1.00 98.88 377 VAL A N 1
ATOM 2927 C CA . VAL A 1 377 ? -4.922 -8.878 6.258 1.00 98.88 377 VAL A CA 1
ATOM 2928 C C . VAL A 1 377 ? -3.609 -9.448 5.748 1.00 98.88 377 VAL A C 1
ATOM 2930 O O . VAL A 1 377 ? -3.039 -10.320 6.400 1.00 98.88 377 VAL A O 1
ATOM 2933 N N . VAL A 1 378 ? -3.105 -8.919 4.639 1.00 98.88 378 VAL A N 1
ATOM 2934 C CA . VAL A 1 378 ? -1.780 -9.239 4.102 1.00 98.88 378 VAL A CA 1
ATOM 2935 C C . VAL A 1 378 ? -0.978 -7.952 3.982 1.00 98.88 378 VAL A C 1
ATOM 2937 O O . VAL A 1 378 ? -1.386 -7.021 3.286 1.00 98.88 378 VAL A O 1
ATOM 2940 N N . ASN A 1 379 ? 0.162 -7.901 4.666 1.00 98.62 379 ASN A N 1
ATOM 2941 C CA . ASN A 1 379 ? 1.157 -6.853 4.505 1.00 98.62 379 ASN A CA 1
ATOM 2942 C C . ASN A 1 379 ? 2.296 -7.335 3.612 1.00 98.62 379 ASN A C 1
ATOM 2944 O O . ASN A 1 379 ? 2.889 -8.380 3.883 1.00 98.62 379 ASN A O 1
ATOM 2948 N N . TYR A 1 380 ? 2.590 -6.561 2.572 1.00 97.44 380 TYR A N 1
ATOM 2949 C CA . TYR A 1 380 ? 3.703 -6.800 1.661 1.00 97.44 380 TYR A CA 1
ATOM 2950 C C . TYR A 1 380 ? 4.203 -5.470 1.080 1.00 97.44 380 TYR A C 1
ATOM 2952 O O . TYR A 1 380 ? 3.465 -4.483 1.030 1.00 97.44 380 TYR A O 1
ATOM 2960 N N . SER A 1 381 ? 5.474 -5.425 0.688 1.00 94.88 381 SER A N 1
ATOM 2961 C CA . SER A 1 381 ? 6.202 -4.185 0.402 1.00 94.88 381 SER A CA 1
ATOM 2962 C C . SER A 1 381 ? 6.601 -4.097 -1.065 1.00 94.88 381 SER A C 1
ATOM 2964 O O . SER A 1 381 ? 7.726 -4.422 -1.398 1.00 94.88 381 SER A O 1
ATOM 2966 N N . THR A 1 382 ? 5.713 -3.694 -1.968 1.00 90.56 382 THR A N 1
ATOM 2967 C CA . THR A 1 382 ? 6.054 -3.444 -3.386 1.00 90.56 382 THR A CA 1
ATOM 2968 C C . THR A 1 382 ? 5.071 -2.434 -3.956 1.00 90.56 382 THR A C 1
ATOM 2970 O O . THR A 1 382 ? 3.890 -2.493 -3.622 1.00 90.56 382 THR A O 1
ATOM 2973 N N . HIS A 1 383 ? 5.533 -1.533 -4.818 1.00 91.38 383 HIS A N 1
ATOM 2974 C CA . HIS A 1 383 ? 4.677 -0.585 -5.521 1.00 91.38 383 HIS A CA 1
ATOM 2975 C C . HIS A 1 383 ? 3.581 -1.315 -6.323 1.00 91.38 383 HIS A C 1
ATOM 2977 O O . HIS A 1 383 ? 3.902 -2.153 -7.172 1.00 91.38 383 HIS A O 1
ATOM 2983 N N . PRO A 1 384 ? 2.288 -1.021 -6.098 1.00 91.81 384 PRO A N 1
ATOM 2984 C CA . PRO A 1 384 ? 1.197 -1.476 -6.959 1.00 91.81 384 PRO A CA 1
ATOM 2985 C C . PRO A 1 384 ? 1.131 -0.654 -8.237 1.00 91.81 384 PRO A C 1
ATOM 2987 O O . PRO A 1 384 ? 0.400 0.324 -8.384 1.00 91.81 384 PRO A O 1
ATOM 2990 N N . HIS A 1 385 ? 1.986 -1.056 -9.157 1.00 85.88 385 HIS A N 1
ATOM 2991 C CA . HIS A 1 385 ? 2.180 -0.379 -10.421 1.00 85.88 385 HIS A CA 1
ATOM 2992 C C . HIS A 1 385 ? 2.471 -1.388 -11.547 1.00 85.88 385 HIS A C 1
ATOM 2994 O O . HIS A 1 385 ? 2.915 -1.003 -12.616 1.00 85.88 385 HIS A O 1
ATOM 3000 N N . ALA A 1 386 ? 2.228 -2.691 -11.345 1.00 81.69 386 ALA A N 1
ATOM 3001 C CA . ALA A 1 386 ? 2.619 -3.763 -12.270 1.00 81.69 386 ALA A CA 1
ATOM 3002 C C . ALA A 1 386 ? 2.068 -3.604 -13.708 1.00 81.69 386 ALA A C 1
ATOM 3004 O O . ALA A 1 386 ? 2.594 -4.229 -14.630 1.00 81.69 386 ALA A O 1
ATOM 3005 N N . MET A 1 387 ? 1.058 -2.747 -13.900 1.00 72.56 387 MET A N 1
ATOM 3006 C CA . MET A 1 387 ? 0.504 -2.307 -15.191 1.00 72.56 387 MET A CA 1
ATOM 3007 C C . MET A 1 387 ? 1.396 -1.400 -16.044 1.00 72.56 387 MET A C 1
ATOM 3009 O O . MET A 1 387 ? 1.142 -1.269 -17.242 1.00 72.56 387 MET A O 1
ATOM 3013 N N . GLY A 1 388 ? 2.388 -0.732 -15.456 1.00 74.62 388 GLY A N 1
ATOM 3014 C CA . GLY A 1 388 ? 3.165 0.288 -16.156 1.00 74.62 388 GLY A CA 1
ATOM 3015 C C . GLY A 1 388 ? 2.343 1.525 -16.545 1.00 74.62 388 GLY A C 1
ATOM 3016 O O . GLY A 1 388 ? 1.118 1.576 -16.424 1.00 74.62 388 GLY A O 1
ATOM 3017 N N . SER A 1 389 ? 3.029 2.555 -17.045 1.00 68.62 389 SER A N 1
ATOM 3018 C CA . SER A 1 389 ? 2.386 3.792 -17.509 1.00 68.62 389 SER A CA 1
ATOM 3019 C C . SER A 1 389 ? 1.890 3.730 -18.956 1.00 68.62 389 SER A C 1
ATOM 3021 O O . SER A 1 389 ? 1.036 4.530 -19.319 1.00 68.62 389 SER A O 1
ATOM 3023 N N . GLY A 1 390 ? 2.428 2.819 -19.776 1.00 56.28 390 GLY A N 1
ATOM 3024 C CA . GLY A 1 390 ? 2.209 2.794 -21.229 1.00 56.28 390 GLY A CA 1
ATOM 3025 C C . GLY A 1 390 ? 1.225 1.740 -21.745 1.00 56.28 390 GLY A C 1
ATOM 3026 O O . GLY A 1 390 ? 0.892 1.772 -22.922 1.00 56.28 390 GLY A O 1
ATOM 3027 N N . GLU A 1 391 ? 0.766 0.798 -20.912 1.00 56.06 391 GLU A N 1
ATOM 3028 C CA . GLU A 1 391 ? -0.012 -0.352 -21.407 1.00 56.06 391 GLU A CA 1
ATOM 3029 C C . GLU A 1 391 ? -1.506 -0.321 -21.074 1.00 56.06 391 GLU A C 1
ATOM 3031 O O . GLU A 1 391 ? -2.295 -1.014 -21.718 1.00 56.06 391 GLU A O 1
ATOM 3036 N N . SER A 1 392 ? -1.941 0.480 -20.096 1.00 62.88 392 SER A N 1
ATOM 3037 C CA . SER A 1 392 ? -3.371 0.615 -19.801 1.00 62.88 392 SER A CA 1
ATOM 3038 C C . SER A 1 392 ? -3.688 1.858 -18.976 1.00 62.88 392 SER A C 1
ATOM 3040 O O . SER A 1 392 ? -3.258 2.004 -17.837 1.00 62.88 392 SER A O 1
ATOM 3042 N N . ASN A 1 393 ? -4.505 2.752 -19.527 1.00 79.62 393 ASN A N 1
ATOM 3043 C CA . ASN A 1 393 ? -5.115 3.869 -18.803 1.00 79.62 393 ASN A CA 1
ATOM 3044 C C . ASN A 1 393 ? -6.372 3.408 -18.066 1.00 79.62 393 ASN A C 1
ATOM 3046 O O . ASN A 1 393 ? -7.476 3.890 -18.325 1.00 79.62 393 ASN A O 1
ATOM 3050 N N . TRP A 1 394 ? -6.210 2.386 -17.226 1.00 85.50 394 TRP A N 1
ATOM 3051 C CA . TRP A 1 394 ? -7.309 1.782 -16.484 1.00 85.50 394 TRP A CA 1
ATOM 3052 C C . TRP A 1 394 ? -7.297 2.269 -15.041 1.00 85.50 394 TRP A C 1
ATOM 3054 O O . TRP A 1 394 ? -6.239 2.339 -14.423 1.00 85.50 394 TRP A O 1
ATOM 3064 N N . GLU A 1 395 ? -8.474 2.578 -14.511 1.00 89.50 395 GLU A N 1
ATOM 3065 C CA . GLU A 1 395 ? -8.699 2.637 -13.077 1.00 89.50 395 GLU A CA 1
ATOM 3066 C C . GLU A 1 395 ? -8.681 1.204 -12.529 1.00 89.50 395 GLU A C 1
ATOM 3068 O O . GLU A 1 395 ? -9.439 0.357 -13.004 1.00 89.50 395 GLU A O 1
ATOM 3073 N N . SER A 1 396 ? -7.755 0.929 -11.610 1.00 92.88 396 SER A N 1
ATOM 3074 C CA . SER A 1 396 ? -7.460 -0.402 -11.078 1.00 92.88 396 SER A CA 1
ATOM 3075 C C . SER A 1 396 ? -6.805 -0.317 -9.701 1.00 92.88 396 SER A C 1
ATOM 3077 O O . SER A 1 396 ? -6.037 0.605 -9.401 1.00 92.88 396 SER A O 1
ATOM 3079 N N . SER A 1 397 ? -7.064 -1.314 -8.861 1.00 94.44 397 SER A N 1
ATOM 3080 C CA . SER A 1 397 ? -6.340 -1.512 -7.605 1.00 94.44 397 SER A CA 1
ATOM 3081 C C . SER A 1 397 ? -4.962 -2.157 -7.785 1.00 94.44 397 SER A C 1
ATOM 3083 O O . SER A 1 397 ? -4.254 -2.294 -6.790 1.00 94.44 397 SER A O 1
ATOM 3085 N N . ASP A 1 398 ? -4.586 -2.544 -9.008 1.00 94.00 398 ASP A N 1
ATOM 3086 C CA . ASP A 1 398 ? -3.370 -3.285 -9.372 1.00 94.00 398 ASP A CA 1
ATOM 3087 C C . ASP A 1 398 ? -3.314 -4.680 -8.694 1.00 94.00 398 ASP A C 1
ATOM 3089 O O . ASP A 1 398 ? -4.342 -5.266 -8.336 1.00 94.00 398 ASP A O 1
ATOM 3093 N N . TYR A 1 399 ? -2.122 -5.257 -8.496 1.00 94.69 399 TYR A N 1
ATOM 3094 C CA . TYR A 1 399 ? -1.949 -6.592 -7.909 1.00 94.69 399 TYR A CA 1
ATOM 3095 C C . TYR A 1 399 ? -2.656 -6.802 -6.550 1.00 94.69 399 TYR A C 1
ATOM 3097 O O . TYR A 1 399 ? -3.045 -7.946 -6.272 1.00 94.69 399 TYR A O 1
ATOM 3105 N N . PRO A 1 400 ? -2.882 -5.772 -5.696 1.00 97.12 400 PRO A N 1
ATOM 3106 C CA . PRO A 1 400 ? -3.718 -5.902 -4.511 1.00 97.12 400 PRO A CA 1
ATOM 3107 C C . PRO A 1 400 ? -5.119 -6.453 -4.777 1.00 97.12 400 PRO A C 1
ATOM 3109 O O . PRO A 1 400 ? -5.649 -7.137 -3.902 1.00 97.12 400 PRO A O 1
ATOM 3112 N N . HIS A 1 401 ? -5.757 -6.184 -5.924 1.00 96.62 401 HIS A N 1
ATOM 3113 C CA . HIS A 1 401 ? -7.053 -6.798 -6.251 1.00 96.62 401 HIS A CA 1
ATOM 3114 C C . HIS A 1 401 ? -6.941 -8.323 -6.314 1.00 96.62 401 HIS A C 1
ATOM 3116 O O . HIS A 1 401 ? -7.565 -9.003 -5.504 1.00 96.62 401 HIS A O 1
ATOM 3122 N N . TYR A 1 402 ? -6.068 -8.849 -7.170 1.00 96.62 402 TYR A N 1
ATOM 3123 C CA . TYR A 1 402 ? -5.901 -10.292 -7.372 1.00 96.62 402 TYR A CA 1
ATOM 3124 C C . TYR A 1 402 ? -5.398 -11.020 -6.119 1.00 96.62 402 TYR A C 1
ATOM 3126 O O . TYR A 1 402 ? -5.804 -12.147 -5.833 1.00 96.62 402 TYR A O 1
ATOM 3134 N N . LEU A 1 403 ? -4.563 -10.360 -5.309 1.00 97.88 403 LEU A N 1
ATOM 3135 C CA . LEU A 1 403 ? -4.193 -10.867 -3.987 1.00 97.88 403 LEU A CA 1
ATOM 3136 C C . LEU A 1 403 ? -5.439 -11.064 -3.115 1.00 97.88 403 LEU A C 1
ATOM 3138 O O . LEU A 1 403 ? -5.649 -12.146 -2.561 1.00 97.88 403 LEU A O 1
ATOM 3142 N N . ARG A 1 404 ? -6.265 -10.018 -2.982 1.00 98.00 404 ARG A N 1
ATOM 3143 C CA . ARG A 1 404 ? -7.485 -10.045 -2.159 1.00 98.00 404 ARG A CA 1
ATOM 3144 C C . ARG A 1 404 ? -8.464 -11.084 -2.687 1.00 98.00 404 ARG A C 1
ATOM 3146 O O . ARG A 1 404 ? -8.972 -11.869 -1.900 1.00 98.00 404 ARG A O 1
ATOM 3153 N N . GLU A 1 405 ? -8.649 -11.134 -3.995 1.00 96.06 405 GLU A N 1
ATOM 3154 C CA . GLU A 1 405 ? -9.526 -12.072 -4.680 1.00 96.06 405 GLU A CA 1
ATOM 3155 C C . GLU A 1 405 ? -9.183 -13.535 -4.362 1.00 96.06 405 GLU A C 1
ATOM 3157 O O . GLU A 1 405 ? -10.062 -14.315 -3.987 1.00 96.06 405 GLU A O 1
ATOM 3162 N N . LYS A 1 406 ? -7.901 -13.907 -4.453 1.00 97.44 406 LYS A N 1
ATOM 3163 C CA . LYS A 1 406 ? -7.447 -15.272 -4.157 1.00 97.44 406 LYS A CA 1
ATOM 3164 C C . LYS A 1 406 ? -7.555 -15.612 -2.673 1.00 97.44 406 LYS A C 1
ATOM 3166 O O . LYS A 1 406 ? -7.968 -16.715 -2.322 1.00 97.44 406 LYS A O 1
ATOM 3171 N N . ILE A 1 407 ? -7.251 -14.655 -1.796 1.00 97.75 407 ILE A N 1
ATOM 3172 C CA . ILE A 1 407 ? -7.439 -14.798 -0.346 1.00 97.75 407 ILE A CA 1
ATOM 3173 C C . ILE A 1 407 ? -8.917 -15.001 0.010 1.00 97.75 407 ILE A C 1
ATOM 3175 O O . ILE A 1 407 ? -9.240 -15.880 0.808 1.00 97.75 407 ILE A O 1
ATOM 3179 N N . GLU A 1 408 ? -9.814 -14.215 -0.584 1.00 97.06 408 GLU A N 1
ATOM 3180 C CA . GLU A 1 408 ? -11.262 -14.297 -0.363 1.00 97.06 408 GLU A CA 1
ATOM 3181 C C . GLU A 1 408 ? -11.847 -15.589 -0.940 1.00 97.06 408 GLU A C 1
ATOM 3183 O O . GLU A 1 408 ? -12.692 -16.210 -0.298 1.00 97.06 408 GLU A O 1
ATOM 3188 N N . ALA A 1 409 ? -11.356 -16.055 -2.089 1.00 96.25 409 ALA A N 1
ATOM 3189 C CA . ALA A 1 409 ? -11.751 -17.343 -2.655 1.00 96.25 409 ALA A CA 1
ATOM 3190 C C . ALA A 1 409 ? -11.308 -18.531 -1.781 1.00 96.25 409 ALA A C 1
ATOM 3192 O O . ALA A 1 409 ? -12.047 -19.509 -1.655 1.00 96.25 409 ALA A O 1
ATOM 3193 N N . HIS A 1 410 ? -10.121 -18.450 -1.168 1.00 97.00 410 HIS A N 1
ATOM 3194 C CA . HIS A 1 410 ? -9.560 -19.535 -0.355 1.00 97.00 410 HIS A CA 1
ATOM 3195 C C . HIS A 1 410 ? -10.140 -19.588 1.061 1.00 97.00 410 HIS A C 1
ATOM 3197 O O . HIS A 1 410 ? -10.584 -20.640 1.521 1.00 97.00 410 HIS A O 1
ATOM 3203 N N . PHE A 1 411 ? -10.150 -18.454 1.764 1.00 97.00 411 PHE A N 1
ATOM 3204 C CA . PHE A 1 411 ? -10.571 -18.384 3.165 1.00 97.00 411 PHE A CA 1
ATOM 3205 C C . PHE A 1 411 ? -12.013 -17.893 3.364 1.00 97.00 411 PHE A C 1
ATOM 3207 O O . PHE A 1 411 ? -12.610 -18.137 4.414 1.00 97.00 411 PHE A O 1
ATOM 3214 N N . GLY A 1 412 ? -12.591 -17.186 2.393 1.00 96.50 412 GLY A N 1
ATOM 3215 C CA . GLY A 1 412 ? -13.774 -16.357 2.616 1.00 96.50 412 GLY A CA 1
ATOM 3216 C C . GLY A 1 412 ? -13.463 -15.093 3.429 1.00 96.50 412 GLY A C 1
ATOM 3217 O O . GLY A 1 412 ? -12.308 -14.739 3.679 1.00 96.50 412 GLY A O 1
ATOM 3218 N N . GLY A 1 413 ? -14.516 -14.405 3.876 1.00 96.88 413 GLY A N 1
ATOM 3219 C CA . GLY A 1 413 ? -14.388 -13.130 4.590 1.00 96.88 413 GLY A CA 1
ATOM 3220 C C . GLY A 1 413 ? -13.893 -11.997 3.686 1.00 96.88 413 GLY A C 1
ATOM 3221 O O . GLY A 1 413 ? -14.049 -12.061 2.471 1.00 96.88 413 GLY A O 1
ATOM 3222 N N . ILE A 1 414 ? -13.334 -10.941 4.285 1.00 98.25 414 ILE A N 1
ATOM 3223 C CA . ILE A 1 414 ? -12.795 -9.783 3.553 1.00 98.25 414 ILE A CA 1
ATOM 3224 C C . ILE A 1 414 ? -11.262 -9.819 3.541 1.00 98.25 414 ILE A C 1
ATOM 3226 O O . ILE A 1 414 ? -10.620 -9.797 4.594 1.00 98.25 414 ILE A O 1
ATOM 3230 N N . GLY A 1 415 ? -10.668 -9.817 2.350 1.00 98.44 415 GLY A N 1
ATOM 3231 C CA . GLY A 1 415 ? -9.230 -9.654 2.136 1.00 98.44 415 GLY A CA 1
ATOM 3232 C C . GLY A 1 415 ? -8.820 -8.183 2.228 1.00 98.44 415 GLY A C 1
ATOM 3233 O O . GLY A 1 415 ? -9.478 -7.310 1.663 1.00 98.44 415 GLY A O 1
ATOM 3234 N N . ILE A 1 416 ? -7.735 -7.859 2.924 1.00 98.75 416 ILE A N 1
ATOM 3235 C CA . ILE A 1 416 ? -7.258 -6.479 3.084 1.00 98.75 416 ILE A CA 1
ATOM 3236 C C . ILE A 1 416 ? -5.758 -6.446 2.817 1.00 98.75 416 ILE A C 1
ATOM 3238 O O . ILE A 1 416 ? -4.992 -7.152 3.465 1.00 98.75 416 ILE A O 1
ATOM 3242 N N . PHE A 1 417 ? -5.337 -5.602 1.882 1.00 98.75 417 PHE A N 1
ATOM 3243 C CA . PHE A 1 417 ? -3.926 -5.371 1.608 1.00 98.75 417 PHE A CA 1
ATOM 3244 C C . PHE A 1 417 ? -3.434 -4.152 2.391 1.00 98.75 417 PHE A C 1
ATOM 3246 O O . PHE A 1 417 ? -4.066 -3.095 2.336 1.00 98.75 417 PHE A O 1
ATOM 3253 N N . TRP A 1 418 ? -2.324 -4.296 3.113 1.00 98.50 418 TRP A N 1
ATOM 3254 C CA . TRP A 1 418 ? -1.617 -3.198 3.774 1.00 98.50 418 TRP A CA 1
ATOM 3255 C C . TRP A 1 418 ? -0.240 -3.045 3.160 1.00 98.50 418 TRP A C 1
ATOM 3257 O O . TRP A 1 418 ? 0.595 -3.941 3.256 1.00 98.50 418 TRP A O 1
ATOM 3267 N N . LEU A 1 419 ? 0.032 -1.886 2.586 1.00 97.38 419 LEU A N 1
ATOM 3268 C CA . LEU A 1 419 ? 1.319 -1.659 1.967 1.00 97.38 419 LEU A CA 1
ATOM 3269 C C . LEU A 1 419 ? 2.430 -1.491 3.013 1.00 97.38 419 LEU A C 1
ATOM 3271 O O . LEU A 1 419 ? 2.293 -0.719 3.964 1.00 97.38 419 LEU A O 1
ATOM 3275 N N . GLY A 1 420 ? 3.532 -2.216 2.826 1.00 96.94 420 GLY A N 1
ATOM 3276 C CA . GLY A 1 420 ? 4.731 -2.123 3.654 1.00 96.94 420 GLY A CA 1
ATOM 3277 C C . GLY A 1 420 ? 5.725 -1.046 3.208 1.00 96.94 420 GLY A C 1
ATOM 3278 O O . GLY A 1 420 ? 5.344 -0.015 2.663 1.00 96.94 420 GLY A O 1
ATOM 3279 N N . THR A 1 421 ? 7.016 -1.265 3.468 1.00 95.12 421 THR A N 1
ATOM 3280 C CA . THR A 1 421 ? 8.101 -0.322 3.141 1.00 95.12 421 THR A CA 1
ATOM 3281 C C . THR A 1 421 ? 8.434 -0.382 1.654 1.00 95.12 421 THR A C 1
ATOM 3283 O O . THR A 1 421 ? 9.300 -1.151 1.254 1.00 95.12 421 THR A O 1
ATOM 3286 N N . GLN A 1 422 ? 7.721 0.371 0.824 1.00 90.62 422 GLN A N 1
ATOM 3287 C CA . GLN A 1 422 ? 7.957 0.373 -0.625 1.00 90.62 422 GLN A CA 1
ATOM 3288 C C . GLN A 1 422 ? 8.938 1.451 -1.111 1.00 90.62 422 GLN A C 1
ATOM 3290 O O . GLN A 1 422 ? 9.190 1.520 -2.312 1.00 90.62 422 GLN A O 1
ATOM 3295 N N . GLY A 1 423 ? 9.434 2.323 -0.219 1.00 80.50 423 GLY A N 1
ATOM 3296 C CA . GLY A 1 423 ? 10.457 3.315 -0.576 1.00 80.50 423 GLY A CA 1
ATOM 3297 C C . GLY A 1 423 ? 11.693 2.628 -1.164 1.00 80.50 423 GLY A C 1
ATOM 3298 O O . GLY A 1 423 ? 11.759 1.403 -1.134 1.00 80.50 423 GLY A O 1
ATOM 3299 N N . ALA A 1 424 ? 12.626 3.389 -1.744 1.00 77.31 424 ALA A N 1
ATOM 3300 C CA . ALA A 1 424 ? 13.654 2.840 -2.647 1.00 77.31 424 ALA A CA 1
ATOM 3301 C C . ALA A 1 424 ? 13.072 2.281 -3.973 1.00 77.31 424 ALA A C 1
ATOM 3303 O O . ALA A 1 424 ? 13.738 1.615 -4.761 1.00 77.31 424 ALA A O 1
ATOM 3304 N N . HIS A 1 425 ? 11.789 2.579 -4.224 1.00 75.19 425 HIS A N 1
ATOM 3305 C CA . HIS A 1 425 ? 11.049 2.184 -5.415 1.00 75.19 425 HIS A CA 1
ATOM 3306 C C . HIS A 1 425 ? 11.080 0.657 -5.629 1.00 75.19 425 HIS A C 1
ATOM 3308 O O . HIS A 1 425 ? 11.267 0.151 -6.735 1.00 75.19 425 HIS A O 1
ATOM 3314 N N . LEU A 1 426 ? 10.810 -0.079 -4.534 1.00 82.12 426 LEU A N 1
ATOM 3315 C CA . LEU A 1 426 ? 10.599 -1.525 -4.574 1.00 82.12 426 LEU A CA 1
ATOM 3316 C C . LEU A 1 426 ? 9.453 -1.855 -5.525 1.00 82.12 426 LEU A C 1
ATOM 3318 O O . LEU A 1 426 ? 8.319 -1.418 -5.311 1.00 82.12 426 LEU A O 1
ATOM 3322 N N . SER A 1 427 ? 9.748 -2.630 -6.558 1.00 80.75 427 SER A N 1
ATOM 3323 C CA . SER A 1 427 ? 8.948 -2.642 -7.776 1.00 80.75 427 SER A CA 1
ATOM 3324 C C . SER A 1 427 ? 8.847 -4.036 -8.381 1.00 80.75 427 SER A C 1
ATOM 3326 O O . SER A 1 427 ? 9.847 -4.750 -8.446 1.00 80.75 427 SER A O 1
ATOM 3328 N N . ALA A 1 428 ? 7.661 -4.392 -8.888 1.00 73.62 428 ALA A N 1
ATOM 3329 C CA . ALA A 1 428 ? 7.448 -5.514 -9.815 1.00 73.62 428 ALA A CA 1
ATOM 3330 C C . ALA A 1 428 ? 7.679 -5.104 -11.291 1.00 73.62 428 ALA A C 1
ATOM 3332 O O . ALA A 1 428 ? 7.745 -5.946 -12.193 1.00 73.62 428 ALA A O 1
ATOM 3333 N N . LEU A 1 429 ? 7.810 -3.801 -11.551 1.00 70.81 429 LEU A N 1
ATOM 3334 C CA . LEU A 1 429 ? 8.074 -3.201 -12.852 1.00 70.81 429 LEU A CA 1
ATOM 3335 C C . LEU A 1 429 ? 9.566 -3.012 -13.145 1.00 70.81 429 LEU A C 1
ATOM 3337 O O . LEU A 1 429 ? 10.306 -2.386 -12.391 1.00 70.81 429 LEU A O 1
ATOM 3341 N N . ARG A 1 430 ? 9.961 -3.482 -14.326 1.00 66.06 430 ARG A N 1
ATOM 3342 C CA . ARG A 1 430 ? 11.060 -3.010 -15.186 1.00 66.06 430 ARG A CA 1
ATOM 3343 C C . ARG A 1 430 ? 11.127 -4.037 -16.313 1.00 66.06 430 ARG A C 1
ATOM 3345 O O . ARG A 1 430 ? 11.570 -5.164 -16.074 1.00 66.06 430 ARG A O 1
ATOM 3352 N N . ASN A 1 431 ? 10.593 -3.679 -17.482 1.00 54.50 431 ASN A N 1
ATOM 3353 C CA . ASN A 1 431 ? 10.508 -4.555 -18.656 1.00 54.50 431 ASN A CA 1
ATOM 3354 C C . ASN A 1 431 ? 11.888 -5.139 -18.960 1.00 54.50 431 ASN A C 1
ATOM 3356 O O . ASN A 1 431 ? 12.813 -4.380 -19.212 1.00 54.50 431 ASN A O 1
ATOM 3360 N N . GLU A 1 432 ? 11.999 -6.469 -18.900 1.00 57.06 432 GLU A N 1
ATOM 3361 C CA . GLU A 1 432 ? 13.226 -7.277 -19.050 1.00 57.06 432 GLU A CA 1
ATOM 3362 C C . GLU A 1 432 ? 14.068 -7.532 -17.789 1.00 57.06 432 GLU A C 1
ATOM 3364 O O . GLU A 1 432 ? 14.983 -8.354 -17.852 1.00 57.06 432 GLU A O 1
ATOM 3369 N N . HIS A 1 433 ? 13.805 -6.892 -16.643 1.00 69.00 433 HIS A N 1
ATOM 3370 C CA . HIS A 1 433 ? 14.696 -7.018 -15.472 1.00 69.00 433 HIS A CA 1
ATOM 3371 C C . HIS A 1 433 ? 14.038 -7.566 -14.209 1.00 69.00 433 HIS A C 1
ATOM 3373 O O . HIS A 1 433 ? 14.742 -8.186 -13.416 1.00 69.00 433 HIS A O 1
ATOM 3379 N N . ASN A 1 434 ? 12.722 -7.400 -14.022 1.00 80.38 434 ASN A N 1
ATOM 3380 C CA . ASN A 1 434 ? 12.022 -8.050 -12.908 1.00 80.38 434 ASN A CA 1
ATOM 3381 C C . ASN A 1 434 ? 11.032 -9.125 -13.386 1.00 80.38 434 ASN A C 1
ATOM 3383 O O . ASN A 1 434 ? 9.882 -8.795 -13.707 1.00 80.38 434 ASN A O 1
ATOM 3387 N N . PRO A 1 435 ? 11.445 -10.400 -13.456 1.00 88.81 435 PRO A N 1
ATOM 3388 C CA . PRO A 1 435 ? 10.539 -11.507 -13.731 1.00 88.81 435 PRO A CA 1
ATOM 3389 C C . PRO A 1 435 ? 9.610 -11.774 -12.537 1.00 88.81 435 PRO A C 1
ATOM 3391 O O . PRO A 1 435 ? 10.054 -11.937 -11.401 1.00 88.81 435 PRO A O 1
ATOM 3394 N N . VAL A 1 436 ? 8.311 -11.891 -12.802 1.00 91.81 436 VAL A N 1
ATOM 3395 C CA . VAL A 1 436 ? 7.299 -12.329 -11.827 1.00 91.81 436 VAL A CA 1
ATOM 3396 C C . VAL A 1 436 ? 6.882 -13.753 -12.165 1.00 91.81 436 VAL A C 1
ATOM 3398 O O . VAL A 1 436 ? 6.761 -14.095 -13.340 1.00 91.81 436 VAL A O 1
ATOM 3401 N N . MET A 1 437 ? 6.675 -14.604 -11.163 1.00 94.19 437 MET A N 1
ATOM 3402 C CA . MET A 1 437 ? 6.214 -15.974 -11.414 1.00 94.19 437 MET A CA 1
ATOM 3403 C C . MET A 1 437 ? 4.838 -15.981 -12.062 1.00 94.19 437 MET A C 1
ATOM 3405 O O . MET A 1 437 ? 3.939 -15.301 -11.590 1.00 94.19 437 MET A O 1
ATOM 3409 N N . LYS A 1 438 ? 4.679 -16.749 -13.136 1.00 96.00 438 LYS A N 1
ATOM 3410 C CA . LYS A 1 438 ? 3.482 -16.757 -13.969 1.00 96.00 438 LYS A CA 1
ATOM 3411 C C . LYS A 1 438 ? 2.351 -17.546 -13.328 1.00 96.00 438 LYS A C 1
ATOM 3413 O O . LYS A 1 438 ? 2.536 -18.690 -12.916 1.00 96.00 438 LYS A O 1
ATOM 3418 N N . TYR A 1 439 ? 1.158 -16.965 -13.351 1.00 96.12 439 TYR A N 1
ATOM 3419 C CA . TYR A 1 439 ? -0.083 -17.638 -12.996 1.00 96.12 439 TYR A CA 1
ATOM 3420 C C . TYR A 1 439 ? -1.078 -17.578 -14.147 1.00 96.12 439 TYR A C 1
ATOM 3422 O O . TYR A 1 439 ? -1.164 -16.604 -14.897 1.00 96.12 439 TYR A O 1
ATOM 3430 N N . THR A 1 440 ? -1.875 -18.633 -14.261 1.00 94.56 440 THR A N 1
ATOM 3431 C CA . THR A 1 440 ? -3.070 -18.626 -15.101 1.00 94.56 440 THR A CA 1
ATOM 3432 C C . THR A 1 440 ? -4.081 -17.608 -14.574 1.00 94.56 440 THR A C 1
ATOM 3434 O O . THR A 1 440 ? -4.101 -17.282 -13.387 1.00 94.56 440 THR A O 1
ATOM 3437 N N . ARG A 1 441 ? -4.999 -17.171 -15.442 1.00 90.81 441 ARG A N 1
ATOM 3438 C CA . ARG A 1 441 ? -6.103 -16.284 -15.044 1.00 90.81 441 ARG A CA 1
ATOM 3439 C C . ARG A 1 441 ? -7.027 -16.897 -13.979 1.00 90.81 441 ARG A C 1
ATOM 3441 O O . ARG A 1 441 ? -7.743 -16.168 -13.322 1.00 90.81 441 ARG A O 1
ATOM 3448 N N . SER A 1 442 ? -7.026 -18.218 -13.794 1.00 89.31 442 SER A N 1
ATOM 3449 C CA . SER A 1 442 ? -7.788 -18.879 -12.725 1.00 89.31 442 SER A CA 1
ATOM 3450 C C . SER A 1 442 ? -7.027 -18.993 -11.399 1.00 89.31 442 SER A C 1
ATOM 3452 O O . SER A 1 442 ? -7.525 -19.638 -10.484 1.00 89.31 442 SER A O 1
ATOM 3454 N N . GLY A 1 443 ? -5.821 -18.427 -11.291 1.00 92.25 443 GLY A N 1
ATOM 3455 C CA . GLY A 1 443 ? -5.049 -18.430 -10.048 1.00 92.25 443 GLY A CA 1
ATOM 3456 C C . GLY A 1 443 ? -4.136 -19.637 -9.836 1.00 92.25 443 GLY A C 1
ATOM 3457 O O . GLY A 1 443 ? -3.578 -19.773 -8.748 1.00 92.25 443 GLY A O 1
ATOM 3458 N N . GLU A 1 444 ? -3.923 -20.473 -10.855 1.00 94.56 444 GLU A N 1
ATOM 3459 C CA . GLU A 1 444 ? -3.006 -21.624 -10.778 1.00 94.56 444 GLU A CA 1
ATOM 3460 C C . GLU A 1 444 ? -1.585 -21.252 -11.234 1.00 94.56 444 GLU A C 1
ATOM 3462 O O . GLU A 1 444 ? -1.462 -20.604 -12.284 1.00 94.56 444 GLU A O 1
ATOM 3467 N N . PRO A 1 445 ? -0.525 -21.670 -10.512 1.00 95.88 445 PRO A N 1
ATOM 3468 C CA . PRO A 1 445 ? 0.858 -21.405 -10.899 1.00 95.88 445 PRO A CA 1
ATOM 3469 C C . PRO A 1 445 ? 1.217 -22.129 -12.202 1.00 95.88 445 PRO A C 1
ATOM 3471 O O . PRO A 1 445 ? 0.807 -23.266 -12.443 1.00 95.88 445 PRO A O 1
ATOM 3474 N N . VAL A 1 446 ? 2.018 -21.478 -13.044 1.00 96.94 446 VAL A N 1
ATOM 3475 C CA . VAL A 1 446 ? 2.535 -22.048 -14.293 1.00 96.94 446 VAL A CA 1
ATOM 3476 C C . VAL A 1 446 ? 4.018 -22.342 -14.119 1.00 96.94 446 VAL A C 1
ATOM 3478 O O . VAL A 1 446 ? 4.816 -21.451 -13.833 1.00 96.94 446 VAL A O 1
ATOM 3481 N N . CYS A 1 447 ? 4.394 -23.602 -14.307 1.00 96.12 447 CYS A N 1
ATOM 3482 C CA . CYS A 1 447 ? 5.784 -24.033 -14.276 1.00 96.12 447 CYS A CA 1
ATOM 3483 C C . CYS A 1 447 ? 6.400 -24.033 -15.678 1.00 96.12 447 CYS A C 1
ATOM 3485 O O . CYS A 1 447 ? 5.704 -24.171 -16.689 1.00 96.12 447 CYS A O 1
ATOM 3487 N N . LYS A 1 448 ? 7.725 -23.934 -15.725 1.00 95.31 448 LYS A N 1
ATOM 3488 C CA . LYS A 1 448 ? 8.504 -24.161 -16.933 1.00 95.31 448 LYS A CA 1
ATOM 3489 C C . LYS A 1 448 ? 8.488 -25.650 -17.267 1.00 95.31 448 LYS A C 1
ATOM 3491 O O . LYS A 1 448 ? 8.757 -26.479 -16.401 1.00 95.31 448 LYS A O 1
ATOM 3496 N N . GLU A 1 449 ? 8.191 -25.990 -18.515 1.00 95.69 449 GLU A N 1
ATOM 3497 C CA . GLU A 1 449 ? 8.171 -27.383 -18.974 1.00 95.69 449 GLU A CA 1
ATOM 3498 C C . GLU A 1 449 ? 9.589 -27.981 -18.992 1.00 95.69 449 GLU A C 1
ATOM 3500 O O . GLU A 1 449 ? 10.545 -27.315 -19.404 1.00 95.69 449 GLU A O 1
ATOM 3505 N N . ASP A 1 450 ? 9.729 -29.232 -18.548 1.00 94.62 450 ASP A N 1
ATOM 3506 C CA . ASP A 1 450 ? 10.985 -29.979 -18.617 1.00 94.62 450 ASP A CA 1
ATOM 3507 C C . ASP A 1 450 ? 11.307 -30.334 -20.087 1.00 94.62 450 ASP A C 1
ATOM 3509 O O . ASP A 1 450 ? 10.560 -31.093 -20.716 1.00 94.62 450 ASP A O 1
ATOM 3513 N N . PRO A 1 451 ? 12.426 -29.838 -20.660 1.00 92.12 451 PRO A N 1
ATOM 3514 C CA . PRO A 1 451 ? 12.820 -30.156 -22.033 1.00 92.12 451 PRO A CA 1
ATOM 3515 C C . PRO A 1 451 ? 13.029 -31.654 -22.295 1.00 92.12 451 PRO A C 1
ATOM 3517 O O . PRO A 1 451 ? 12.888 -32.096 -23.440 1.00 92.12 451 PRO A O 1
ATOM 3520 N N . ASP A 1 452 ? 13.373 -32.426 -21.261 1.00 94.38 452 ASP A N 1
ATOM 3521 C CA . ASP A 1 452 ? 13.617 -33.867 -21.350 1.00 94.38 452 ASP A CA 1
ATOM 3522 C C . ASP A 1 452 ? 12.341 -34.697 -21.090 1.00 94.38 452 ASP A C 1
ATOM 3524 O O . ASP A 1 452 ? 12.261 -35.851 -21.529 1.00 94.38 452 ASP A O 1
ATOM 3528 N N . HIS A 1 453 ? 11.319 -34.110 -20.452 1.00 92.88 453 HIS A N 1
ATOM 3529 C CA . HIS A 1 453 ? 10.045 -34.760 -20.111 1.00 92.88 453 HIS A CA 1
ATOM 3530 C C . HIS A 1 453 ? 8.835 -33.859 -20.438 1.00 92.88 453 HIS A C 1
ATOM 3532 O O . HIS A 1 453 ? 8.261 -33.233 -19.545 1.00 92.88 453 HIS A O 1
ATOM 3538 N N . PRO A 1 454 ? 8.390 -33.814 -21.711 1.00 90.31 454 PRO A N 1
ATOM 3539 C CA . PRO A 1 454 ? 7.270 -32.968 -22.114 1.00 90.31 454 PRO A CA 1
ATOM 3540 C C . PRO A 1 454 ? 5.986 -33.247 -21.320 1.00 90.31 454 PRO A C 1
ATOM 3542 O O . PRO A 1 454 ? 5.565 -34.400 -21.181 1.00 90.31 454 PRO A O 1
ATOM 3545 N N . GLY A 1 455 ? 5.341 -32.184 -20.846 1.00 89.56 455 GLY A N 1
ATOM 3546 C CA . GLY A 1 455 ? 4.172 -32.213 -19.965 1.00 89.56 455 GLY A CA 1
ATOM 3547 C C . GLY A 1 455 ? 4.476 -32.304 -18.464 1.00 89.56 455 GLY A C 1
ATOM 3548 O O . GLY A 1 455 ? 3.534 -32.271 -17.673 1.00 89.56 455 GLY A O 1
ATOM 3549 N N . GLU A 1 456 ? 5.746 -32.402 -18.061 1.00 94.81 456 GLU A N 1
ATOM 3550 C CA . GLU A 1 456 ? 6.174 -32.329 -16.660 1.00 94.81 456 GLU A CA 1
ATOM 3551 C C . GLU A 1 456 ? 6.846 -30.980 -16.359 1.00 94.81 456 GLU A C 1
ATOM 3553 O O . GLU A 1 456 ? 7.436 -30.345 -17.234 1.00 94.81 456 GLU A O 1
ATOM 3558 N N . CYS A 1 457 ? 6.744 -30.528 -15.109 1.00 96.31 457 CYS A N 1
ATOM 3559 C CA . CYS A 1 457 ? 7.419 -29.320 -14.651 1.00 96.31 457 CYS A CA 1
ATOM 3560 C C . CYS A 1 457 ? 8.911 -29.579 -14.438 1.00 96.31 457 CYS A C 1
ATOM 3562 O O . CYS A 1 457 ? 9.293 -30.539 -13.759 1.00 96.31 457 CYS A O 1
ATOM 3564 N N . LEU A 1 458 ? 9.747 -28.667 -14.931 1.00 96.94 458 LEU A N 1
ATOM 3565 C CA . LEU A 1 458 ? 11.155 -28.605 -14.572 1.00 96.94 458 LEU A CA 1
ATOM 3566 C C . LEU A 1 458 ? 11.276 -28.428 -13.055 1.00 96.94 458 LEU A C 1
ATOM 3568 O O . LEU A 1 458 ? 10.609 -27.575 -12.472 1.00 96.94 458 LEU A O 1
ATOM 3572 N N . LYS A 1 459 ? 12.132 -29.223 -12.414 1.00 96.31 459 LYS A N 1
ATOM 3573 C CA . LYS A 1 459 ? 12.362 -29.151 -10.969 1.00 96.31 459 LYS A CA 1
ATOM 3574 C C . LYS A 1 459 ? 13.644 -28.399 -10.647 1.00 96.31 459 LYS A C 1
ATOM 3576 O O . LYS A 1 459 ? 14.664 -28.592 -11.306 1.00 96.31 459 LYS A O 1
ATOM 3581 N N . ASP A 1 460 ? 13.604 -27.594 -9.593 1.00 95.38 460 ASP A N 1
ATOM 3582 C CA . ASP A 1 460 ? 14.809 -27.036 -8.990 1.00 95.38 460 ASP A CA 1
ATOM 3583 C C . ASP A 1 460 ? 15.591 -28.117 -8.199 1.00 95.38 460 ASP A C 1
ATOM 3585 O O . ASP A 1 460 ? 15.071 -29.213 -7.947 1.00 95.38 460 ASP A O 1
ATOM 3589 N N . PRO A 1 461 ? 16.835 -27.843 -7.757 1.00 96.31 461 PRO A N 1
ATOM 3590 C CA . PRO A 1 461 ? 17.638 -28.799 -6.985 1.00 96.31 461 PRO A CA 1
ATOM 3591 C C . PRO A 1 461 ? 17.007 -29.272 -5.664 1.00 96.31 461 PRO A C 1
ATOM 3593 O O . PRO A 1 461 ? 17.400 -30.315 -5.137 1.00 96.31 461 PRO A O 1
ATOM 3596 N N . ASN A 1 462 ? 16.026 -28.534 -5.139 1.00 94.56 462 ASN A N 1
ATOM 3597 C CA . ASN A 1 462 ? 15.297 -28.846 -3.912 1.00 94.56 462 ASN A CA 1
ATOM 3598 C C . ASN A 1 462 ? 13.959 -29.570 -4.187 1.00 94.56 462 ASN A C 1
ATOM 3600 O O . ASN A 1 462 ? 13.222 -29.877 -3.249 1.00 94.56 462 ASN A O 1
ATOM 3604 N N . GLY A 1 463 ? 13.654 -29.892 -5.450 1.00 94.12 463 GLY A N 1
ATOM 3605 C CA . GLY A 1 463 ? 12.457 -30.622 -5.874 1.00 94.12 463 GLY A CA 1
ATOM 3606 C C . GLY A 1 463 ? 11.196 -29.765 -6.043 1.00 94.12 463 GLY A C 1
ATOM 3607 O O . GLY A 1 463 ? 10.110 -30.328 -6.220 1.00 94.12 463 GLY A O 1
ATOM 3608 N N . ARG A 1 464 ? 11.311 -28.433 -5.996 1.00 94.31 464 ARG A N 1
ATOM 3609 C CA . ARG A 1 464 ? 10.211 -27.493 -6.273 1.00 94.31 464 ARG A CA 1
ATOM 3610 C C . ARG A 1 464 ? 10.005 -27.345 -7.773 1.00 94.31 464 ARG A C 1
ATOM 3612 O O . ARG A 1 464 ? 10.957 -27.473 -8.537 1.00 94.31 464 ARG A O 1
ATOM 3619 N N . ASP A 1 465 ? 8.774 -27.065 -8.186 1.00 95.94 465 ASP A N 1
ATOM 3620 C CA . ASP A 1 465 ? 8.497 -26.691 -9.572 1.00 95.94 465 ASP A CA 1
ATOM 3621 C C . ASP A 1 465 ? 9.168 -25.359 -9.895 1.00 95.94 465 ASP A C 1
ATOM 3623 O O . ASP A 1 465 ? 8.998 -24.372 -9.179 1.00 95.94 465 ASP A O 1
ATOM 3627 N N . PHE A 1 466 ? 9.961 -25.348 -10.960 1.00 96.56 466 PHE A N 1
ATOM 3628 C CA . PHE A 1 466 ? 10.586 -24.142 -11.460 1.00 96.56 466 PHE A CA 1
ATOM 3629 C C . PHE A 1 466 ? 9.535 -23.339 -12.240 1.00 96.56 466 PHE A C 1
ATOM 3631 O O . PHE A 1 466 ? 8.928 -23.879 -13.170 1.00 96.56 466 PHE A O 1
ATOM 3638 N N . PRO A 1 467 ? 9.281 -22.076 -11.874 1.00 95.94 467 PRO A N 1
ATOM 3639 C CA . PRO A 1 467 ? 8.208 -21.282 -12.456 1.00 95.94 467 PRO A CA 1
ATOM 3640 C C . PRO A 1 467 ? 8.516 -20.882 -13.903 1.00 95.94 467 PRO A C 1
ATOM 3642 O O . PRO A 1 467 ? 9.668 -20.666 -14.287 1.00 95.94 467 PRO A O 1
ATOM 3645 N N . GLU A 1 468 ? 7.461 -20.735 -14.696 1.00 95.75 468 GLU A N 1
ATOM 3646 C CA . GLU A 1 468 ? 7.497 -19.869 -15.873 1.00 95.75 468 GLU A CA 1
ATOM 3647 C C . GLU A 1 468 ? 7.383 -18.413 -15.396 1.00 95.75 468 GLU A C 1
ATOM 3649 O O . GLU A 1 468 ? 6.767 -18.145 -14.362 1.00 95.75 468 GLU A O 1
ATOM 3654 N N . PHE A 1 469 ? 7.965 -17.456 -16.120 1.00 93.38 469 PHE A N 1
ATOM 3655 C CA . PHE A 1 469 ? 7.987 -16.053 -15.699 1.00 93.38 469 PHE A CA 1
ATOM 3656 C C . PHE A 1 469 ? 7.253 -15.130 -16.674 1.00 93.38 469 PHE A C 1
ATOM 3658 O O . PHE A 1 469 ? 7.309 -15.309 -17.889 1.00 93.38 469 PHE A O 1
ATOM 3665 N N . VAL A 1 470 ? 6.620 -14.095 -16.125 1.00 91.19 470 VAL A N 1
ATOM 3666 C CA . VAL A 1 470 ? 6.112 -12.929 -16.851 1.00 91.19 470 VAL A CA 1
ATOM 3667 C C . VAL A 1 470 ? 7.120 -11.801 -16.678 1.00 91.19 470 VAL A C 1
ATOM 3669 O O . VAL A 1 470 ? 7.392 -11.355 -15.560 1.00 91.19 470 VAL A O 1
ATOM 3672 N N . ILE A 1 471 ? 7.707 -11.364 -17.786 1.00 86.19 471 ILE A N 1
ATOM 3673 C CA . ILE A 1 471 ? 8.771 -10.355 -17.797 1.00 86.19 471 ILE A CA 1
ATOM 3674 C C . ILE A 1 471 ? 8.219 -9.015 -18.279 1.00 86.19 471 ILE A C 1
ATOM 3676 O O . ILE A 1 471 ? 8.396 -7.998 -17.602 1.00 86.19 471 ILE A O 1
ATOM 3680 N N . GLU A 1 472 ? 7.516 -9.044 -19.409 1.00 82.50 472 GLU A N 1
ATOM 3681 C CA . GLU A 1 472 ? 6.872 -7.876 -19.999 1.00 82.50 472 GLU A CA 1
ATOM 3682 C C . GLU A 1 472 ? 5.777 -7.329 -19.089 1.00 82.50 472 GLU A C 1
ATOM 3684 O O . GLU A 1 472 ? 5.048 -8.089 -18.435 1.00 82.50 472 GLU A O 1
ATOM 3689 N N . THR A 1 473 ? 5.643 -6.005 -19.078 1.00 79.25 473 THR A N 1
ATOM 3690 C CA . THR A 1 473 ? 4.420 -5.371 -18.590 1.00 79.25 473 THR A CA 1
ATOM 3691 C C . THR A 1 473 ? 3.244 -5.972 -19.362 1.00 79.25 473 THR A C 1
ATOM 3693 O O . THR A 1 473 ? 3.355 -6.305 -20.539 1.00 79.25 473 THR A O 1
ATOM 3696 N N . SER A 1 474 ? 2.191 -6.325 -18.630 1.00 82.81 474 SER A N 1
ATOM 3697 C CA . SER A 1 474 ? 0.973 -6.918 -19.179 1.00 82.81 474 SER A CA 1
ATOM 3698 C C . SER A 1 474 ? -0.059 -7.070 -18.064 1.00 82.81 474 SER A C 1
ATOM 3700 O O . SER A 1 474 ? 0.326 -7.199 -16.896 1.00 82.81 474 SER A O 1
ATOM 3702 N N . PRO A 1 475 ? -1.359 -7.188 -18.394 1.00 84.75 475 PRO A N 1
ATOM 3703 C CA . PRO A 1 475 ? -2.364 -7.624 -17.429 1.00 84.75 475 PRO A CA 1
ATOM 3704 C C . PRO A 1 475 ? -1.962 -8.916 -16.703 1.00 84.75 475 PRO A C 1
ATOM 3706 O O . PRO A 1 475 ? -2.175 -9.049 -15.499 1.00 84.75 475 PRO A O 1
ATOM 3709 N N . GLU A 1 476 ? -1.285 -9.828 -17.416 1.00 89.44 476 GLU A N 1
ATOM 3710 C CA . GLU A 1 476 ? -0.834 -11.103 -16.863 1.00 89.44 476 GLU A CA 1
ATOM 3711 C C . GLU A 1 476 ? 0.147 -10.958 -15.709 1.00 89.44 476 GLU A C 1
ATOM 3713 O O . GLU A 1 476 ? 0.089 -11.730 -14.748 1.00 89.44 476 GLU A O 1
ATOM 3718 N N . LYS A 1 477 ? 0.999 -9.936 -15.751 1.00 89.44 477 LYS A N 1
ATOM 3719 C CA . LYS A 1 477 ? 1.955 -9.659 -14.683 1.00 89.44 477 LYS A CA 1
ATOM 3720 C C . LYS A 1 477 ? 1.262 -9.264 -13.379 1.00 89.44 477 LYS A C 1
ATOM 3722 O O . LYS A 1 477 ? 1.709 -9.681 -12.313 1.00 89.44 477 LYS A O 1
ATOM 3727 N N . ILE A 1 478 ? 0.159 -8.520 -13.464 1.00 89.81 478 ILE A N 1
ATOM 3728 C CA . ILE A 1 478 ? -0.574 -7.985 -12.308 1.00 89.81 478 ILE A CA 1
ATOM 3729 C C . ILE A 1 478 ? -1.208 -9.118 -11.499 1.00 89.81 478 ILE A C 1
ATOM 3731 O O . ILE A 1 478 ? -0.945 -9.245 -10.300 1.00 89.81 478 ILE A O 1
ATOM 3735 N N . TRP A 1 479 ? -2.003 -9.975 -12.155 1.00 92.38 479 TRP A N 1
ATOM 3736 C CA . TRP A 1 479 ? -2.657 -11.085 -11.458 1.00 92.38 479 TRP A CA 1
ATOM 3737 C C . TRP A 1 479 ? -1.643 -12.117 -10.989 1.00 92.38 479 TRP A C 1
ATOM 3739 O O . TRP A 1 479 ? -1.761 -12.637 -9.884 1.00 92.38 479 TRP A O 1
ATOM 3749 N N . SER A 1 480 ? -0.593 -12.351 -11.779 1.00 95.00 480 SER A N 1
ATOM 3750 C CA . SER A 1 480 ? 0.498 -13.250 -11.410 1.00 95.00 480 SER A CA 1
ATOM 3751 C C . SER A 1 480 ? 1.206 -12.802 -10.135 1.00 95.00 480 SER A C 1
ATOM 3753 O O . SER A 1 480 ? 1.423 -13.611 -9.232 1.00 95.00 480 SER A O 1
ATOM 3755 N N . HIS A 1 481 ? 1.500 -11.506 -10.013 1.00 94.38 481 HIS A N 1
ATOM 3756 C CA . HIS A 1 481 ? 2.127 -10.959 -8.815 1.00 94.38 481 HIS A CA 1
ATOM 3757 C C . HIS A 1 481 ? 1.206 -11.080 -7.592 1.00 94.38 481 HIS A C 1
ATOM 3759 O O . HIS A 1 481 ? 1.621 -11.593 -6.552 1.00 94.38 481 HIS A O 1
ATOM 3765 N N . GLY A 1 482 ? -0.063 -10.680 -7.732 1.00 96.06 482 GLY A N 1
ATOM 3766 C CA . GLY A 1 482 ? -1.044 -10.734 -6.646 1.00 96.06 482 GLY A CA 1
ATOM 3767 C C . GLY A 1 482 ? -1.322 -12.158 -6.157 1.00 96.06 482 GLY A C 1
ATOM 3768 O O . GLY A 1 482 ? -1.300 -12.413 -4.951 1.00 96.06 482 GLY A O 1
ATOM 3769 N N . TYR A 1 483 ? -1.518 -13.104 -7.079 1.00 97.56 483 TYR A N 1
ATOM 3770 C CA . TYR A 1 483 ? -1.787 -14.506 -6.754 1.00 97.56 483 TYR A CA 1
ATOM 3771 C C . TYR A 1 483 ? -0.614 -15.208 -6.091 1.00 97.56 483 TYR A C 1
ATOM 3773 O O . TYR A 1 483 ? -0.834 -16.019 -5.190 1.00 97.56 483 TYR A O 1
ATOM 3781 N N . TYR A 1 484 ? 0.614 -14.883 -6.485 1.00 97.50 484 TYR A N 1
ATOM 3782 C CA . TYR A 1 484 ? 1.782 -15.439 -5.826 1.00 97.50 484 TYR A CA 1
ATOM 3783 C C . TYR A 1 484 ? 1.913 -14.957 -4.374 1.00 97.50 484 TYR A C 1
ATOM 3785 O O . TYR A 1 484 ? 2.136 -15.759 -3.466 1.00 97.50 484 TYR A O 1
ATOM 3793 N N . ILE A 1 485 ? 1.729 -13.656 -4.126 1.00 97.75 485 ILE A N 1
ATOM 3794 C CA . ILE A 1 485 ? 1.762 -13.115 -2.758 1.00 97.75 485 ILE A CA 1
ATOM 3795 C C . ILE A 1 485 ? 0.652 -13.752 -1.909 1.00 97.75 485 ILE A C 1
ATOM 3797 O O . ILE A 1 485 ? 0.884 -14.085 -0.745 1.00 97.75 485 ILE A O 1
ATOM 3801 N N . ALA A 1 486 ? -0.535 -13.958 -2.489 1.00 98.38 486 ALA A N 1
ATOM 3802 C CA . ALA A 1 486 ? -1.637 -14.643 -1.823 1.00 98.38 486 ALA A CA 1
ATOM 3803 C C . ALA A 1 486 ? -1.297 -16.097 -1.459 1.00 98.38 486 ALA A C 1
ATOM 3805 O O . ALA A 1 486 ? -1.593 -16.494 -0.336 1.00 98.38 486 ALA A O 1
ATOM 3806 N N . ASP A 1 487 ? -0.636 -16.863 -2.335 1.00 98.12 487 ASP A N 1
ATOM 3807 C CA . ASP A 1 487 ? -0.190 -18.229 -2.007 1.00 98.12 487 ASP A CA 1
ATOM 3808 C C . ASP A 1 487 ? 0.752 -18.237 -0.806 1.00 98.12 487 ASP A C 1
ATOM 3810 O O . ASP A 1 487 ? 0.526 -18.976 0.150 1.00 98.12 487 ASP A O 1
ATOM 3814 N N . VAL A 1 488 ? 1.753 -17.352 -0.791 1.00 98.19 488 VAL A N 1
ATOM 3815 C CA . VAL A 1 488 ? 2.680 -17.241 0.347 1.00 98.19 488 VAL A CA 1
ATOM 3816 C C . VAL A 1 488 ? 1.932 -16.863 1.630 1.00 98.19 488 VAL A C 1
ATOM 3818 O O . VAL A 1 488 ? 2.204 -17.414 2.699 1.00 98.19 488 VAL A O 1
ATOM 3821 N N . ALA A 1 489 ? 0.953 -15.958 1.548 1.00 98.62 489 ALA A N 1
ATOM 3822 C CA . ALA A 1 489 ? 0.125 -15.584 2.691 1.00 98.62 489 ALA A CA 1
ATOM 3823 C C . ALA A 1 489 ? -0.734 -16.757 3.202 1.00 98.62 489 ALA A C 1
ATOM 3825 O O . ALA A 1 489 ? -0.772 -17.002 4.412 1.00 98.62 489 ALA A O 1
ATOM 3826 N N . ILE A 1 490 ? -1.377 -17.509 2.304 1.00 98.62 490 ILE A N 1
ATOM 3827 C CA . ILE A 1 490 ? -2.176 -18.702 2.622 1.00 98.62 490 ILE A CA 1
ATOM 3828 C C . ILE A 1 490 ? -1.297 -19.761 3.289 1.00 98.62 490 ILE A C 1
ATOM 3830 O O . ILE A 1 490 ? -1.579 -20.180 4.416 1.00 98.62 490 ILE A O 1
ATOM 3834 N N . GLU A 1 491 ? -0.189 -20.127 2.646 1.00 98.12 491 GLU A N 1
ATOM 3835 C CA . GLU A 1 491 ? 0.754 -21.128 3.142 1.00 98.12 491 GLU A CA 1
ATOM 3836 C C . GLU A 1 491 ? 1.323 -20.738 4.509 1.00 98.12 491 GLU A C 1
ATOM 3838 O O . GLU A 1 491 ? 1.442 -21.593 5.391 1.00 98.12 491 GLU A O 1
ATOM 3843 N N . SER A 1 492 ? 1.615 -19.450 4.741 1.00 97.88 492 SER A N 1
ATOM 3844 C CA . SER A 1 492 ? 2.108 -18.969 6.040 1.00 97.88 492 SER A CA 1
ATOM 3845 C C . SER A 1 492 ? 1.119 -19.250 7.179 1.00 97.88 492 SER A C 1
ATOM 3847 O O . SER A 1 492 ? 1.519 -19.669 8.266 1.00 97.88 492 SER A O 1
ATOM 3849 N N . ILE A 1 493 ? -0.187 -19.090 6.934 1.00 97.88 493 ILE A N 1
ATOM 3850 C CA . ILE A 1 493 ? -1.229 -19.349 7.934 1.00 97.88 493 ILE A CA 1
ATOM 3851 C C . ILE A 1 493 ? -1.468 -20.848 8.108 1.00 97.88 493 ILE A C 1
ATOM 3853 O O . ILE A 1 493 ? -1.642 -21.300 9.243 1.00 97.88 493 ILE A O 1
ATOM 3857 N N . GLU A 1 494 ? -1.489 -21.623 7.028 1.00 97.25 494 GLU A N 1
ATOM 3858 C CA . GLU A 1 494 ? -1.794 -23.057 7.080 1.00 97.25 494 GLU A CA 1
ATOM 3859 C C . GLU A 1 494 ? -0.643 -23.897 7.640 1.00 97.25 494 GLU A C 1
ATOM 3861 O O . GLU A 1 494 ? -0.880 -24.884 8.342 1.00 97.25 494 GLU A O 1
ATOM 3866 N N . SER A 1 495 ? 0.601 -23.495 7.374 1.00 95.88 495 SER A N 1
ATOM 3867 C CA . SER A 1 495 ? 1.797 -24.207 7.836 1.00 95.88 495 SER A CA 1
ATOM 3868 C C . SER A 1 495 ? 2.189 -23.881 9.280 1.00 95.88 495 SER A C 1
ATOM 3870 O O . SER A 1 495 ? 2.834 -24.706 9.934 1.00 95.88 495 SER A O 1
ATOM 3872 N N . ASP A 1 496 ? 1.792 -22.721 9.816 1.00 93.31 496 ASP A N 1
ATOM 3873 C CA . ASP A 1 496 ? 2.112 -22.352 11.195 1.00 93.31 496 ASP A CA 1
ATOM 3874 C C . ASP A 1 496 ? 1.302 -23.224 12.188 1.00 93.31 496 ASP A C 1
ATOM 3876 O O . ASP A 1 496 ? 0.071 -23.217 12.169 1.00 93.31 496 ASP A O 1
ATOM 3880 N N . PRO A 1 497 ? 1.931 -23.980 13.104 1.00 92.81 497 PRO A N 1
ATOM 3881 C CA . PRO A 1 497 ? 1.211 -24.818 14.066 1.00 92.81 497 PRO A CA 1
ATOM 3882 C C . PRO A 1 497 ? 0.588 -24.032 15.237 1.00 92.81 497 PRO A C 1
ATOM 3884 O O . PRO A 1 497 ? -0.091 -24.625 16.082 1.00 92.81 497 PRO A O 1
ATOM 3887 N N . THR A 1 498 ? 0.842 -22.724 15.343 1.00 91.75 498 THR A N 1
ATOM 3888 C CA . THR A 1 498 ? 0.389 -21.872 16.449 1.00 91.75 498 THR A CA 1
ATOM 3889 C C . THR A 1 498 ? -1.142 -21.740 16.425 1.00 91.75 498 THR A C 1
ATOM 3891 O O . THR A 1 498 ? -1.723 -21.449 15.374 1.00 91.75 498 THR A O 1
ATOM 3894 N N . PRO A 1 499 ? -1.832 -21.970 17.559 1.00 93.81 499 PRO A N 1
ATOM 3895 C CA . PRO A 1 499 ? -3.285 -21.869 17.622 1.00 93.81 499 PRO A CA 1
ATOM 3896 C C . PRO A 1 499 ? -3.763 -20.415 17.541 1.00 93.81 499 PRO A C 1
ATOM 3898 O O . PRO A 1 499 ? -3.040 -19.483 17.886 1.00 93.81 499 PRO A O 1
ATOM 3901 N N . TYR A 1 500 ? -5.031 -20.238 17.171 1.00 96.94 500 TYR A N 1
ATOM 3902 C CA . TYR A 1 500 ? -5.703 -18.943 17.236 1.00 96.94 500 TYR A CA 1
ATOM 3903 C C . TYR A 1 500 ? -5.768 -18.409 18.676 1.00 96.94 500 TYR A C 1
ATOM 3905 O O . TYR A 1 500 ? -6.135 -19.122 19.615 1.00 96.94 500 TYR A O 1
ATOM 3913 N N . LEU A 1 501 ? -5.456 -17.126 18.839 1.00 96.44 501 LEU A N 1
ATOM 3914 C CA . LEU A 1 501 ? -5.573 -16.374 20.081 1.00 96.44 501 LEU A CA 1
ATOM 3915 C C . LEU A 1 501 ? -7.021 -15.926 20.289 1.00 96.44 501 LEU A C 1
ATOM 3917 O O . LEU A 1 501 ? -7.584 -15.211 19.462 1.00 96.44 501 LEU A O 1
ATOM 3921 N N . VAL A 1 502 ? -7.611 -16.322 21.417 1.00 94.81 502 VAL A N 1
ATOM 3922 C CA . VAL A 1 502 ? -9.006 -15.997 21.772 1.00 94.81 502 VAL A CA 1
ATOM 3923 C C . VAL A 1 502 ? -9.152 -14.586 22.353 1.00 94.81 502 VAL A C 1
ATOM 3925 O O . VAL A 1 502 ? -10.190 -13.952 22.184 1.00 94.81 502 VAL A O 1
ATOM 3928 N N . ASP A 1 503 ? -8.119 -14.111 23.050 1.00 94.38 503 ASP A N 1
ATOM 3929 C CA . ASP A 1 503 ? -8.056 -12.784 23.674 1.00 94.38 503 ASP A CA 1
ATOM 3930 C C . ASP A 1 503 ? -6.667 -12.167 23.428 1.00 94.38 503 ASP A C 1
ATOM 3932 O O . ASP A 1 503 ? -5.840 -12.105 24.343 1.00 94.38 503 ASP A O 1
ATOM 3936 N N . PRO A 1 504 ? -6.340 -11.824 22.169 1.00 95.62 504 PRO A N 1
ATOM 3937 C CA . PRO A 1 504 ? -5.049 -11.239 21.825 1.00 95.62 504 PRO A CA 1
ATOM 3938 C C . PRO A 1 504 ? -4.852 -9.866 22.499 1.00 95.62 504 PRO A C 1
ATOM 3940 O O . PRO A 1 504 ? -5.829 -9.138 22.704 1.00 95.62 504 PRO A O 1
ATOM 3943 N N . PRO A 1 505 ? -3.607 -9.460 22.820 1.00 94.94 505 PRO A N 1
ATOM 3944 C CA . PRO A 1 505 ? -3.322 -8.067 23.151 1.00 94.94 505 PRO A CA 1
ATOM 3945 C C . PRO A 1 505 ? -3.720 -7.147 21.989 1.00 94.94 505 PRO A C 1
ATOM 3947 O O . PRO A 1 505 ? -3.511 -7.481 20.822 1.00 94.94 505 PRO A O 1
ATOM 3950 N N . LEU A 1 506 ? -4.284 -5.988 22.326 1.00 97.38 506 LEU A N 1
ATOM 3951 C CA . LEU A 1 506 ? -4.589 -4.913 21.388 1.00 97.38 506 LEU A CA 1
ATOM 3952 C C . LEU A 1 506 ? -4.094 -3.600 21.989 1.00 97.38 506 LEU A C 1
ATOM 3954 O O . LEU A 1 506 ? -4.674 -3.085 22.947 1.00 97.38 506 LEU A O 1
ATOM 3958 N N . GLU A 1 507 ? -3.020 -3.064 21.427 1.00 96.88 507 GLU A N 1
ATOM 3959 C CA . GLU A 1 507 ? -2.404 -1.818 21.874 1.00 96.88 507 GLU A CA 1
ATOM 3960 C C . GLU A 1 507 ? -2.216 -0.883 20.685 1.00 96.88 507 GLU A C 1
ATOM 3962 O O . GLU A 1 507 ? -1.815 -1.306 19.607 1.00 96.88 507 GLU A O 1
ATOM 3967 N N . ASN A 1 508 ? -2.502 0.399 20.891 1.00 97.44 508 ASN A N 1
ATOM 3968 C CA . ASN A 1 508 ? -2.246 1.462 19.926 1.00 97.44 508 ASN A CA 1
ATOM 3969 C C . ASN A 1 508 ? -1.629 2.639 20.683 1.00 97.44 508 ASN A C 1
ATOM 3971 O O . ASN A 1 508 ? -2.317 3.308 21.470 1.00 97.44 508 ASN A O 1
ATOM 3975 N N . LEU A 1 509 ? -0.331 2.842 20.472 1.00 97.56 509 LEU A N 1
ATOM 3976 C CA . LEU A 1 509 ? 0.418 4.008 20.917 1.00 97.56 509 LEU A CA 1
ATOM 3977 C C . LEU A 1 509 ? 0.386 5.036 19.791 1.00 97.56 509 LEU A C 1
ATOM 3979 O O . LEU A 1 509 ? 0.946 4.789 18.730 1.00 97.56 509 LEU A O 1
ATOM 3983 N N . SER A 1 510 ? -0.248 6.181 20.028 1.00 97.25 510 SER A N 1
ATOM 3984 C CA . SER A 1 510 ? -0.343 7.277 19.060 1.00 97.25 510 SER A CA 1
ATOM 3985 C C . SER A 1 510 ? 0.520 8.458 19.502 1.00 97.25 510 SER A C 1
ATOM 3987 O O . SER A 1 510 ? 0.575 8.788 20.691 1.00 97.25 510 SER A O 1
ATOM 3989 N N . ARG A 1 511 ? 1.173 9.123 18.548 1.00 96.31 511 ARG A N 1
ATOM 3990 C CA . ARG A 1 511 ? 1.897 10.380 18.753 1.00 96.31 511 ARG A CA 1
ATOM 3991 C C . ARG A 1 511 ? 1.572 11.348 17.627 1.00 96.31 511 ARG A C 1
ATOM 3993 O O . ARG A 1 511 ? 1.671 10.996 16.457 1.00 96.31 511 ARG A O 1
ATOM 4000 N N . ARG A 1 512 ? 1.250 12.589 17.990 1.00 94.75 512 ARG A N 1
ATOM 4001 C CA . ARG A 1 512 ? 1.095 13.685 17.029 1.00 94.75 512 ARG A CA 1
ATOM 4002 C C . ARG A 1 512 ? 2.398 14.460 16.910 1.00 94.75 512 ARG A C 1
ATOM 4004 O O . ARG A 1 512 ? 2.978 14.852 17.927 1.00 94.75 512 ARG A O 1
ATOM 4011 N N . VAL A 1 513 ? 2.875 14.637 15.685 1.00 94.00 513 VAL A N 1
ATOM 4012 C CA . VAL A 1 513 ? 4.184 15.217 15.380 1.00 94.00 513 VAL A CA 1
ATOM 4013 C C . VAL A 1 513 ? 4.063 16.363 14.382 1.00 94.00 513 VAL A C 1
ATOM 4015 O O . VAL A 1 513 ? 3.067 16.497 13.672 1.00 94.00 513 VAL A O 1
ATOM 4018 N N . THR A 1 514 ? 5.097 17.200 14.354 1.00 92.31 514 THR A N 1
ATOM 4019 C CA . THR A 1 514 ? 5.223 18.315 13.418 1.00 92.31 514 THR A CA 1
ATOM 4020 C C . THR A 1 514 ? 6.417 18.064 12.510 1.00 92.31 514 THR A C 1
ATOM 4022 O O . THR A 1 514 ? 7.511 17.786 13.003 1.00 92.31 514 THR A O 1
ATOM 4025 N N . PHE A 1 515 ? 6.237 18.247 11.205 1.00 91.62 515 PHE A N 1
ATOM 4026 C CA . PHE A 1 515 ? 7.321 18.203 10.225 1.00 91.62 515 PHE A CA 1
AT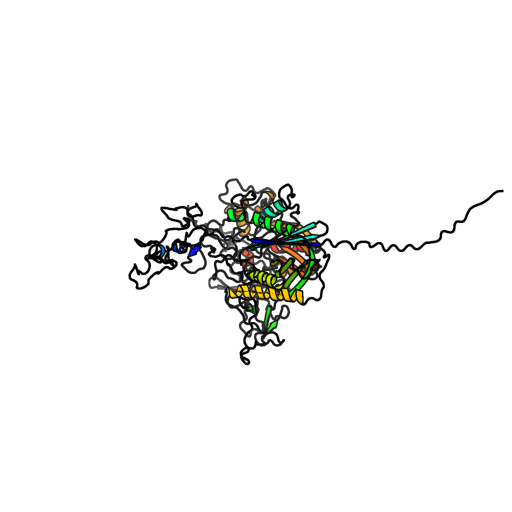OM 4027 C C . PHE A 1 515 ? 7.583 19.578 9.628 1.00 91.62 515 PHE A C 1
ATOM 4029 O O . PHE A 1 515 ? 6.667 20.381 9.465 1.00 91.62 515 PHE A O 1
ATOM 4036 N N . GLU A 1 516 ? 8.832 19.855 9.271 1.00 88.38 516 GLU A N 1
ATOM 4037 C CA . GLU A 1 516 ? 9.175 21.011 8.449 1.00 88.38 516 GLU A CA 1
ATOM 4038 C C . GLU A 1 516 ? 9.353 20.567 6.999 1.00 88.38 516 GLU A C 1
ATOM 4040 O O . GLU A 1 516 ? 10.194 19.722 6.703 1.00 88.38 516 GLU A O 1
ATOM 4045 N N . ALA A 1 517 ? 8.614 21.188 6.080 1.00 87.06 517 ALA A N 1
ATOM 4046 C CA . ALA A 1 517 ? 8.953 21.098 4.668 1.00 87.06 517 ALA A CA 1
ATOM 4047 C C . ALA A 1 517 ? 10.203 21.938 4.429 1.00 87.06 517 ALA A C 1
ATOM 4049 O O . ALA A 1 517 ? 10.165 23.160 4.606 1.00 87.06 517 ALA A O 1
ATOM 4050 N N . THR A 1 518 ? 11.307 21.315 4.022 1.00 84.94 518 THR A N 1
ATOM 4051 C CA . THR A 1 518 ? 12.550 22.023 3.676 1.00 84.94 518 THR A CA 1
ATOM 4052 C C . THR A 1 518 ? 12.792 22.045 2.171 1.00 84.94 518 THR A C 1
ATOM 4054 O O . THR A 1 518 ? 13.349 23.033 1.682 1.00 84.94 518 THR A O 1
ATOM 4057 N N . ASN A 1 519 ? 12.268 21.061 1.432 1.00 82.12 519 ASN A N 1
ATOM 4058 C CA . ASN A 1 519 ? 12.334 21.006 -0.025 1.00 82.12 519 ASN A CA 1
ATOM 4059 C C . ASN A 1 519 ? 11.508 22.151 -0.668 1.00 82.12 519 ASN A C 1
ATOM 4061 O O . ASN A 1 519 ? 10.304 22.271 -0.411 1.00 82.12 519 ASN A O 1
ATOM 4065 N N . PRO A 1 520 ? 12.117 23.017 -1.506 1.00 77.00 520 PRO A N 1
ATOM 4066 C CA . PRO A 1 520 ? 11.413 24.104 -2.189 1.00 77.00 520 PRO A CA 1
ATOM 4067 C C . PRO A 1 520 ? 10.243 23.662 -3.080 1.00 77.00 520 PRO A C 1
ATOM 4069 O O . PRO A 1 520 ? 9.237 24.376 -3.125 1.00 77.00 520 PRO A O 1
ATOM 4072 N N . ALA A 1 521 ? 10.348 22.516 -3.761 1.00 75.31 521 ALA A N 1
ATOM 4073 C CA . ALA A 1 521 ? 9.282 21.983 -4.611 1.00 75.31 521 ALA A CA 1
ATOM 4074 C C . ALA A 1 521 ? 8.060 21.604 -3.764 1.00 75.31 521 ALA A C 1
ATOM 4076 O O . ALA A 1 521 ? 6.955 22.093 -4.009 1.00 75.31 521 ALA A O 1
ATOM 4077 N N . GLN A 1 522 ? 8.285 20.867 -2.673 1.00 79.75 522 GLN A N 1
ATOM 4078 C CA . GLN A 1 522 ? 7.236 20.513 -1.715 1.00 79.75 522 GLN A CA 1
ATOM 4079 C C . GLN A 1 522 ? 6.633 21.743 -1.021 1.00 79.75 522 GLN A C 1
ATOM 4081 O O . GLN A 1 522 ? 5.416 21.855 -0.890 1.00 79.75 522 GLN A O 1
ATOM 4086 N N . LYS A 1 523 ? 7.442 22.747 -0.651 1.00 77.88 523 LYS A N 1
ATOM 4087 C CA . LYS A 1 523 ? 6.919 24.026 -0.125 1.00 77.88 523 LYS A CA 1
ATOM 4088 C C . LYS A 1 523 ? 5.982 24.718 -1.108 1.00 77.88 523 LYS A C 1
ATOM 4090 O O . LYS A 1 523 ? 4.958 25.275 -0.704 1.00 77.88 523 LYS A O 1
ATOM 4095 N N . TYR A 1 524 ? 6.358 24.742 -2.383 1.00 75.19 524 TYR A N 1
ATOM 4096 C CA . TYR A 1 524 ? 5.542 25.337 -3.432 1.00 75.19 524 TYR A CA 1
ATOM 4097 C C . TYR A 1 524 ? 4.223 24.576 -3.601 1.00 75.19 524 TYR A C 1
ATOM 4099 O O . TYR A 1 524 ? 3.164 25.209 -3.625 1.00 75.19 524 TYR A O 1
ATOM 4107 N N . TYR A 1 525 ? 4.287 23.244 -3.628 1.00 75.25 525 TYR A N 1
ATOM 4108 C CA . TYR A 1 525 ? 3.126 22.362 -3.707 1.00 75.25 525 TYR A CA 1
ATOM 4109 C C . TYR A 1 525 ? 2.155 22.567 -2.533 1.00 75.25 525 TYR A C 1
ATOM 4111 O O . TYR A 1 525 ? 0.997 22.937 -2.729 1.00 75.25 525 TYR A O 1
ATOM 4119 N N . LEU A 1 526 ? 2.649 22.493 -1.295 1.00 77.94 526 LEU A N 1
ATOM 4120 C CA . LEU A 1 526 ? 1.850 22.720 -0.085 1.00 77.94 526 LEU A CA 1
ATOM 4121 C C . LEU A 1 526 ? 1.255 24.141 -0.024 1.00 77.94 526 LEU A C 1
ATOM 4123 O O . LEU A 1 526 ? 0.155 24.333 0.497 1.00 77.94 526 LEU A O 1
ATOM 4127 N N . CYS A 1 527 ? 1.931 25.155 -0.587 1.00 73.94 527 CYS A N 1
ATOM 4128 C CA . CYS A 1 527 ? 1.358 26.505 -0.716 1.00 73.94 527 CYS A CA 1
ATOM 4129 C C . CYS A 1 527 ? 0.164 26.542 -1.669 1.00 73.94 527 CYS A C 1
ATOM 4131 O O . CYS A 1 527 ? -0.793 27.270 -1.398 1.00 73.94 527 CYS A O 1
ATOM 4133 N N . LYS A 1 528 ? 0.204 25.786 -2.777 1.00 73.81 528 LYS A N 1
ATOM 4134 C CA . LYS A 1 528 ? -0.935 25.690 -3.701 1.00 73.81 528 LYS A CA 1
ATOM 4135 C C . LYS A 1 528 ? -2.141 25.063 -3.011 1.00 73.81 528 LYS A C 1
ATOM 4137 O O . LYS A 1 528 ? -3.231 25.626 -3.086 1.00 73.81 528 LYS A O 1
ATOM 4142 N N . LEU A 1 529 ? -1.916 23.976 -2.275 1.00 73.69 529 LEU A N 1
ATOM 4143 C CA . LEU A 1 529 ? -2.970 23.262 -1.555 1.00 73.69 529 LEU A CA 1
ATOM 4144 C C . LEU A 1 529 ? -3.485 24.001 -0.316 1.00 73.69 529 LEU A C 1
ATOM 4146 O O . LEU A 1 529 ? -4.527 23.639 0.208 1.00 73.69 529 LEU A O 1
ATOM 4150 N N . TRP A 1 530 ? -2.824 25.069 0.145 1.00 73.06 530 TRP A N 1
ATOM 4151 C CA . TRP A 1 530 ? -3.144 25.780 1.394 1.00 73.06 530 TRP A CA 1
ATOM 4152 C C . TRP A 1 530 ? -4.634 26.099 1.615 1.00 73.06 530 TRP A C 1
ATOM 4154 O O . TRP A 1 530 ? -5.112 26.131 2.752 1.00 73.06 530 TRP A O 1
ATOM 4164 N N . ARG A 1 531 ? -5.375 26.412 0.544 1.00 72.25 531 ARG A N 1
ATOM 4165 C CA . ARG A 1 531 ? -6.812 26.727 0.627 1.00 72.25 531 ARG A CA 1
ATOM 4166 C C . ARG A 1 531 ? -7.689 25.505 0.888 1.00 72.25 531 ARG A C 1
ATOM 4168 O O . ARG A 1 531 ? -8.778 25.693 1.425 1.00 72.25 531 ARG A O 1
ATOM 4175 N N . GLU A 1 532 ? -7.203 24.318 0.552 1.00 73.19 532 GLU A N 1
ATOM 4176 C CA . GLU A 1 532 ? -7.904 23.045 0.719 1.00 73.19 532 GLU A CA 1
ATOM 4177 C C . GLU A 1 532 ? -7.762 22.457 2.119 1.00 73.19 532 GLU A C 1
ATOM 4179 O O . GLU A 1 532 ? -8.471 21.523 2.480 1.00 73.19 532 GLU A O 1
ATOM 4184 N N . PHE A 1 533 ? -6.890 23.027 2.945 1.00 74.44 533 PHE A N 1
ATOM 4185 C CA . PHE A 1 533 ? -6.779 22.640 4.339 1.00 74.44 533 PHE A CA 1
ATOM 4186 C C . PHE A 1 533 ? -7.903 23.228 5.183 1.00 74.44 533 PHE A C 1
ATOM 4188 O O . PHE A 1 533 ? -8.142 24.448 5.185 1.00 74.44 533 PHE A O 1
ATOM 4195 N N . ASP A 1 534 ? -8.506 22.376 6.005 1.00 75.88 534 ASP A N 1
ATOM 4196 C CA . ASP A 1 534 ? -9.303 22.832 7.132 1.00 75.88 534 ASP A CA 1
ATOM 4197 C C . ASP A 1 534 ? -8.431 23.632 8.112 1.00 75.88 534 ASP A C 1
ATOM 4199 O O . ASP A 1 534 ? -7.229 23.392 8.226 1.00 75.88 534 ASP A O 1
ATOM 4203 N N . PRO A 1 535 ? -8.996 24.614 8.840 1.00 80.31 535 PRO A N 1
ATOM 4204 C CA . PRO A 1 535 ? -8.222 25.455 9.749 1.00 80.31 535 PRO A CA 1
ATOM 4205 C C . PRO A 1 535 ? -7.275 24.728 10.726 1.00 80.31 535 PRO A C 1
ATOM 4207 O O . PRO A 1 535 ? -6.196 25.283 10.932 1.00 80.31 535 PRO A O 1
ATOM 4210 N N . PRO A 1 536 ? -7.624 23.561 11.315 1.00 81.69 536 PRO A N 1
ATOM 4211 C CA . PRO A 1 536 ? -6.724 22.808 12.195 1.00 81.69 536 PRO A CA 1
ATOM 4212 C C . PRO A 1 536 ? -5.532 22.178 11.470 1.00 81.69 536 PRO A C 1
ATOM 4214 O O . PRO A 1 536 ? -4.454 22.121 12.045 1.00 81.69 536 PRO A O 1
ATOM 4217 N N . ASP A 1 537 ? -5.718 21.764 10.215 1.00 84.44 537 ASP A N 1
ATOM 4218 C CA . ASP A 1 537 ? -4.708 21.042 9.433 1.00 84.44 537 ASP A CA 1
ATOM 4219 C C . ASP A 1 537 ? -3.810 21.998 8.627 1.00 84.44 537 ASP A C 1
ATOM 4221 O O . ASP A 1 537 ? -2.842 21.581 7.994 1.00 84.44 537 ASP A O 1
ATOM 4225 N N . LYS A 1 538 ? -4.136 23.301 8.595 1.00 83.62 538 LYS A N 1
ATOM 4226 C CA . LYS A 1 538 ? -3.389 24.283 7.801 1.00 83.62 538 LYS A CA 1
ATOM 4227 C C . LYS A 1 538 ? -1.909 24.244 8.162 1.00 83.62 538 LYS A C 1
ATOM 4229 O O . LYS A 1 538 ? -1.588 24.384 9.345 1.00 83.62 538 LYS A O 1
ATOM 4234 N N . PRO A 1 539 ? -1.010 24.190 7.158 1.00 83.06 539 PRO A N 1
ATOM 4235 C CA . PRO A 1 539 ? 0.405 24.321 7.438 1.00 83.06 539 PRO A CA 1
ATOM 4236 C C . PRO A 1 539 ? 0.663 25.643 8.175 1.00 83.06 539 PRO A C 1
ATOM 4238 O O . PRO A 1 539 ? -0.140 26.573 8.148 1.00 83.06 539 PRO A O 1
ATOM 4241 N N . ARG A 1 540 ? 1.780 25.778 8.871 1.00 83.88 540 ARG A N 1
ATOM 4242 C CA . ARG A 1 540 ? 2.119 26.994 9.614 1.00 83.88 540 ARG A CA 1
ATOM 4243 C C . ARG A 1 540 ? 3.352 27.636 9.008 1.00 83.88 540 ARG A C 1
ATOM 4245 O O . ARG A 1 540 ? 4.384 26.995 8.848 1.00 83.88 540 ARG A O 1
ATOM 4252 N N . PHE A 1 541 ? 3.253 28.928 8.692 1.00 76.94 541 PHE A N 1
ATOM 4253 C CA . PHE A 1 541 ? 4.373 29.705 8.162 1.00 76.94 541 PHE A CA 1
ATOM 4254 C C . PHE A 1 541 ? 5.025 30.577 9.234 1.00 76.94 541 PHE A C 1
ATOM 4256 O O . PHE A 1 541 ? 4.410 31.519 9.754 1.00 76.94 541 PHE A O 1
ATOM 4263 N N . GLU A 1 542 ? 6.308 30.342 9.488 1.00 72.06 542 GLU A N 1
ATOM 4264 C CA . GLU A 1 542 ? 7.099 31.125 10.439 1.00 72.06 542 GLU A CA 1
ATOM 4265 C C . GLU A 1 542 ? 8.290 31.801 9.772 1.00 72.06 542 GLU A C 1
ATOM 4267 O O . GLU A 1 542 ? 9.042 31.180 9.030 1.00 72.06 542 GLU A O 1
ATOM 4272 N N . SER A 1 543 ? 8.506 33.083 10.063 1.00 66.38 543 SER A N 1
ATOM 4273 C CA . SER A 1 543 ? 9.749 33.756 9.677 1.00 66.38 543 SER A CA 1
ATOM 4274 C C . SER A 1 543 ? 10.916 33.306 10.555 1.00 66.38 543 SER A C 1
ATOM 4276 O O . SER A 1 543 ? 10.730 32.963 11.722 1.00 66.38 543 SER A O 1
ATOM 4278 N N . ALA A 1 544 ? 12.140 33.466 10.048 1.00 57.16 544 ALA A N 1
ATOM 4279 C CA . ALA A 1 544 ? 13.383 33.282 10.807 1.00 57.16 544 ALA A CA 1
ATOM 4280 C C . ALA A 1 544 ? 13.467 34.058 12.149 1.00 57.16 544 ALA A C 1
ATOM 4282 O O . ALA A 1 544 ? 14.325 33.757 12.972 1.00 57.16 544 ALA A O 1
ATOM 4283 N N . PHE A 1 545 ? 12.591 35.043 12.395 1.00 55.31 545 PHE A N 1
ATOM 4284 C CA . PHE A 1 545 ? 12.517 35.811 13.648 1.00 55.31 545 PHE A CA 1
ATOM 4285 C C . PHE A 1 545 ? 11.293 35.461 14.519 1.00 55.31 545 PHE A C 1
ATOM 4287 O O . PHE A 1 545 ? 10.906 36.261 15.374 1.00 55.31 545 PHE A O 1
ATOM 4294 N N . GLY A 1 546 ? 10.634 34.321 14.279 1.00 52.91 546 GLY A N 1
ATOM 4295 C CA . GLY A 1 546 ? 9.495 33.846 15.078 1.00 52.91 546 GLY A CA 1
ATOM 4296 C C . GLY A 1 546 ? 8.197 34.645 14.893 1.00 52.91 546 GLY A C 1
ATOM 4297 O O . GLY A 1 546 ? 7.267 34.523 15.684 1.00 52.91 546 GLY A O 1
ATOM 4298 N N . LYS A 1 547 ? 8.114 35.506 13.868 1.00 52.62 547 LYS A N 1
ATOM 4299 C CA . LYS A 1 547 ? 6.867 36.195 13.481 1.00 52.62 547 LYS A CA 1
ATOM 4300 C C . LYS A 1 547 ? 6.144 35.391 12.406 1.00 52.62 547 LYS A C 1
ATOM 4302 O O . LYS A 1 547 ? 6.801 34.876 11.504 1.00 52.62 547 LYS A O 1
ATOM 4307 N N . THR A 1 548 ? 4.815 35.355 12.445 1.00 54.41 548 THR A N 1
ATOM 4308 C CA . THR A 1 548 ? 3.992 34.725 11.403 1.00 54.41 548 THR A CA 1
ATOM 4309 C C . THR A 1 548 ? 4.250 35.412 10.062 1.00 54.41 548 THR A C 1
ATOM 4311 O O . THR A 1 548 ? 4.023 36.623 9.933 1.00 54.41 548 THR A O 1
ATOM 4314 N N . CYS A 1 549 ? 4.719 34.662 9.059 1.00 56.22 549 CYS A N 1
ATOM 4315 C CA . CYS A 1 549 ? 4.776 35.183 7.696 1.00 56.22 549 CYS A CA 1
ATOM 4316 C C . CYS A 1 549 ? 3.326 35.368 7.229 1.00 56.22 549 CYS A C 1
ATOM 4318 O O . CYS A 1 549 ? 2.584 34.403 7.064 1.00 56.22 549 CYS A O 1
ATOM 4320 N N . ARG A 1 550 ? 2.867 36.618 7.075 1.00 51.84 550 ARG A N 1
ATOM 4321 C CA . ARG A 1 550 ? 1.510 36.871 6.571 1.00 51.84 550 ARG A CA 1
ATOM 4322 C C . ARG A 1 550 ? 1.472 36.545 5.082 1.00 51.84 550 ARG A C 1
ATOM 4324 O O . ARG A 1 550 ? 1.861 37.378 4.261 1.00 51.84 550 ARG A O 1
ATOM 4331 N N . VAL A 1 551 ? 0.942 35.374 4.740 1.00 51.12 551 VAL A N 1
ATOM 4332 C CA . VAL A 1 551 ? 0.454 35.086 3.387 1.00 51.12 551 VAL A CA 1
ATOM 4333 C C . VAL A 1 551 ? -0.712 36.052 3.137 1.00 51.12 551 VAL A C 1
ATOM 4335 O O . VAL A 1 551 ? -1.793 35.923 3.707 1.00 51.12 551 VAL A O 1
ATOM 4338 N N . GLY A 1 552 ? -0.444 37.150 2.427 1.00 44.38 552 GLY A N 1
ATOM 4339 C CA . GLY A 1 552 ? -1.411 38.232 2.222 1.00 44.38 552 GLY A CA 1
ATOM 4340 C C . GLY A 1 552 ? -2.632 37.794 1.402 1.00 44.38 552 GLY A C 1
ATOM 4341 O O . GLY A 1 552 ? -2.587 36.814 0.670 1.00 44.38 552 GLY A O 1
ATOM 4342 N N . LYS A 1 553 ? -3.721 38.575 1.471 1.00 39.12 553 LYS A N 1
ATOM 4343 C CA . LYS A 1 553 ? -5.011 38.325 0.786 1.00 39.12 553 LYS A CA 1
ATOM 4344 C C . LYS A 1 553 ? -4.959 38.282 -0.756 1.00 39.12 553 LYS A C 1
ATOM 4346 O O . LYS A 1 553 ? -5.970 37.958 -1.368 1.00 39.12 553 LYS A O 1
ATOM 4351 N N . VAL A 1 554 ? -3.835 38.621 -1.390 1.00 39.25 554 VAL A N 1
ATOM 4352 C CA . VAL A 1 554 ? -3.697 38.640 -2.857 1.00 39.25 554 VAL A CA 1
ATOM 4353 C C . VAL A 1 554 ? -2.830 37.460 -3.274 1.00 39.25 554 VAL A C 1
ATOM 4355 O O . VAL A 1 554 ? -1.604 37.505 -3.229 1.00 39.25 554 VAL A O 1
ATOM 4358 N N . LEU A 1 555 ? -3.517 36.385 -3.636 1.00 46.16 555 LEU A N 1
ATOM 4359 C CA . LEU A 1 555 ? -2.990 35.047 -3.864 1.00 46.16 555 LEU A CA 1
ATOM 4360 C C . LEU A 1 555 ? -2.433 34.856 -5.281 1.00 46.16 555 LEU A C 1
ATOM 4362 O O . LEU A 1 555 ? -2.601 33.788 -5.851 1.00 46.16 555 LEU A O 1
ATOM 4366 N N . LEU A 1 556 ? -1.824 35.880 -5.889 1.00 39.97 556 LEU A N 1
ATOM 4367 C CA . LEU A 1 556 ? -1.343 35.695 -7.259 1.00 39.97 556 LEU A CA 1
ATOM 4368 C C . LEU A 1 556 ? 0.019 35.003 -7.329 1.00 39.97 556 LEU A C 1
ATOM 4370 O O . LEU A 1 556 ? 0.283 34.354 -8.328 1.00 39.97 556 LEU A O 1
ATOM 4374 N N . HIS A 1 557 ? 0.890 35.093 -6.322 1.00 48.00 557 HIS A N 1
ATOM 4375 C CA . HIS A 1 557 ? 2.284 34.655 -6.462 1.00 48.00 557 HIS A CA 1
ATOM 4376 C C . HIS A 1 557 ? 2.806 33.989 -5.161 1.00 48.00 557 HIS A C 1
ATOM 4378 O O . HIS A 1 557 ? 3.511 34.629 -4.382 1.00 48.00 557 HIS A O 1
ATOM 4384 N N . CYS A 1 558 ? 2.480 32.704 -4.916 1.00 50.62 558 CYS A N 1
ATOM 4385 C CA . CYS A 1 558 ? 3.191 31.862 -3.920 1.00 50.62 558 CYS A CA 1
ATOM 4386 C C . CYS A 1 558 ? 4.692 31.733 -4.277 1.00 50.62 558 CYS A C 1
ATOM 4388 O O . CYS A 1 558 ? 5.534 31.667 -3.385 1.00 50.62 558 CYS A O 1
ATOM 4390 N N . ALA A 1 559 ? 5.033 31.756 -5.574 1.00 49.78 559 ALA A N 1
ATOM 4391 C CA . ALA A 1 559 ? 6.369 31.429 -6.077 1.00 49.78 559 ALA A CA 1
ATOM 4392 C C . ALA A 1 559 ? 7.500 32.382 -5.619 1.00 49.78 559 ALA A C 1
ATOM 4394 O O . ALA A 1 559 ? 8.526 31.887 -5.168 1.00 49.78 559 ALA A O 1
ATOM 4395 N N . PRO A 1 560 ? 7.365 33.724 -5.626 1.00 49.06 560 PRO A N 1
ATOM 4396 C CA . PRO A 1 560 ? 8.461 34.590 -5.206 1.00 49.06 560 PRO A CA 1
ATOM 4397 C C . PRO A 1 560 ? 8.614 34.631 -3.678 1.00 49.06 560 PRO A C 1
ATOM 4399 O O . PRO A 1 560 ? 9.722 34.598 -3.168 1.00 49.06 560 PRO A O 1
ATOM 4402 N N . LYS A 1 561 ? 7.535 34.682 -2.890 1.00 46.66 561 LYS A N 1
ATOM 4403 C CA . LYS A 1 561 ? 7.688 34.907 -1.439 1.00 46.66 561 LYS A CA 1
ATOM 4404 C C . LYS A 1 561 ? 8.270 33.718 -0.674 1.00 46.66 561 LYS A C 1
ATOM 4406 O O . LYS A 1 561 ? 9.004 33.948 0.276 1.00 46.66 561 LYS A O 1
ATOM 4411 N N . LEU A 1 562 ? 7.988 32.484 -1.092 1.00 48.97 562 LEU A N 1
ATOM 4412 C CA . LEU A 1 562 ? 8.537 31.282 -0.450 1.00 48.97 562 LEU A CA 1
ATOM 4413 C C . LEU A 1 562 ? 9.974 30.966 -0.875 1.00 48.97 562 LEU A C 1
ATOM 4415 O O . LEU A 1 562 ? 10.711 30.368 -0.098 1.00 48.97 562 LEU A O 1
ATOM 4419 N N . LEU A 1 563 ? 10.375 31.394 -2.078 1.00 50.62 563 LEU A N 1
ATOM 4420 C CA . LEU A 1 563 ? 11.753 31.271 -2.561 1.00 50.62 563 LEU A CA 1
ATOM 4421 C C . LEU A 1 563 ? 12.647 32.446 -2.116 1.00 50.62 563 LEU A C 1
ATOM 4423 O O . LEU A 1 563 ? 13.856 32.267 -2.001 1.00 50.62 563 LEU A O 1
ATOM 4427 N N . TYR A 1 564 ? 12.082 33.637 -1.855 1.00 45.44 564 TYR A N 1
ATOM 4428 C CA . TYR A 1 564 ? 12.846 34.856 -1.532 1.00 45.44 564 TYR A CA 1
ATOM 4429 C C . TYR A 1 564 ? 12.770 35.318 -0.063 1.00 45.44 564 TYR A C 1
ATOM 4431 O O . TYR A 1 564 ? 13.624 36.102 0.352 1.00 45.44 564 TYR A O 1
ATOM 4439 N N . GLU A 1 565 ? 11.798 34.872 0.744 1.00 50.28 565 GLU A N 1
ATOM 4440 C CA . GLU A 1 565 ? 11.750 35.153 2.190 1.00 50.28 565 GLU A CA 1
ATOM 4441 C C . GLU A 1 565 ? 12.087 33.874 2.985 1.00 50.28 565 GLU A C 1
ATOM 4443 O O . GLU A 1 565 ? 11.603 32.797 2.656 1.00 50.28 565 GLU A O 1
ATOM 4448 N N . ASN A 1 566 ? 12.901 33.985 4.048 1.00 59.62 566 ASN A N 1
ATOM 4449 C CA . ASN A 1 566 ? 13.295 32.892 4.964 1.00 59.62 566 ASN A CA 1
ATOM 4450 C C . ASN A 1 566 ? 12.108 32.359 5.811 1.00 59.62 566 ASN A C 1
ATOM 4452 O O . ASN A 1 566 ? 12.185 32.326 7.045 1.00 59.62 566 ASN A O 1
ATOM 4456 N N . CYS A 1 567 ? 10.979 32.031 5.181 1.00 67.25 567 CYS A N 1
ATOM 4457 C CA . CYS A 1 567 ? 9.805 31.462 5.827 1.00 67.25 567 CYS A CA 1
ATOM 4458 C C . CYS A 1 567 ? 9.923 29.931 5.854 1.00 67.25 567 CYS A C 1
ATOM 4460 O O . CYS A 1 567 ? 10.088 29.274 4.824 1.00 67.25 567 CYS A O 1
ATOM 4462 N N . ARG A 1 568 ? 9.836 29.375 7.059 1.00 78.75 568 ARG A N 1
ATOM 4463 C CA . ARG A 1 568 ? 9.745 27.942 7.344 1.00 78.75 568 ARG A CA 1
ATOM 4464 C C . ARG A 1 568 ? 8.281 27.519 7.239 1.00 78.75 568 ARG A C 1
ATOM 4466 O O . ARG A 1 568 ? 7.402 28.292 7.634 1.00 78.75 568 ARG A O 1
ATOM 4473 N N . LEU A 1 569 ? 8.028 26.340 6.678 1.00 83.06 569 LEU A N 1
ATOM 4474 C CA . LEU A 1 569 ? 6.692 25.768 6.504 1.00 83.06 569 LEU A CA 1
ATOM 4475 C C . LEU A 1 569 ? 6.618 24.512 7.362 1.00 83.06 569 LEU A C 1
ATOM 4477 O O . LEU A 1 569 ? 7.382 23.578 7.138 1.00 83.06 569 LEU A O 1
ATOM 4481 N N . PHE A 1 570 ? 5.705 24.507 8.324 1.00 87.06 570 PHE A N 1
ATOM 4482 C CA . PHE A 1 570 ? 5.467 23.371 9.201 1.00 87.06 570 PHE A CA 1
ATOM 4483 C C . PHE A 1 570 ? 4.133 22.707 8.892 1.00 87.06 570 PHE A C 1
ATOM 4485 O O . PHE A 1 570 ? 3.154 23.391 8.608 1.00 87.06 570 PHE A O 1
ATOM 4492 N N . LEU A 1 571 ? 4.109 21.388 8.972 1.00 89.69 571 LEU A N 1
ATOM 4493 C CA . LEU A 1 571 ? 2.924 20.548 8.920 1.00 89.69 571 LEU A CA 1
ATOM 4494 C C . LEU A 1 571 ? 2.727 20.024 10.332 1.00 89.69 571 LEU A C 1
ATOM 4496 O O . LEU A 1 571 ? 3.581 19.298 10.836 1.00 89.69 571 LEU A O 1
ATOM 4500 N N . ASP A 1 572 ? 1.673 20.483 10.987 1.00 89.38 572 ASP A N 1
ATOM 4501 C CA . ASP A 1 572 ? 1.361 20.118 12.363 1.00 89.38 572 ASP A CA 1
ATOM 4502 C C . ASP A 1 572 ? 0.374 18.935 12.370 1.00 89.38 572 ASP A C 1
ATOM 4504 O O . ASP A 1 572 ? -0.246 18.628 11.355 1.00 89.38 572 ASP A O 1
ATOM 4508 N N . ASP A 1 573 ? 0.218 18.293 13.528 1.00 88.81 573 ASP A N 1
ATOM 4509 C CA . ASP A 1 573 ? -0.848 17.312 13.783 1.00 88.81 573 ASP A CA 1
ATOM 4510 C C . ASP A 1 573 ? -0.772 16.005 12.966 1.00 88.81 573 ASP A C 1
ATOM 4512 O O . ASP A 1 573 ? -1.783 15.342 12.733 1.00 88.81 573 ASP A O 1
ATOM 4516 N N . ILE A 1 574 ? 0.432 15.584 12.562 1.00 93.31 574 ILE A N 1
ATOM 4517 C CA . ILE A 1 574 ? 0.600 14.321 11.835 1.00 93.31 574 ILE A CA 1
ATOM 4518 C C . ILE A 1 574 ? 0.660 13.156 12.813 1.00 93.31 574 ILE A C 1
ATOM 4520 O O . ILE A 1 574 ? 1.455 13.156 13.751 1.00 93.31 574 ILE A O 1
ATOM 4524 N N . GLN A 1 575 ? -0.182 12.154 12.594 1.00 95.38 575 GLN A N 1
ATOM 4525 C CA . GLN A 1 575 ? -0.309 11.010 13.484 1.00 95.38 575 GLN A CA 1
ATOM 4526 C C . GLN A 1 575 ? 0.654 9.879 13.101 1.00 95.38 575 GLN A C 1
ATOM 4528 O O . GLN A 1 575 ? 0.593 9.360 11.986 1.00 95.38 575 GLN A O 1
ATOM 4533 N N . LEU A 1 576 ? 1.476 9.453 14.059 1.00 97.88 576 LEU A N 1
ATOM 4534 C CA . LEU A 1 576 ? 2.247 8.212 14.018 1.00 97.88 576 LEU A CA 1
ATOM 4535 C C . LEU A 1 576 ? 1.674 7.221 15.030 1.00 97.88 576 LEU A C 1
ATOM 4537 O O . LEU A 1 576 ? 1.292 7.612 16.135 1.00 97.88 576 LEU A O 1
ATOM 4541 N N . ASN A 1 577 ? 1.667 5.941 14.681 1.00 98.56 577 ASN A N 1
ATOM 4542 C CA . ASN A 1 577 ? 1.190 4.860 15.523 1.00 98.56 577 ASN A CA 1
ATOM 4543 C C . ASN A 1 577 ? 2.238 3.745 15.629 1.00 98.56 577 ASN A C 1
ATOM 4545 O O . ASN A 1 577 ? 2.916 3.425 14.653 1.00 98.56 577 ASN A O 1
ATOM 4549 N N . VAL A 1 578 ? 2.308 3.123 16.807 1.00 98.56 578 VAL A N 1
ATOM 4550 C CA . VAL A 1 578 ? 2.854 1.776 17.019 1.00 98.56 578 VAL A CA 1
ATOM 4551 C C . VAL A 1 578 ? 1.706 0.919 17.536 1.00 98.56 578 VAL A C 1
ATOM 4553 O O . VAL A 1 578 ? 1.107 1.232 18.570 1.00 98.56 578 VAL A O 1
ATOM 4556 N N . VAL A 1 579 ? 1.373 -0.134 16.799 1.00 98.56 579 VAL A N 1
ATOM 4557 C CA . VAL A 1 579 ? 0.199 -0.969 17.047 1.00 98.56 579 VAL A CA 1
ATOM 4558 C C . VAL A 1 579 ? 0.640 -2.404 17.283 1.00 98.56 579 VAL A C 1
ATOM 4560 O O . VAL A 1 579 ? 1.398 -2.958 16.492 1.00 98.56 579 VAL A O 1
ATOM 4563 N N . THR A 1 580 ? 0.125 -3.014 18.346 1.00 98.44 580 THR A N 1
ATOM 4564 C CA . THR A 1 580 ? 0.280 -4.444 18.631 1.00 98.44 580 THR A CA 1
ATOM 4565 C C . THR A 1 580 ? -1.088 -5.109 18.526 1.00 98.44 580 THR A C 1
ATOM 4567 O O . THR A 1 580 ? -2.030 -4.689 19.201 1.00 98.44 580 THR A O 1
ATOM 4570 N N . ILE A 1 581 ? -1.195 -6.148 17.699 1.00 97.69 581 ILE A N 1
ATOM 4571 C CA . ILE A 1 581 ? -2.395 -6.972 17.534 1.00 97.69 581 ILE A CA 1
ATOM 4572 C C . ILE A 1 581 ? -1.963 -8.434 17.661 1.00 97.69 581 ILE A C 1
ATOM 4574 O O . ILE A 1 581 ? -1.355 -9.002 16.754 1.00 97.69 581 ILE A O 1
ATOM 4578 N N . GLY A 1 582 ? -2.257 -9.065 18.794 1.00 96.00 582 GLY A N 1
ATOM 4579 C CA . GLY A 1 582 ? -1.812 -10.434 19.038 1.00 96.00 582 GLY A CA 1
ATOM 4580 C C . GLY A 1 582 ? -0.288 -10.535 19.099 1.00 96.00 582 GLY A C 1
ATOM 4581 O O . GLY A 1 582 ? 0.366 -9.859 19.887 1.00 96.00 582 GLY A O 1
ATOM 4582 N N . GLU A 1 583 ? 0.272 -11.404 18.264 1.00 96.56 583 GLU A N 1
ATOM 4583 C CA . GLU A 1 583 ? 1.720 -11.575 18.111 1.00 96.56 583 GLU A CA 1
ATOM 4584 C C . GLU A 1 583 ? 2.338 -10.624 17.072 1.00 96.56 583 GLU A C 1
ATOM 4586 O O . GLU A 1 583 ? 3.561 -10.605 16.911 1.00 96.56 583 GLU A O 1
ATOM 4591 N N . ALA A 1 584 ? 1.515 -9.844 16.370 1.00 98.19 584 ALA A N 1
ATOM 4592 C CA . ALA A 1 584 ? 1.960 -8.918 15.346 1.00 98.19 584 ALA A CA 1
ATOM 4593 C C . ALA A 1 584 ? 2.149 -7.504 15.911 1.00 98.19 584 ALA A C 1
ATOM 4595 O O . ALA A 1 584 ? 1.319 -7.026 16.689 1.00 98.19 584 ALA A O 1
ATOM 4596 N N . GLN A 1 585 ? 3.210 -6.817 15.491 1.00 98.62 585 GLN A N 1
ATOM 4597 C CA . GLN A 1 585 ? 3.437 -5.408 15.808 1.00 98.62 585 GLN A CA 1
ATOM 4598 C C . GLN A 1 585 ? 3.861 -4.649 14.553 1.00 98.62 585 GLN A C 1
ATOM 4600 O O . GLN A 1 585 ? 4.651 -5.148 13.753 1.00 98.62 585 GLN A O 1
ATOM 4605 N N . PHE A 1 586 ? 3.348 -3.435 14.383 1.00 98.69 586 PHE A N 1
ATOM 4606 C CA . PHE A 1 586 ? 3.744 -2.572 13.279 1.00 98.69 586 PHE A CA 1
ATOM 4607 C C . PHE A 1 586 ? 3.733 -1.102 13.655 1.00 98.69 586 PHE A C 1
ATOM 4609 O O . PHE A 1 586 ? 3.061 -0.682 14.598 1.00 98.69 586 PHE A O 1
ATOM 4616 N N . TRP A 1 587 ? 4.471 -0.314 12.885 1.00 98.44 587 TRP A N 1
ATOM 4617 C CA . TRP A 1 587 ? 4.425 1.139 12.943 1.00 98.44 587 TRP A CA 1
ATOM 4618 C C . TRP A 1 587 ? 3.918 1.736 11.633 1.00 98.44 587 TRP A C 1
ATOM 4620 O O . TRP A 1 587 ? 3.892 1.087 10.585 1.00 98.44 587 TRP A O 1
ATOM 4630 N N . THR A 1 588 ? 3.482 2.988 11.708 1.00 98.19 588 THR A N 1
ATOM 4631 C CA . THR A 1 588 ? 2.935 3.742 10.577 1.00 98.19 588 THR A CA 1
ATOM 4632 C C . THR A 1 588 ? 3.865 4.884 10.195 1.00 98.19 588 THR A C 1
ATOM 4634 O O . THR A 1 588 ? 4.350 5.586 11.086 1.00 98.19 588 THR A O 1
ATOM 4637 N N . ALA A 1 589 ? 4.030 5.150 8.904 1.00 97.31 589 ALA A N 1
ATOM 4638 C CA . ALA A 1 589 ? 4.778 6.307 8.424 1.00 97.31 589 ALA A CA 1
ATOM 4639 C C . ALA A 1 589 ? 4.018 7.055 7.315 1.00 97.31 589 ALA A C 1
ATOM 4641 O O . ALA A 1 589 ? 3.442 6.416 6.434 1.00 97.31 589 ALA A O 1
ATOM 4642 N N . PRO A 1 590 ? 4.040 8.401 7.302 1.00 96.50 590 PRO A N 1
ATOM 4643 C CA . PRO A 1 590 ? 3.310 9.207 6.328 1.00 96.50 590 PRO A CA 1
ATOM 4644 C C . PRO A 1 590 ? 4.119 9.431 5.036 1.00 96.50 590 PRO A C 1
ATOM 4646 O O . PRO A 1 590 ? 4.116 10.522 4.461 1.00 96.50 590 PRO A O 1
ATOM 4649 N N . MET A 1 591 ? 4.886 8.422 4.623 1.00 94.81 591 MET A N 1
ATOM 4650 C CA . MET A 1 591 ? 5.860 8.489 3.533 1.00 94.81 591 MET A CA 1
ATOM 4651 C C . MET A 1 591 ? 5.996 7.132 2.841 1.00 94.81 591 MET A C 1
ATOM 4653 O O . MET A 1 591 ? 5.738 6.099 3.467 1.00 94.81 591 MET A O 1
ATOM 4657 N N . GLU A 1 592 ? 6.449 7.125 1.591 1.00 94.56 592 GLU A N 1
ATOM 4658 C CA . GLU A 1 592 ? 7.029 5.930 0.976 1.00 94.56 592 GLU A CA 1
ATOM 4659 C C . GLU A 1 592 ? 8.323 5.627 1.711 1.00 94.56 592 GLU A C 1
ATOM 4661 O O . GLU A 1 592 ? 9.305 6.368 1.622 1.00 94.56 592 GLU A O 1
ATOM 4666 N N . THR A 1 593 ? 8.273 4.604 2.553 1.00 94.94 593 THR A N 1
ATOM 4667 C CA . THR A 1 593 ? 9.321 4.386 3.541 1.00 94.94 593 THR A CA 1
ATOM 4668 C C . THR A 1 593 ? 10.365 3.451 2.981 1.00 94.94 593 THR A C 1
ATOM 4670 O O . THR A 1 593 ? 10.029 2.329 2.603 1.00 94.94 593 THR A O 1
ATOM 4673 N N . ASP A 1 594 ? 11.611 3.907 2.967 1.00 94.19 594 ASP A N 1
ATOM 4674 C CA . ASP A 1 594 ? 12.762 3.075 2.647 1.00 94.19 594 ASP A CA 1
ATOM 4675 C C . ASP A 1 594 ? 12.840 1.865 3.615 1.00 94.19 594 ASP A C 1
ATOM 4677 O O . ASP A 1 594 ? 12.774 2.049 4.842 1.00 94.19 594 ASP A O 1
ATOM 4681 N N . PRO A 1 595 ? 12.949 0.624 3.101 1.00 94.00 595 PRO A N 1
ATOM 4682 C CA . PRO A 1 595 ? 13.110 -0.599 3.890 1.00 94.00 595 PRO A CA 1
ATOM 4683 C C . PRO A 1 595 ? 14.233 -0.565 4.926 1.00 94.00 595 PRO A C 1
ATOM 4685 O O . PRO A 1 595 ? 14.143 -1.263 5.944 1.00 94.00 595 PRO A O 1
ATOM 4688 N N . VAL A 1 596 ? 15.265 0.255 4.715 1.00 93.69 596 VAL A N 1
ATOM 4689 C CA . VAL A 1 596 ? 16.375 0.429 5.659 1.00 93.69 596 VAL A CA 1
ATOM 4690 C C . VAL A 1 596 ? 15.901 0.882 7.039 1.00 93.69 596 VAL A C 1
ATOM 4692 O O . VAL A 1 596 ? 16.488 0.492 8.042 1.00 93.69 596 VAL A O 1
ATOM 4695 N N . TYR A 1 597 ? 14.801 1.634 7.141 1.00 95.81 597 TYR A N 1
ATOM 4696 C CA . TYR A 1 597 ? 14.259 2.024 8.445 1.00 95.81 597 TYR A CA 1
ATOM 4697 C C . TYR A 1 597 ? 13.701 0.837 9.229 1.00 95.81 597 TYR A C 1
ATOM 4699 O O . TYR A 1 597 ? 13.686 0.863 10.459 1.00 95.81 597 TYR A O 1
ATOM 4707 N N . LEU A 1 598 ? 13.248 -0.214 8.541 1.00 96.06 598 LEU A N 1
ATOM 4708 C CA . LEU A 1 598 ? 12.744 -1.422 9.180 1.00 96.06 598 LEU A CA 1
ATOM 4709 C C . LEU A 1 598 ? 13.886 -2.386 9.527 1.00 96.06 598 LEU A C 1
ATOM 4711 O O . LEU A 1 598 ? 13.990 -2.793 10.685 1.00 96.06 598 LEU A O 1
ATOM 4715 N N . PHE A 1 599 ? 14.732 -2.736 8.555 1.00 94.25 599 PHE A N 1
ATOM 4716 C CA . PHE A 1 599 ? 15.763 -3.774 8.714 1.00 94.25 599 PHE A CA 1
ATOM 4717 C C . PHE A 1 599 ? 17.147 -3.260 9.102 1.00 94.25 599 PHE A C 1
ATOM 4719 O O . PHE A 1 599 ? 17.952 -4.033 9.616 1.00 94.25 599 PHE A O 1
ATOM 4726 N N . GLY A 1 600 ? 17.432 -1.984 8.861 1.00 93.00 600 GLY A N 1
ATOM 4727 C CA . GLY A 1 600 ? 18.793 -1.468 8.850 1.00 93.00 600 GLY A CA 1
ATOM 4728 C C . GLY A 1 600 ? 19.565 -1.908 7.605 1.00 93.00 600 GLY A C 1
ATOM 4729 O O . GLY A 1 600 ? 19.020 -2.520 6.685 1.00 93.00 600 GLY A O 1
ATOM 4730 N N . ARG A 1 601 ? 20.857 -1.585 7.584 1.00 90.19 601 ARG A N 1
ATOM 4731 C CA . ARG A 1 601 ? 21.832 -2.048 6.587 1.00 90.19 601 ARG A CA 1
ATOM 4732 C C . ARG A 1 601 ? 23.246 -1.992 7.148 1.00 90.19 601 ARG A C 1
ATOM 4734 O O . ARG A 1 601 ? 23.533 -1.193 8.039 1.00 90.19 601 ARG A O 1
ATOM 4741 N N . HIS A 1 602 ? 24.155 -2.752 6.549 1.00 90.12 602 HIS A N 1
ATOM 4742 C CA . HIS A 1 602 ? 25.590 -2.608 6.790 1.00 90.12 602 HIS A CA 1
ATOM 4743 C C . HIS A 1 602 ? 26.190 -1.459 5.968 1.00 90.12 602 HIS A C 1
ATOM 4745 O O . HIS A 1 602 ? 25.586 -0.980 5.011 1.00 90.12 602 HIS A O 1
ATOM 4751 N N . ALA A 1 603 ? 27.392 -1.014 6.343 1.00 90.81 603 ALA A N 1
ATOM 4752 C CA . ALA A 1 603 ? 28.123 -0.032 5.551 1.00 90.81 603 ALA A CA 1
ATOM 4753 C C . ALA A 1 603 ? 28.583 -0.644 4.219 1.00 90.81 603 ALA A C 1
ATOM 4755 O O . ALA A 1 603 ? 29.182 -1.722 4.214 1.00 90.81 603 ALA A O 1
ATOM 4756 N N . SER A 1 604 ? 28.364 0.068 3.116 1.00 89.62 604 SER A N 1
ATOM 4757 C CA . SER A 1 604 ? 28.700 -0.386 1.764 1.00 89.62 604 SER A CA 1
ATOM 4758 C C . SER A 1 604 ? 29.328 0.734 0.936 1.00 89.62 604 SER A C 1
ATOM 4760 O O . SER A 1 604 ? 29.315 1.913 1.311 1.00 89.62 604 SER A O 1
ATOM 4762 N N . ARG A 1 605 ? 29.941 0.359 -0.189 1.00 90.06 605 ARG A N 1
ATOM 4763 C CA . ARG A 1 605 ? 30.552 1.305 -1.122 1.00 90.06 605 ARG A CA 1
ATOM 4764 C C . ARG A 1 605 ? 30.093 1.007 -2.541 1.00 90.06 605 ARG A C 1
ATOM 4766 O O . ARG A 1 605 ? 30.439 -0.041 -3.073 1.00 90.06 605 ARG A O 1
ATOM 4773 N N . VAL A 1 606 ? 29.424 1.975 -3.155 1.00 87.31 606 VAL A N 1
ATOM 4774 C CA . VAL A 1 606 ? 28.901 1.888 -4.522 1.00 87.31 606 VAL A CA 1
ATOM 4775 C C . VAL A 1 606 ? 29.592 2.928 -5.401 1.00 87.31 606 VAL A C 1
ATOM 4777 O O . VAL A 1 606 ? 29.819 4.065 -4.975 1.00 87.31 606 VAL A O 1
ATOM 4780 N N . GLU A 1 607 ? 29.969 2.526 -6.613 1.00 85.81 607 GLU A N 1
ATOM 4781 C CA . GLU A 1 607 ? 30.524 3.410 -7.641 1.00 85.81 607 GLU A CA 1
ATOM 4782 C C . GLU A 1 607 ? 29.476 3.636 -8.729 1.00 85.81 607 GLU A C 1
ATOM 4784 O O . GLU A 1 607 ? 28.901 2.681 -9.245 1.00 85.81 607 GLU A O 1
ATOM 4789 N N . TYR A 1 608 ? 29.251 4.894 -9.097 1.00 85.19 608 TYR A N 1
ATOM 4790 C CA . TYR A 1 608 ? 28.336 5.271 -10.166 1.00 85.19 608 TYR A CA 1
ATOM 4791 C C . TYR A 1 608 ? 29.111 5.809 -11.348 1.00 85.19 608 TYR A C 1
ATOM 4793 O O . TYR A 1 608 ? 30.023 6.619 -11.185 1.00 85.19 608 TYR A O 1
ATOM 4801 N N . HIS A 1 609 ? 28.675 5.424 -12.542 1.00 83.44 609 HIS A N 1
ATOM 4802 C CA . HIS A 1 609 ? 29.160 5.962 -13.802 1.00 83.44 609 HIS A CA 1
ATOM 4803 C C . HIS A 1 609 ? 27.964 6.277 -14.695 1.00 83.44 609 HIS A C 1
ATOM 4805 O O . HIS A 1 609 ? 27.115 5.415 -14.916 1.00 83.44 609 HIS A O 1
ATOM 4811 N N . TRP A 1 610 ? 27.895 7.501 -15.212 1.00 85.38 610 TRP A N 1
ATOM 4812 C CA . TRP A 1 610 ? 26.844 7.909 -16.145 1.00 85.38 610 TRP A CA 1
ATOM 4813 C C . TRP A 1 610 ? 27.365 8.941 -17.147 1.00 85.38 610 TRP A C 1
ATOM 4815 O O . TRP A 1 610 ? 28.454 9.495 -16.987 1.00 85.38 610 TRP A O 1
ATOM 4825 N N . GLU A 1 611 ? 26.600 9.184 -18.207 1.00 81.75 611 GLU A N 1
ATOM 4826 C CA . GLU A 1 611 ? 26.892 10.228 -19.188 1.00 81.75 611 GLU A CA 1
ATOM 4827 C C . GLU A 1 611 ? 25.913 11.387 -19.006 1.00 81.75 611 GLU A C 1
ATOM 4829 O O . GLU A 1 611 ? 24.700 11.195 -18.971 1.00 81.75 611 GLU A O 1
ATOM 4834 N N . GLU A 1 612 ? 26.435 12.606 -18.914 1.00 79.69 612 GLU A N 1
ATOM 4835 C CA . GLU A 1 612 ? 25.635 13.819 -18.792 1.00 79.69 612 GLU A CA 1
ATOM 4836 C C . GLU A 1 612 ? 26.171 14.874 -19.760 1.00 79.69 612 GLU A C 1
ATOM 4838 O O . GLU A 1 612 ? 27.332 15.277 -19.683 1.00 79.69 612 GLU A O 1
ATOM 4843 N N . ASN A 1 613 ? 25.326 15.340 -20.687 1.00 82.56 613 ASN A N 1
ATOM 4844 C CA . ASN A 1 613 ? 25.694 16.331 -21.708 1.00 82.56 613 ASN A CA 1
ATOM 4845 C C . ASN A 1 613 ? 26.934 15.944 -22.548 1.00 82.56 613 ASN A C 1
ATOM 4847 O O . ASN A 1 613 ? 27.696 16.816 -22.971 1.00 82.56 613 ASN A O 1
ATOM 4851 N N . GLY A 1 614 ? 27.140 14.647 -22.803 1.00 82.31 614 GLY A N 1
ATOM 4852 C CA . GLY A 1 614 ? 28.302 14.138 -23.538 1.00 82.31 614 GLY A CA 1
ATOM 4853 C C . GLY A 1 614 ? 29.583 14.016 -22.705 1.00 82.31 614 GLY A C 1
ATOM 4854 O O . GLY A 1 614 ? 30.647 13.739 -23.262 1.00 82.31 614 GLY A O 1
ATOM 4855 N N . GLU A 1 615 ? 29.515 14.242 -21.390 1.00 83.06 615 GLU A N 1
ATOM 4856 C CA . GLU A 1 615 ? 30.630 14.062 -20.461 1.00 83.06 615 GLU A CA 1
ATOM 4857 C C . GLU A 1 615 ? 30.400 12.837 -19.572 1.00 83.06 615 GLU A C 1
ATOM 4859 O O . GLU A 1 615 ? 29.347 12.699 -18.953 1.00 83.06 615 GLU A O 1
ATOM 4864 N N . ALA A 1 616 ? 31.413 11.975 -19.457 1.00 85.19 616 ALA A N 1
ATOM 4865 C CA . ALA A 1 616 ? 31.406 10.897 -18.474 1.00 85.19 616 ALA A CA 1
ATOM 4866 C C . ALA A 1 616 ? 31.536 11.479 -17.058 1.00 85.19 616 ALA A C 1
ATOM 4868 O O . ALA A 1 616 ? 32.446 12.270 -16.781 1.00 85.19 616 ALA A O 1
ATOM 4869 N N . LYS A 1 617 ? 30.631 11.078 -16.170 1.00 84.75 617 LYS A N 1
ATOM 4870 C CA . LYS A 1 617 ? 30.615 11.416 -14.749 1.00 84.75 617 LYS A CA 1
ATOM 4871 C C . LYS A 1 617 ? 30.844 10.161 -13.917 1.00 84.75 617 LYS A C 1
ATOM 4873 O O . LYS A 1 617 ? 30.498 9.056 -14.333 1.00 84.75 617 LYS A O 1
ATOM 4878 N N . GLU A 1 618 ? 31.429 10.357 -12.743 1.00 87.06 618 GLU A N 1
ATOM 4879 C CA . GLU A 1 618 ? 31.616 9.308 -11.748 1.00 87.06 618 GLU A CA 1
ATOM 4880 C C . GLU A 1 618 ? 31.349 9.840 -10.338 1.00 87.06 618 GLU A C 1
ATOM 4882 O O . GLU A 1 618 ? 31.699 10.983 -10.031 1.00 87.06 618 GLU A O 1
ATOM 4887 N N . ASP A 1 619 ? 30.759 9.019 -9.476 1.00 87.12 619 ASP A N 1
ATOM 4888 C CA . ASP A 1 619 ? 30.666 9.293 -8.040 1.00 87.12 619 ASP A CA 1
ATOM 4889 C C . ASP A 1 619 ? 30.925 8.014 -7.240 1.00 87.12 619 ASP A C 1
ATOM 4891 O O . ASP A 1 619 ? 30.717 6.899 -7.715 1.00 87.12 619 ASP A O 1
ATOM 4895 N N . VAL A 1 620 ? 31.413 8.182 -6.017 1.00 89.12 620 VAL A N 1
ATOM 4896 C CA . VAL A 1 620 ? 31.673 7.095 -5.078 1.00 89.12 620 VAL A CA 1
ATOM 4897 C C . VAL A 1 620 ? 30.904 7.378 -3.801 1.00 89.12 620 VAL A C 1
ATOM 4899 O O . VAL A 1 620 ? 31.272 8.265 -3.024 1.00 89.12 620 VAL A O 1
ATOM 4902 N N . CYS A 1 621 ? 29.890 6.562 -3.548 1.00 89.88 621 CYS A N 1
ATOM 4903 C CA . CYS A 1 621 ? 29.065 6.638 -2.356 1.00 89.88 621 CYS A CA 1
ATOM 4904 C C . CYS A 1 621 ? 29.528 5.616 -1.321 1.00 89.88 621 CYS A C 1
ATOM 4906 O O . CYS A 1 621 ? 29.625 4.427 -1.606 1.00 89.88 621 CYS A O 1
ATOM 4908 N N . ASN A 1 622 ? 29.831 6.083 -0.112 1.00 91.56 622 ASN A N 1
ATOM 4909 C CA . ASN A 1 622 ? 30.163 5.259 1.046 1.00 91.56 622 ASN A CA 1
ATOM 4910 C C . ASN A 1 622 ? 28.992 5.333 2.022 1.00 91.56 622 ASN A C 1
ATOM 4912 O O . ASN A 1 622 ? 28.941 6.218 2.880 1.00 91.56 622 ASN A O 1
ATOM 4916 N N . PHE A 1 623 ? 28.034 4.430 1.856 1.00 91.06 623 PHE A N 1
ATOM 4917 C CA . PHE A 1 623 ? 26.839 4.398 2.680 1.00 91.06 623 PHE A CA 1
ATOM 4918 C C . PHE A 1 623 ? 27.191 3.925 4.092 1.00 91.06 623 PHE A C 1
ATOM 4920 O O . PHE A 1 623 ? 27.855 2.895 4.249 1.00 91.06 623 PHE A O 1
ATOM 4927 N N . PRO A 1 624 ? 26.792 4.667 5.138 1.00 90.94 624 PRO A N 1
ATOM 4928 C CA . PRO A 1 624 ? 27.032 4.239 6.504 1.00 90.94 624 PRO A CA 1
ATOM 4929 C C . PRO A 1 624 ? 26.105 3.081 6.887 1.00 90.94 624 PRO A C 1
ATOM 4931 O O . PRO A 1 624 ? 25.024 2.901 6.319 1.00 90.94 624 PRO A O 1
ATOM 4934 N N . GLU A 1 625 ? 26.531 2.335 7.904 1.00 91.62 625 GLU A N 1
ATOM 4935 C CA . GLU A 1 625 ? 25.673 1.392 8.619 1.00 91.62 625 GLU A CA 1
ATOM 4936 C C . GLU A 1 625 ? 24.501 2.140 9.275 1.00 91.62 625 GLU A C 1
ATOM 4938 O O . GLU A 1 625 ? 24.677 3.234 9.823 1.00 91.62 625 GLU A O 1
ATOM 4943 N N . VAL A 1 626 ? 23.313 1.539 9.213 1.00 91.56 626 VAL A N 1
ATOM 4944 C CA . VAL A 1 626 ? 22.067 2.057 9.793 1.00 91.56 626 VAL A CA 1
ATOM 4945 C C . VAL A 1 626 ? 21.394 0.914 10.548 1.00 91.56 626 VAL A C 1
ATOM 4947 O O . VAL A 1 626 ? 21.315 -0.198 10.034 1.00 91.56 626 VAL A O 1
ATOM 4950 N N . HIS A 1 627 ? 20.916 1.171 11.764 1.00 92.06 627 HIS A N 1
ATOM 4951 C CA . HIS A 1 627 ? 20.181 0.178 12.551 1.00 92.06 627 HIS A CA 1
ATOM 4952 C C . HIS A 1 627 ? 18.705 0.149 12.136 1.00 92.06 627 HIS A C 1
ATOM 4954 O O . HIS A 1 627 ? 18.157 1.171 11.729 1.00 92.06 627 HIS A O 1
ATOM 4960 N N . GLY A 1 628 ? 18.055 -1.009 12.242 1.00 94.81 628 GLY A N 1
ATOM 4961 C CA . GLY A 1 628 ? 16.635 -1.155 11.918 1.00 94.81 628 GLY A CA 1
ATOM 4962 C C . GLY A 1 628 ? 15.730 -0.932 13.126 1.00 94.81 628 GLY A C 1
ATOM 4963 O O . GLY A 1 628 ? 16.027 -1.394 14.228 1.00 94.81 628 GLY A O 1
ATOM 4964 N N . LEU A 1 629 ? 14.566 -0.303 12.931 1.00 96.50 629 LEU A N 1
ATOM 4965 C CA . LEU A 1 629 ? 13.548 -0.177 13.984 1.00 96.50 629 LEU A CA 1
ATOM 4966 C C . LEU A 1 629 ? 13.004 -1.536 14.442 1.00 96.50 629 LEU A C 1
ATOM 4968 O O . LEU A 1 629 ? 12.529 -1.642 15.572 1.00 96.50 629 LEU A O 1
ATOM 4972 N N . MET A 1 630 ? 13.100 -2.579 13.606 1.00 96.06 630 MET A N 1
ATOM 4973 C CA . MET A 1 630 ? 12.683 -3.936 13.970 1.00 96.06 630 MET A CA 1
ATOM 4974 C C . MET A 1 630 ? 13.417 -4.467 15.212 1.00 96.06 630 MET A C 1
ATOM 4976 O O . MET A 1 630 ? 12.844 -5.265 15.949 1.00 96.06 630 MET A O 1
ATOM 4980 N N . GLU A 1 631 ? 14.634 -3.994 15.501 1.00 95.25 631 GLU A N 1
ATOM 4981 C CA . GLU A 1 631 ? 15.397 -4.377 16.702 1.00 95.25 631 GLU A CA 1
ATOM 4982 C C . GLU A 1 631 ? 14.749 -3.907 18.014 1.00 95.25 631 GLU A C 1
ATOM 4984 O O . GLU A 1 631 ? 14.990 -4.491 19.073 1.00 95.25 631 GLU A O 1
ATOM 4989 N N . LEU A 1 632 ? 13.928 -2.854 17.955 1.00 96.31 632 LEU A N 1
ATOM 4990 C CA . LEU A 1 632 ? 13.214 -2.289 19.104 1.00 96.31 632 LEU A CA 1
ATOM 4991 C C . LEU A 1 632 ? 11.797 -2.861 19.254 1.00 96.31 632 LEU A C 1
ATOM 4993 O O . LEU A 1 632 ? 11.133 -2.626 20.264 1.00 96.31 632 LEU A O 1
ATOM 4997 N N . MET A 1 633 ? 11.317 -3.594 18.249 1.00 97.62 633 MET A N 1
ATOM 4998 C CA . MET A 1 633 ? 9.968 -4.144 18.226 1.00 97.62 633 MET A CA 1
ATOM 4999 C C . MET A 1 633 ? 9.877 -5.418 19.070 1.00 97.62 633 MET A C 1
ATOM 5001 O O . MET A 1 633 ? 10.787 -6.244 19.111 1.00 97.62 633 MET A O 1
ATOM 5005 N N . THR A 1 634 ? 8.752 -5.582 19.761 1.00 95.56 634 THR A N 1
ATOM 5006 C CA . THR A 1 634 ? 8.521 -6.686 20.708 1.00 95.56 634 THR A CA 1
ATOM 5007 C C . THR A 1 634 ? 7.579 -7.758 20.174 1.00 95.56 634 THR A C 1
ATOM 5009 O O . THR A 1 634 ? 7.453 -8.816 20.796 1.00 95.56 634 THR A O 1
ATOM 5012 N N . GLY A 1 635 ? 6.918 -7.505 19.041 1.00 93.62 635 GLY A N 1
ATOM 5013 C CA . GLY A 1 635 ? 6.096 -8.498 18.362 1.00 93.62 635 GLY A CA 1
ATOM 5014 C C . GLY A 1 635 ? 6.935 -9.674 17.861 1.00 93.62 635 GLY A C 1
ATOM 5015 O O . GLY A 1 635 ? 8.141 -9.567 17.636 1.00 93.62 635 GLY A O 1
ATOM 5016 N N . ARG A 1 636 ? 6.284 -10.823 17.679 1.00 95.44 636 ARG A N 1
ATOM 5017 C CA . ARG A 1 636 ? 6.888 -11.978 17.002 1.00 95.44 636 ARG A CA 1
ATOM 5018 C C . ARG A 1 636 ? 6.889 -11.774 15.488 1.00 95.44 636 ARG A C 1
ATOM 5020 O O . ARG A 1 636 ? 7.835 -12.185 14.827 1.00 95.44 636 ARG A O 1
ATOM 5027 N N . HIS A 1 637 ? 5.839 -11.146 14.959 1.00 97.69 637 HIS A N 1
ATOM 5028 C CA . HIS A 1 637 ? 5.701 -10.811 13.544 1.00 97.69 637 HIS A CA 1
ATOM 5029 C C . HIS A 1 637 ? 5.709 -9.288 13.393 1.00 97.69 637 HIS A C 1
ATOM 5031 O O . HIS A 1 637 ? 4.710 -8.617 13.658 1.00 97.69 637 HIS A O 1
ATOM 5037 N N . ASN A 1 638 ? 6.864 -8.745 13.017 1.00 98.31 638 ASN A N 1
ATOM 5038 C CA . ASN A 1 638 ? 7.100 -7.305 12.961 1.00 98.31 638 ASN A CA 1
ATOM 5039 C C . ASN A 1 638 ? 7.101 -6.817 11.516 1.00 98.31 638 ASN A C 1
ATOM 5041 O O . ASN A 1 638 ? 7.724 -7.438 10.654 1.00 98.31 638 ASN A O 1
ATOM 5045 N N . PHE A 1 639 ? 6.419 -5.706 11.258 1.00 98.19 639 PHE A N 1
ATOM 5046 C CA . PHE A 1 639 ? 6.361 -5.082 9.938 1.00 98.19 639 PHE A CA 1
ATOM 5047 C C . PHE A 1 639 ? 6.080 -3.578 10.048 1.00 98.19 639 PHE A C 1
ATOM 5049 O O . PHE A 1 639 ? 6.056 -3.009 11.138 1.00 98.19 639 PHE A O 1
ATOM 5056 N N . ALA A 1 640 ? 5.886 -2.917 8.914 1.00 98.06 640 ALA A N 1
ATOM 5057 C CA . ALA A 1 640 ? 5.594 -1.494 8.842 1.00 98.06 640 ALA A CA 1
ATOM 5058 C C . ALA A 1 640 ? 4.469 -1.222 7.848 1.00 98.06 640 ALA A C 1
ATOM 5060 O O . ALA A 1 640 ? 4.198 -2.045 6.975 1.00 98.06 640 ALA A O 1
ATOM 5061 N N . THR A 1 641 ? 3.850 -0.050 7.962 1.00 96.81 641 THR A N 1
ATOM 5062 C CA . THR A 1 641 ? 2.891 0.454 6.974 1.00 96.81 641 THR A CA 1
ATOM 5063 C C . THR A 1 641 ? 3.302 1.843 6.502 1.00 96.81 641 THR A C 1
ATOM 5065 O O . THR A 1 641 ? 3.507 2.752 7.314 1.00 96.81 641 THR A O 1
ATOM 5068 N N . SER A 1 642 ? 3.452 1.996 5.190 1.00 94.88 642 SER A N 1
ATOM 5069 C CA . SER A 1 642 ? 3.755 3.276 4.546 1.00 94.88 642 SER A CA 1
ATOM 5070 C C . SER A 1 642 ? 2.481 4.009 4.133 1.00 94.88 642 SER A C 1
ATOM 5072 O O . SER A 1 642 ? 1.407 3.420 4.065 1.00 94.88 642 SER A O 1
ATOM 5074 N N . MET A 1 643 ? 2.614 5.309 3.851 1.00 94.56 643 MET A N 1
ATOM 5075 C CA . MET A 1 643 ? 1.512 6.182 3.407 1.00 94.56 643 MET A CA 1
ATOM 5076 C C . MET A 1 643 ? 0.296 6.164 4.329 1.00 94.56 643 MET A C 1
ATOM 5078 O O . MET A 1 643 ? -0.863 6.184 3.906 1.00 94.56 643 MET A O 1
ATOM 5082 N N . THR A 1 644 ? 0.586 6.141 5.623 1.00 97.38 644 THR A N 1
ATOM 5083 C CA . THR A 1 644 ? -0.418 6.043 6.668 1.00 97.38 644 THR A CA 1
ATOM 5084 C C . THR A 1 644 ? -0.612 7.395 7.345 1.00 97.38 644 THR A C 1
ATOM 5086 O O . THR A 1 644 ? 0.342 8.086 7.697 1.00 97.38 644 THR A O 1
ATOM 5089 N N . ASN A 1 645 ? -1.874 7.765 7.550 1.00 96.56 645 ASN A N 1
ATOM 5090 C CA . ASN A 1 645 ? -2.392 9.004 8.135 1.00 96.56 645 ASN A CA 1
ATOM 5091 C C . ASN A 1 645 ? -2.065 10.295 7.368 1.00 96.56 645 ASN A C 1
ATOM 5093 O O . ASN A 1 645 ? -2.675 11.323 7.649 1.00 96.56 645 ASN A O 1
ATOM 5097 N N . SER A 1 646 ? -1.134 10.258 6.417 1.00 93.81 646 SER A N 1
ATOM 5098 C CA . SER A 1 646 ? -0.870 11.279 5.404 1.00 93.81 646 SER A CA 1
ATOM 5099 C C . SER A 1 646 ? 0.082 10.696 4.358 1.00 93.81 646 SER A C 1
ATOM 5101 O O . SER A 1 646 ? 0.718 9.669 4.591 1.00 93.81 646 SER A O 1
ATOM 5103 N N . TYR A 1 647 ? 0.262 11.411 3.253 1.00 92.38 647 TYR A N 1
ATOM 5104 C CA . TYR A 1 647 ? 1.280 11.108 2.258 1.00 92.38 647 TYR A CA 1
ATOM 5105 C C . TYR A 1 647 ? 2.166 12.329 1.981 1.00 92.38 647 TYR A C 1
ATOM 5107 O O . TYR A 1 647 ? 1.667 13.388 1.602 1.00 92.38 647 TYR A O 1
ATOM 5115 N N . PHE A 1 648 ? 3.478 12.196 2.184 1.00 90.25 648 PHE A N 1
ATOM 5116 C CA . PHE A 1 648 ? 4.484 13.241 1.944 1.00 90.25 648 PHE A CA 1
ATOM 5117 C C . PHE A 1 648 ? 5.615 12.767 1.020 1.00 90.25 648 PHE A C 1
ATOM 5119 O O . PHE A 1 648 ? 6.756 13.204 1.168 1.00 90.25 648 PHE A O 1
ATOM 5126 N N . SER A 1 649 ? 5.290 11.890 0.063 1.00 89.19 649 SER A N 1
ATOM 5127 C CA . SER A 1 649 ? 6.262 11.256 -0.833 1.00 89.19 649 SER A CA 1
ATOM 5128 C C . SER A 1 649 ? 7.316 10.450 -0.063 1.00 89.19 649 SER A C 1
ATOM 5130 O O . SER A 1 649 ? 6.960 9.789 0.912 1.00 89.19 649 SER A O 1
ATOM 5132 N N . TYR A 1 650 ? 8.579 10.454 -0.484 1.00 91.81 650 TYR A N 1
ATOM 5133 C CA . TYR A 1 650 ? 9.605 9.535 0.012 1.00 91.81 650 TYR A CA 1
ATOM 5134 C C . TYR A 1 650 ? 10.259 9.967 1.325 1.00 91.81 650 TYR A C 1
ATOM 5136 O O . TYR A 1 650 ? 10.529 11.152 1.562 1.00 91.81 650 TYR A O 1
ATOM 5144 N N . GLY A 1 651 ? 10.591 8.973 2.148 1.00 93.19 651 GLY A N 1
ATOM 5145 C CA . GLY A 1 651 ? 11.494 9.111 3.284 1.00 93.19 651 GLY A CA 1
ATOM 5146 C C . GLY A 1 651 ? 12.575 8.039 3.255 1.00 93.19 651 GLY A C 1
ATOM 5147 O O . GLY A 1 651 ? 12.274 6.847 3.281 1.00 93.19 651 GLY A O 1
ATOM 5148 N N . PHE A 1 652 ? 13.824 8.492 3.242 1.00 92.25 652 PHE A N 1
ATOM 5149 C CA . PHE A 1 652 ? 15.052 7.699 3.176 1.00 92.25 652 PHE A CA 1
ATOM 5150 C C . PHE A 1 652 ? 16.131 8.355 4.063 1.00 92.25 652 PHE A C 1
ATOM 5152 O O . PHE A 1 652 ? 15.957 9.525 4.439 1.00 92.25 652 PHE A O 1
ATOM 5159 N N . PRO A 1 653 ? 17.216 7.635 4.416 1.00 92.94 653 PRO A N 1
ATOM 5160 C CA . PRO A 1 653 ? 18.252 8.122 5.321 1.00 92.94 653 PRO A CA 1
ATOM 5161 C C . PRO A 1 653 ? 18.816 9.489 4.956 1.00 92.94 653 PRO A C 1
ATOM 5163 O O . PRO A 1 653 ? 19.158 9.751 3.802 1.00 92.94 653 PRO A O 1
ATOM 5166 N N . GLU A 1 654 ? 19.028 10.335 5.965 1.00 91.31 654 GLU A N 1
ATOM 5167 C CA . GLU A 1 654 ? 19.627 11.660 5.762 1.00 91.31 654 GLU A CA 1
ATOM 5168 C C . GLU A 1 654 ? 21.012 11.577 5.092 1.00 91.31 654 GLU A C 1
ATOM 5170 O O . GLU A 1 654 ? 21.385 12.440 4.290 1.00 91.31 654 GLU A O 1
ATOM 5175 N N . SER A 1 655 ? 21.774 10.525 5.412 1.00 89.25 655 SER A N 1
ATOM 5176 C CA . SER A 1 655 ? 23.089 10.257 4.828 1.00 89.25 655 SER A CA 1
ATOM 5177 C C . SER A 1 655 ? 23.056 10.028 3.319 1.00 89.25 655 SER A C 1
ATOM 5179 O O . SER A 1 655 ? 24.082 10.195 2.665 1.00 89.25 655 SER A O 1
ATOM 5181 N N . ASP A 1 656 ? 21.908 9.661 2.757 1.00 89.75 656 ASP A N 1
ATOM 5182 C CA . ASP A 1 656 ? 21.800 9.209 1.364 1.00 89.75 656 ASP A CA 1
ATOM 5183 C C . ASP A 1 656 ? 21.314 10.321 0.442 1.00 89.75 656 ASP A C 1
ATOM 5185 O O . ASP A 1 656 ? 21.174 10.125 -0.760 1.00 89.75 656 ASP A O 1
ATOM 5189 N N . PHE A 1 657 ? 21.064 11.497 1.010 1.00 88.56 657 PHE A N 1
ATOM 5190 C CA . PHE A 1 657 ? 20.630 12.670 0.281 1.00 88.56 657 PHE A CA 1
ATOM 5191 C C . PHE A 1 657 ? 21.769 13.247 -0.571 1.00 88.56 657 PHE A C 1
ATOM 5193 O O . PHE A 1 657 ? 22.795 13.712 -0.064 1.00 88.56 657 PHE A O 1
ATOM 5200 N N . LEU A 1 658 ? 21.547 13.262 -1.878 1.00 85.50 658 LEU A N 1
ATOM 5201 C CA . LEU A 1 658 ? 22.408 13.784 -2.937 1.00 85.50 658 LEU A CA 1
ATOM 5202 C C . LEU A 1 658 ? 22.129 15.257 -3.256 1.00 85.50 658 LEU A C 1
ATOM 5204 O O . LEU A 1 658 ? 22.997 15.978 -3.766 1.00 85.50 658 LEU A O 1
ATOM 5208 N N . GLY A 1 659 ? 20.920 15.719 -2.945 1.00 80.56 659 GLY A N 1
ATOM 5209 C CA . GLY A 1 659 ? 20.469 17.079 -3.208 1.00 80.56 659 GLY A CA 1
ATOM 5210 C C . GLY A 1 659 ? 19.406 17.150 -4.294 1.00 80.56 659 GLY A C 1
ATOM 5211 O O . GLY A 1 659 ? 19.562 16.592 -5.372 1.00 80.56 659 GLY A O 1
ATOM 5212 N N . VAL A 1 660 ? 18.381 17.974 -4.057 1.00 76.00 660 VAL A N 1
ATOM 5213 C CA . VAL A 1 660 ? 17.213 18.165 -4.947 1.00 76.00 660 VAL A CA 1
ATOM 5214 C C . VAL A 1 660 ? 17.532 18.649 -6.372 1.00 76.00 660 VAL A C 1
ATOM 5216 O O . VAL A 1 660 ? 16.634 18.765 -7.195 1.00 76.00 660 VAL A O 1
ATOM 5219 N N . LEU A 1 661 ? 18.778 19.050 -6.645 1.00 73.75 661 LEU A N 1
ATOM 5220 C CA . LEU A 1 661 ? 19.229 19.515 -7.962 1.00 73.75 661 LEU A CA 1
ATOM 5221 C C . LEU A 1 661 ? 20.117 18.493 -8.677 1.00 73.75 661 LEU A C 1
ATOM 5223 O O . LEU A 1 661 ? 20.533 18.754 -9.804 1.00 73.75 661 LEU A O 1
ATOM 5227 N N . ASN A 1 662 ? 20.430 17.362 -8.042 1.00 76.81 662 ASN A N 1
ATOM 5228 C CA . ASN A 1 662 ? 21.287 16.327 -8.609 1.00 76.81 662 ASN A CA 1
ATOM 5229 C C . ASN A 1 662 ? 20.489 15.335 -9.476 1.00 76.81 662 ASN A C 1
ATOM 5231 O O . ASN A 1 662 ? 20.656 14.126 -9.374 1.00 76.81 662 ASN A O 1
ATOM 5235 N N . VAL A 1 663 ? 19.621 15.876 -10.336 1.00 75.12 663 VAL A N 1
ATOM 5236 C CA . VAL A 1 663 ? 18.573 15.161 -11.095 1.00 75.12 663 VAL A CA 1
ATOM 5237 C C . VAL A 1 663 ? 19.096 14.175 -12.150 1.00 75.12 663 VAL A C 1
ATOM 5239 O O . VAL A 1 663 ? 18.339 13.483 -12.815 1.00 75.12 663 VAL A O 1
ATOM 5242 N N . ASN A 1 664 ? 20.409 14.149 -12.366 1.00 78.75 664 ASN A N 1
ATOM 5243 C CA . ASN A 1 664 ? 21.055 13.264 -13.335 1.00 78.75 664 ASN A CA 1
ATOM 5244 C C . ASN A 1 664 ? 21.867 12.156 -12.655 1.00 78.75 664 ASN A C 1
ATOM 5246 O O . ASN A 1 664 ? 22.363 11.266 -13.343 1.00 78.75 664 ASN A O 1
ATOM 5250 N N . HIS A 1 665 ? 22.029 12.197 -11.327 1.00 82.88 665 HIS A N 1
ATOM 5251 C CA . HIS A 1 665 ? 22.720 11.130 -10.612 1.00 82.88 665 HIS A CA 1
ATOM 5252 C C . HIS A 1 665 ? 21.847 9.862 -10.612 1.00 82.88 665 HIS A C 1
ATOM 5254 O O . HIS A 1 665 ? 20.660 9.971 -10.330 1.00 82.88 665 HIS A O 1
ATOM 5260 N N . PRO A 1 666 ? 22.370 8.651 -10.867 1.00 79.69 666 PRO A N 1
ATOM 5261 C CA . PRO A 1 666 ? 21.532 7.447 -10.977 1.00 79.69 666 PRO A CA 1
ATOM 5262 C C . PRO A 1 666 ? 20.623 7.172 -9.762 1.00 79.69 666 PRO A C 1
ATOM 5264 O O . PRO A 1 666 ? 19.494 6.736 -9.929 1.00 79.69 666 PRO A O 1
ATOM 5267 N N . ASN A 1 667 ? 21.081 7.514 -8.556 1.00 81.38 667 ASN A N 1
ATOM 5268 C CA . ASN A 1 667 ? 20.396 7.257 -7.281 1.00 81.38 667 ASN A CA 1
ATOM 5269 C C . ASN A 1 667 ? 19.611 8.464 -6.690 1.00 81.38 667 ASN A C 1
ATOM 5271 O O . ASN A 1 667 ? 19.680 8.697 -5.485 1.00 81.38 667 ASN A O 1
ATOM 5275 N N . HIS A 1 668 ? 18.977 9.318 -7.510 1.00 78.06 668 HIS A N 1
ATOM 5276 C CA . HIS A 1 668 ? 18.484 10.644 -7.063 1.00 78.06 668 HIS A CA 1
ATOM 5277 C C . HIS A 1 668 ? 16.967 10.811 -6.901 1.00 78.06 668 HIS A C 1
ATOM 5279 O O . HIS A 1 668 ? 16.555 11.808 -6.312 1.00 78.06 668 HIS A O 1
ATOM 5285 N N . TYR A 1 669 ? 16.138 9.945 -7.488 1.00 76.88 669 TYR A N 1
ATOM 5286 C CA . TYR A 1 669 ? 14.726 10.261 -7.752 1.00 76.88 669 TYR A CA 1
ATOM 5287 C C . TYR A 1 669 ? 13.967 10.744 -6.503 1.00 76.88 669 TYR A C 1
ATOM 5289 O O . TYR A 1 669 ? 13.293 11.777 -6.523 1.00 76.88 669 TYR A O 1
ATOM 5297 N N . GLU A 1 670 ? 14.139 10.049 -5.382 1.00 81.44 670 GLU A N 1
ATOM 5298 C CA . GLU A 1 670 ? 13.462 10.345 -4.121 1.00 81.44 670 GLU A CA 1
ATOM 5299 C C . GLU A 1 670 ? 13.834 11.720 -3.537 1.00 81.44 670 GLU A C 1
ATOM 5301 O O . GLU A 1 670 ? 13.025 12.344 -2.839 1.00 81.44 670 GLU A O 1
ATOM 5306 N N . ASP A 1 671 ? 15.029 12.233 -3.841 1.00 81.62 671 ASP A N 1
ATOM 5307 C CA . ASP A 1 671 ? 15.516 13.529 -3.368 1.00 81.62 671 ASP A CA 1
ATOM 5308 C C . ASP A 1 671 ? 14.683 14.693 -3.910 1.00 81.62 671 ASP A C 1
ATOM 5310 O O . ASP A 1 671 ? 14.492 15.696 -3.215 1.00 81.62 671 ASP A O 1
ATOM 5314 N N . GLU A 1 672 ? 14.175 14.583 -5.139 1.00 76.75 672 GLU A N 1
ATOM 5315 C CA . GLU A 1 672 ? 13.384 15.646 -5.766 1.00 76.75 672 GLU A CA 1
ATOM 5316 C C . GLU A 1 672 ? 12.046 15.860 -5.063 1.00 76.75 672 GLU A C 1
ATOM 5318 O O . GLU A 1 672 ? 11.557 16.991 -4.949 1.00 76.75 672 GLU A O 1
ATOM 5323 N N . VAL A 1 673 ? 11.459 14.767 -4.584 1.00 80.69 673 VAL A N 1
ATOM 5324 C CA . VAL A 1 673 ? 10.062 14.711 -4.152 1.00 80.69 673 VAL A CA 1
ATOM 5325 C C . VAL A 1 673 ? 9.905 14.561 -2.640 1.00 80.69 673 VAL A C 1
ATOM 5327 O O . VAL A 1 673 ? 8.832 14.868 -2.127 1.00 80.69 673 VAL A O 1
ATOM 5330 N N . THR A 1 674 ? 10.957 14.217 -1.892 1.00 88.88 674 THR A N 1
ATOM 5331 C CA . THR A 1 674 ? 10.906 14.177 -0.421 1.00 88.88 674 THR A CA 1
ATOM 5332 C C . THR A 1 674 ? 10.549 15.534 0.202 1.00 88.88 674 THR A C 1
ATOM 5334 O O . THR A 1 674 ? 10.912 16.603 -0.304 1.00 88.88 674 THR A O 1
ATOM 5337 N N . LEU A 1 675 ? 9.875 15.513 1.358 1.00 88.94 675 LEU A N 1
ATOM 5338 C CA . LEU A 1 675 ? 9.569 16.706 2.157 1.00 88.94 675 LEU A CA 1
ATOM 5339 C C . LEU A 1 675 ? 10.839 17.483 2.560 1.00 88.94 675 LEU A C 1
ATOM 5341 O O . LEU A 1 675 ? 10.813 18.711 2.737 1.00 88.94 675 LEU A O 1
ATOM 5345 N N . GLY A 1 676 ? 11.962 16.774 2.672 1.00 88.62 676 GLY A N 1
ATOM 5346 C CA . GLY A 1 676 ? 13.259 17.342 2.983 1.00 88.62 676 GLY A CA 1
ATOM 5347 C C . GLY A 1 676 ? 14.293 16.297 3.374 1.00 88.62 676 GLY A C 1
ATOM 5348 O O . GLY A 1 676 ? 13.941 15.205 3.800 1.00 88.62 676 GLY A O 1
ATOM 5349 N N . LYS A 1 677 ? 15.569 16.691 3.328 1.00 88.62 677 LYS A N 1
ATOM 5350 C CA . LYS A 1 677 ? 16.725 15.856 3.690 1.00 88.62 677 LYS A CA 1
ATOM 5351 C C . LYS A 1 677 ? 16.567 15.095 5.020 1.00 88.62 677 LYS A C 1
ATOM 5353 O O . LYS A 1 677 ? 16.926 13.933 5.102 1.00 88.62 677 LYS A O 1
ATOM 5358 N N . GLU A 1 678 ? 16.028 15.740 6.057 1.00 91.00 678 GLU A N 1
ATOM 5359 C CA . GLU A 1 678 ? 15.891 15.149 7.402 1.00 91.00 678 GLU A CA 1
ATOM 5360 C C . GLU A 1 678 ? 14.549 14.420 7.623 1.00 91.00 678 GLU A C 1
ATOM 5362 O O . GLU A 1 678 ? 14.259 13.992 8.742 1.00 91.00 678 GLU A O 1
ATOM 5367 N N . PHE A 1 679 ? 13.675 14.337 6.614 1.00 93.62 679 PHE A N 1
ATOM 5368 C CA . PHE A 1 679 ? 12.284 13.916 6.806 1.00 93.62 679 PHE A CA 1
ATOM 5369 C C . PHE A 1 679 ? 12.156 12.465 7.282 1.00 93.62 679 PHE A C 1
ATOM 5371 O O . PHE A 1 679 ? 11.546 12.237 8.330 1.00 93.62 679 PHE A O 1
ATOM 5378 N N . GLY A 1 680 ? 12.760 11.513 6.561 1.00 94.56 680 GLY A N 1
ATOM 5379 C CA . GLY A 1 680 ? 12.714 10.093 6.923 1.00 94.56 680 GLY A CA 1
ATOM 5380 C C . GLY A 1 680 ? 13.280 9.845 8.323 1.00 94.56 680 GLY A C 1
ATOM 5381 O O . GLY A 1 680 ? 12.621 9.241 9.170 1.00 94.56 680 GLY A O 1
ATOM 5382 N N . ASP A 1 681 ? 14.442 10.431 8.616 1.00 94.56 681 ASP A N 1
ATOM 5383 C CA . ASP A 1 681 ? 15.091 10.330 9.925 1.00 94.56 681 ASP A CA 1
ATOM 5384 C C . ASP A 1 681 ? 14.250 10.945 11.041 1.00 94.56 681 ASP A C 1
ATOM 5386 O O . ASP A 1 681 ? 14.195 10.406 12.143 1.00 94.56 681 ASP A O 1
ATOM 5390 N N . THR A 1 682 ? 13.555 12.054 10.779 1.00 94.50 682 THR A N 1
ATOM 5391 C CA . THR A 1 682 ? 12.655 12.667 11.766 1.00 94.50 682 THR A CA 1
ATOM 5392 C C . THR A 1 682 ? 11.506 11.726 12.123 1.00 94.50 682 THR A C 1
ATOM 5394 O O . THR A 1 682 ? 11.183 11.586 13.304 1.00 94.50 682 THR A O 1
ATOM 5397 N N . VAL A 1 683 ? 10.911 11.049 11.135 1.00 96.06 683 VAL A N 1
ATOM 5398 C CA . VAL A 1 683 ? 9.887 10.018 11.375 1.00 96.06 683 VAL A CA 1
ATOM 5399 C C . VAL A 1 683 ? 10.481 8.864 12.187 1.00 96.06 683 VAL A C 1
ATOM 5401 O O . VAL A 1 683 ? 9.926 8.498 13.225 1.00 96.06 683 VAL A O 1
ATOM 5404 N N . ALA A 1 684 ? 11.635 8.341 11.769 1.00 95.81 684 ALA A N 1
ATOM 5405 C CA . ALA A 1 684 ? 12.295 7.214 12.422 1.00 95.81 684 ALA A CA 1
ATOM 5406 C C . ALA A 1 684 ? 12.713 7.517 13.871 1.00 95.81 684 ALA A C 1
ATOM 5408 O O . ALA A 1 684 ? 12.530 6.673 14.744 1.00 95.81 684 ALA A O 1
ATOM 5409 N N . ASN A 1 685 ? 13.178 8.735 14.167 1.00 95.44 685 ASN A N 1
ATOM 5410 C CA . ASN A 1 685 ? 13.492 9.180 15.529 1.00 95.44 685 ASN A CA 1
ATOM 5411 C C . ASN A 1 685 ? 12.254 9.126 16.436 1.00 95.44 685 ASN A C 1
ATOM 5413 O O . ASN A 1 685 ? 12.313 8.605 17.550 1.00 95.44 685 ASN A O 1
ATOM 5417 N N . TYR A 1 686 ? 11.107 9.628 15.960 1.00 96.25 686 TYR A N 1
ATOM 5418 C CA . TYR A 1 686 ? 9.869 9.580 16.738 1.00 96.25 686 TYR A CA 1
ATOM 5419 C C . TYR A 1 686 ? 9.381 8.150 16.972 1.00 96.25 686 TYR A C 1
ATOM 5421 O O . TYR A 1 686 ? 8.923 7.851 18.076 1.00 96.25 686 TYR A O 1
ATOM 5429 N N . LEU A 1 687 ? 9.495 7.280 15.967 1.00 97.19 687 LEU A N 1
ATOM 5430 C CA . LEU A 1 687 ? 9.145 5.864 16.088 1.00 97.19 687 LEU A CA 1
ATOM 5431 C C . LEU A 1 687 ? 10.096 5.120 17.032 1.00 97.19 687 LEU A C 1
ATOM 5433 O O . LEU A 1 687 ? 9.627 4.368 17.881 1.00 97.19 687 LEU A O 1
ATOM 5437 N N . SER A 1 688 ? 11.402 5.386 16.954 1.00 96.56 688 SER A N 1
ATOM 5438 C CA . SER A 1 688 ? 12.407 4.856 17.882 1.00 96.56 688 SER A CA 1
ATOM 5439 C C . SER A 1 688 ? 12.056 5.220 19.326 1.00 96.56 688 SER A C 1
ATOM 5441 O O . SER A 1 688 ? 11.936 4.333 20.168 1.00 96.56 688 SER A O 1
ATOM 5443 N N . GLU A 1 689 ? 11.752 6.494 19.610 1.00 95.62 689 GLU A N 1
ATOM 5444 C CA . GLU A 1 689 ? 11.296 6.927 20.940 1.00 95.62 689 GLU A CA 1
ATOM 5445 C C . GLU A 1 689 ? 10.008 6.208 21.385 1.00 95.62 689 GLU A C 1
ATOM 5447 O O . GLU A 1 689 ? 9.890 5.814 22.547 1.00 95.62 689 GLU A O 1
ATOM 5452 N N . MET A 1 690 ? 9.037 6.024 20.481 1.00 96.56 690 MET A N 1
ATOM 5453 C CA . MET A 1 690 ? 7.786 5.308 20.776 1.00 96.56 690 MET A CA 1
ATOM 5454 C C . MET A 1 690 ? 8.014 3.821 21.076 1.00 96.56 690 MET A C 1
ATOM 5456 O O . MET A 1 690 ? 7.286 3.252 21.889 1.00 96.56 690 MET A O 1
ATOM 5460 N N . LEU A 1 691 ? 9.035 3.214 20.468 1.00 96.50 691 LEU A N 1
ATOM 5461 C CA . LEU A 1 691 ? 9.475 1.837 20.708 1.00 96.50 691 LEU A CA 1
ATOM 5462 C C . LEU A 1 691 ? 10.429 1.712 21.915 1.00 96.50 691 LEU A C 1
ATOM 5464 O O . LEU A 1 691 ? 10.879 0.617 22.241 1.00 96.50 691 LEU A O 1
ATOM 5468 N N . GLY A 1 692 ? 10.724 2.813 22.617 1.00 94.38 692 GLY A N 1
ATOM 5469 C CA . GLY A 1 692 ? 11.592 2.827 23.799 1.00 94.38 692 GLY A CA 1
ATOM 5470 C C . GLY A 1 692 ? 13.089 2.978 23.501 1.00 94.38 692 GLY A C 1
ATOM 5471 O O . GLY A 1 692 ? 13.908 2.803 24.407 1.00 94.38 692 GLY A O 1
ATOM 5472 N N . GLY A 1 693 ? 13.446 3.314 22.262 1.00 91.94 693 GLY A N 1
ATOM 5473 C CA . GLY A 1 693 ? 14.789 3.712 21.854 1.00 91.94 693 GLY A CA 1
ATOM 5474 C C . GLY A 1 693 ? 15.221 5.066 22.432 1.00 91.94 693 GLY A C 1
ATOM 5475 O O . GLY A 1 693 ? 14.435 5.816 23.021 1.00 91.94 693 GLY A O 1
ATOM 5476 N N . ALA A 1 694 ? 16.510 5.375 22.293 1.00 81.69 694 ALA A N 1
ATOM 5477 C CA . ALA A 1 694 ? 17.066 6.659 22.711 1.00 81.69 694 ALA A CA 1
ATOM 5478 C C . ALA A 1 694 ? 16.670 7.777 21.722 1.00 81.69 694 ALA A C 1
ATOM 5480 O O . ALA A 1 694 ? 16.530 7.498 20.533 1.00 81.69 694 ALA A O 1
ATOM 5481 N N . PRO A 1 695 ? 16.557 9.047 22.167 1.00 73.12 695 PRO A N 1
ATOM 5482 C CA . PRO A 1 695 ? 16.281 10.202 21.299 1.00 73.12 695 PRO A CA 1
ATOM 5483 C C . PRO A 1 695 ? 17.505 10.608 20.450 1.00 73.12 695 PRO A C 1
ATOM 5485 O O . PRO A 1 695 ? 17.742 11.790 20.187 1.00 73.12 695 PRO A O 1
ATOM 5488 N N . ASP A 1 696 ? 18.336 9.632 20.093 1.00 76.44 696 ASP A N 1
ATOM 5489 C CA . ASP A 1 696 ? 19.510 9.820 19.260 1.00 76.44 696 ASP A CA 1
ATOM 5490 C C . ASP A 1 696 ? 19.076 9.990 17.803 1.00 76.44 696 ASP A C 1
ATOM 5492 O O . ASP A 1 696 ? 18.002 9.553 17.396 1.00 76.44 696 ASP A O 1
ATOM 5496 N N . ARG A 1 697 ? 19.919 10.648 17.005 1.00 81.88 697 ARG A N 1
ATOM 5497 C CA . ARG A 1 697 ? 19.688 10.739 15.562 1.00 81.88 697 ARG A CA 1
ATOM 5498 C C . ARG A 1 697 ? 19.777 9.352 14.937 1.00 81.88 697 ARG A C 1
ATOM 5500 O O . ARG A 1 697 ? 20.764 8.654 15.162 1.00 81.88 697 ARG A O 1
ATOM 5507 N N . PHE A 1 698 ? 18.779 9.015 14.127 1.00 84.56 698 PHE A N 1
ATOM 5508 C CA . PHE A 1 698 ? 18.678 7.725 13.462 1.00 84.56 698 PHE A CA 1
ATOM 5509 C C . PHE A 1 698 ? 19.884 7.452 12.560 1.00 84.56 698 PHE A C 1
ATOM 5511 O O . PHE A 1 698 ? 20.537 6.419 12.714 1.00 84.56 698 PHE A O 1
ATOM 5518 N N . THR A 1 699 ? 20.235 8.400 11.682 1.00 83.62 699 THR A N 1
ATOM 5519 C CA . THR A 1 699 ? 21.445 8.324 10.852 1.00 83.62 699 THR A CA 1
ATOM 5520 C C . THR A 1 699 ? 22.391 9.512 11.063 1.00 83.62 699 THR A C 1
ATOM 5522 O O . THR A 1 699 ? 22.076 10.511 11.722 1.00 83.62 699 THR A O 1
ATOM 5525 N N . ASN A 1 700 ? 23.621 9.373 10.559 1.00 73.81 700 ASN A N 1
ATOM 5526 C CA . ASN A 1 700 ? 24.639 10.419 10.620 1.00 73.81 700 ASN A CA 1
ATOM 5527 C C . ASN A 1 700 ? 24.436 11.447 9.492 1.00 73.81 700 ASN A C 1
ATOM 5529 O O . ASN A 1 700 ? 24.077 11.099 8.377 1.00 73.81 700 ASN A O 1
ATOM 5533 N N . HIS A 1 701 ? 24.789 12.704 9.752 1.00 75.06 701 HIS A N 1
ATOM 5534 C CA . HIS A 1 701 ? 24.750 13.797 8.778 1.00 75.06 701 HIS A CA 1
ATOM 5535 C C . HIS A 1 701 ? 25.775 13.692 7.649 1.00 75.06 701 HIS A C 1
ATOM 5537 O O . HIS A 1 701 ? 25.702 14.467 6.693 1.00 75.06 701 HIS A O 1
ATOM 5543 N N . THR A 1 702 ? 26.801 12.850 7.810 1.00 79.75 702 THR A N 1
ATOM 5544 C CA . THR A 1 702 ? 27.845 12.700 6.799 1.00 79.75 702 THR A CA 1
ATOM 5545 C C . THR A 1 702 ? 27.216 12.108 5.543 1.00 79.75 702 THR A C 1
ATOM 5547 O O . THR A 1 702 ? 26.782 10.957 5.592 1.00 79.75 702 THR A O 1
ATOM 5550 N N . PRO A 1 703 ? 27.182 12.857 4.434 1.00 84.06 703 PRO A N 1
ATOM 5551 C CA . PRO A 1 703 ? 26.627 12.348 3.195 1.00 84.06 703 PRO A CA 1
ATOM 5552 C C . PRO A 1 703 ? 27.467 11.176 2.688 1.00 84.06 703 PRO A C 1
ATOM 5554 O O . PRO A 1 703 ? 28.699 11.207 2.783 1.00 84.06 703 PRO A O 1
ATOM 5557 N N . ALA A 1 704 ? 26.805 10.160 2.149 1.00 84.44 704 ALA A N 1
ATOM 5558 C CA . ALA A 1 704 ? 27.451 8.974 1.613 1.00 84.44 704 ALA A CA 1
ATOM 5559 C C . ALA A 1 704 ? 28.274 9.308 0.361 1.00 84.44 704 ALA A C 1
ATOM 5561 O O . ALA A 1 704 ? 29.386 8.806 0.190 1.00 84.44 704 ALA A O 1
ATOM 5562 N N . CYS A 1 705 ? 27.744 10.179 -0.494 1.00 85.00 705 CYS A N 1
ATOM 5563 C CA . CYS A 1 705 ? 28.270 10.473 -1.824 1.00 85.00 705 CYS A CA 1
ATOM 5564 C C . CYS A 1 705 ? 29.110 11.753 -1.863 1.00 85.00 705 CYS A C 1
ATOM 5566 O O . CYS A 1 705 ? 28.931 12.661 -1.044 1.00 85.00 705 CYS A O 1
ATOM 5568 N N . GLN A 1 706 ? 30.057 11.833 -2.804 1.00 76.56 706 GLN A N 1
ATOM 5569 C CA . GLN A 1 706 ? 30.957 12.985 -2.910 1.00 76.56 706 GLN A CA 1
ATOM 5570 C C . GLN A 1 706 ? 30.332 14.121 -3.719 1.00 76.56 706 GLN A C 1
ATOM 5572 O O . GLN A 1 706 ? 30.593 15.293 -3.421 1.00 76.56 706 GLN A O 1
ATOM 5577 N N . GLN A 1 707 ? 29.514 13.803 -4.726 1.00 69.25 707 GLN A N 1
ATOM 5578 C CA . GLN A 1 707 ? 28.815 14.808 -5.517 1.00 69.25 707 GLN A CA 1
ATOM 5579 C C . GLN A 1 707 ? 27.489 15.187 -4.854 1.00 69.25 707 GLN A C 1
ATOM 5581 O O . GLN A 1 707 ? 26.458 14.554 -5.050 1.00 69.25 707 GLN A O 1
ATOM 5586 N N . ILE A 1 708 ? 27.516 16.272 -4.078 1.00 62.09 708 ILE A N 1
ATOM 5587 C CA . ILE A 1 708 ? 26.326 16.834 -3.431 1.00 62.09 708 ILE A CA 1
ATOM 5588 C C . ILE A 1 708 ? 26.048 18.219 -3.990 1.00 62.09 708 ILE A C 1
ATOM 5590 O O . ILE A 1 708 ? 26.917 19.100 -3.965 1.00 62.09 708 ILE A O 1
ATOM 5594 N N . VAL A 1 709 ? 24.807 18.457 -4.406 1.00 59.84 709 VAL A N 1
ATOM 5595 C CA . VAL A 1 709 ? 24.372 19.762 -4.920 1.00 59.84 709 VAL A CA 1
ATOM 5596 C C . VAL A 1 709 ? 23.317 20.369 -3.990 1.00 59.84 709 VAL A C 1
ATOM 5598 O O . VAL A 1 709 ? 22.123 20.369 -4.264 1.00 59.84 709 VAL A O 1
ATOM 5601 N N . GLU A 1 710 ? 23.764 20.925 -2.858 1.00 50.84 710 GLU A N 1
ATOM 5602 C CA . GLU A 1 710 ? 22.878 21.441 -1.794 1.00 50.84 710 GLU A CA 1
ATOM 5603 C C . GLU A 1 710 ? 22.577 22.962 -1.858 1.00 50.84 710 GLU A C 1
ATOM 5605 O O . GLU A 1 710 ? 21.840 23.474 -1.012 1.00 50.84 710 GLU A O 1
ATOM 5610 N N . ARG A 1 711 ? 23.118 23.749 -2.813 1.00 41.06 711 ARG A N 1
ATOM 5611 C CA . ARG A 1 711 ? 22.889 25.220 -2.841 1.00 41.06 711 ARG A CA 1
ATOM 5612 C C . ARG A 1 711 ? 22.577 25.834 -4.215 1.00 41.06 711 ARG A C 1
ATOM 5614 O O . ARG A 1 711 ? 23.418 25.766 -5.108 1.00 41.06 711 ARG A O 1
ATOM 5621 N N . PRO A 1 712 ? 21.483 26.621 -4.338 1.00 39.66 712 PRO A N 1
ATOM 5622 C CA . PRO A 1 712 ? 21.163 27.409 -5.518 1.00 39.66 712 PRO A CA 1
ATOM 5623 C C . PRO A 1 712 ? 21.685 28.837 -5.348 1.00 39.66 712 PRO A C 1
ATOM 5625 O O . PRO A 1 712 ? 20.936 29.760 -5.067 1.00 39.66 712 PRO A O 1
ATOM 5628 N N . PHE A 1 713 ? 22.980 29.051 -5.516 1.00 40.69 713 PHE A N 1
ATOM 5629 C CA . PHE A 1 713 ? 23.431 30.313 -6.097 1.00 40.69 713 PHE A CA 1
ATOM 5630 C C . PHE A 1 713 ? 24.602 29.933 -6.971 1.00 40.69 713 PHE A C 1
ATOM 5632 O O . PHE A 1 713 ? 25.715 29.782 -6.466 1.00 40.69 713 PHE A O 1
ATOM 5639 N N . LEU A 1 714 ? 24.323 29.721 -8.261 1.00 45.06 714 LEU A N 1
ATOM 5640 C CA . LEU A 1 714 ? 25.352 29.686 -9.293 1.00 45.06 714 LEU A CA 1
ATOM 5641 C C . LEU A 1 714 ? 26.334 30.811 -8.971 1.00 45.06 714 LEU A C 1
ATOM 5643 O O . LEU A 1 714 ? 25.908 31.941 -8.749 1.00 45.06 714 LEU A O 1
ATOM 5647 N N . ARG A 1 715 ? 27.618 30.502 -8.828 1.00 44.56 715 ARG A N 1
ATOM 5648 C CA . ARG A 1 715 ? 28.648 31.516 -8.616 1.00 44.56 715 ARG A CA 1
ATOM 5649 C C . ARG A 1 715 ? 29.398 31.709 -9.922 1.00 44.56 715 ARG A C 1
ATOM 5651 O O . ARG A 1 715 ? 29.593 30.749 -10.660 1.00 44.56 715 ARG A O 1
ATOM 5658 N N . ASP A 1 716 ? 29.788 32.940 -10.226 1.00 51.47 716 ASP A N 1
ATOM 5659 C CA . ASP A 1 716 ? 30.701 33.180 -11.340 1.00 51.47 716 ASP A CA 1
ATOM 5660 C C . ASP A 1 716 ? 32.068 32.523 -11.062 1.00 51.47 716 ASP A C 1
ATOM 5662 O O . ASP A 1 716 ? 32.354 32.056 -9.954 1.00 51.47 716 ASP A O 1
ATOM 5666 N N . ALA A 1 717 ? 32.950 32.514 -12.063 1.00 41.00 717 ALA A N 1
ATOM 5667 C CA . ALA A 1 717 ? 34.306 31.974 -11.932 1.00 41.00 717 ALA A CA 1
ATOM 5668 C C . ALA A 1 717 ? 35.170 32.708 -10.876 1.00 41.00 717 ALA A C 1
ATOM 5670 O O . ALA A 1 717 ? 36.306 32.311 -10.620 1.00 41.00 717 ALA A O 1
ATOM 5671 N N . GLN A 1 718 ? 34.658 33.784 -10.269 1.00 47.72 718 GLN A N 1
ATOM 5672 C CA . GLN A 1 718 ? 35.279 34.561 -9.199 1.00 47.72 718 GLN A CA 1
ATOM 5673 C C . GLN A 1 718 ? 34.585 34.352 -7.838 1.00 47.72 718 GLN A C 1
ATOM 5675 O O . GLN A 1 718 ? 34.979 34.971 -6.849 1.00 47.72 718 GLN A O 1
ATOM 5680 N N . GLY A 1 719 ? 33.592 33.461 -7.755 1.00 38.66 719 GLY A N 1
ATOM 5681 C CA . GLY A 1 719 ? 32.897 33.110 -6.522 1.00 38.66 719 GLY A CA 1
ATOM 5682 C C . GLY A 1 719 ? 31.763 34.061 -6.126 1.00 38.66 719 GLY A C 1
ATOM 5683 O O . GLY A 1 719 ? 31.264 33.944 -5.004 1.00 38.66 719 GLY A O 1
ATOM 5684 N N . ASN A 1 720 ? 31.323 34.984 -6.984 1.00 49.19 720 ASN A N 1
ATOM 5685 C CA . ASN A 1 720 ? 30.200 35.882 -6.684 1.00 49.19 720 ASN A CA 1
ATOM 5686 C C . ASN A 1 720 ? 28.859 35.237 -7.053 1.00 49.19 720 ASN A C 1
ATOM 5688 O O . ASN A 1 720 ? 28.792 34.575 -8.082 1.00 49.19 720 ASN A O 1
ATOM 5692 N N . PRO A 1 721 ? 27.778 35.450 -6.281 1.00 40.97 721 PRO A N 1
ATOM 5693 C CA . PRO A 1 721 ? 26.451 34.945 -6.631 1.00 40.97 721 PRO A CA 1
ATOM 5694 C C . PRO A 1 721 ? 25.981 35.506 -7.982 1.00 40.97 721 PRO A C 1
ATOM 5696 O O . PRO A 1 721 ? 25.893 36.722 -8.155 1.00 40.97 721 PRO A O 1
ATOM 5699 N N . LEU A 1 722 ? 25.653 34.625 -8.922 1.00 39.00 722 LEU A N 1
ATOM 5700 C CA . LEU A 1 722 ? 24.971 34.950 -10.166 1.00 39.00 722 LEU A CA 1
ATOM 5701 C C . LEU A 1 722 ? 23.481 35.168 -9.859 1.00 39.00 722 LEU A C 1
ATOM 5703 O O . LEU A 1 722 ? 22.874 34.364 -9.143 1.00 39.00 722 LEU A O 1
ATOM 5707 N N . PRO A 1 723 ? 22.865 36.246 -10.373 1.00 34.31 723 PRO A N 1
ATOM 5708 C CA . PRO A 1 723 ? 21.415 36.363 -10.351 1.00 34.31 723 PRO A CA 1
ATOM 5709 C C . PRO A 1 723 ? 20.806 35.205 -11.161 1.00 34.31 723 PRO A C 1
ATOM 5711 O O . PRO A 1 723 ? 21.411 34.786 -12.153 1.00 34.31 723 PRO A O 1
ATOM 5714 N N . PRO A 1 724 ? 19.629 34.678 -10.770 1.00 39.00 724 PRO A N 1
ATOM 5715 C CA . PRO A 1 724 ? 18.968 33.642 -11.552 1.00 39.00 724 PRO A CA 1
ATOM 5716 C C . PRO A 1 724 ? 18.749 34.142 -12.988 1.00 39.00 724 PRO A C 1
ATOM 5718 O O . PRO A 1 724 ? 18.520 35.346 -13.180 1.00 39.00 724 PRO A O 1
ATOM 5721 N N . PRO A 1 725 ? 18.823 33.254 -13.997 1.00 31.62 725 PRO A N 1
ATOM 5722 C CA . PRO A 1 725 ? 18.506 33.639 -15.361 1.00 31.62 725 PRO A CA 1
ATOM 5723 C C . PRO A 1 725 ? 17.103 34.262 -15.375 1.00 31.62 725 PRO A C 1
ATOM 5725 O O . PRO A 1 725 ? 16.209 33.775 -14.673 1.00 31.62 725 PRO A O 1
ATOM 5728 N N . PRO A 1 726 ? 16.885 35.363 -16.115 1.00 27.62 726 PRO A N 1
ATOM 5729 C CA . PRO A 1 726 ? 15.546 35.893 -16.269 1.00 27.62 726 PRO A CA 1
ATOM 5730 C C . PRO A 1 726 ? 14.671 34.781 -16.845 1.00 27.62 726 PRO A C 1
ATOM 5732 O O . PRO A 1 726 ? 14.939 34.281 -17.937 1.00 27.62 726 PRO A O 1
ATOM 5735 N N . PHE A 1 727 ? 13.628 34.400 -16.104 1.00 28.97 727 PHE A N 1
ATOM 5736 C CA . PHE A 1 727 ? 12.514 33.635 -16.645 1.00 28.97 727 PHE A CA 1
ATOM 5737 C C . PHE A 1 727 ? 11.952 34.450 -17.815 1.00 28.97 727 PHE A C 1
ATOM 5739 O O . PHE A 1 727 ? 11.221 35.427 -17.632 1.00 28.97 727 PHE A O 1
ATOM 5746 N N . HIS A 1 728 ? 12.364 34.104 -19.032 1.00 28.44 728 HIS A N 1
ATOM 5747 C CA . HIS A 1 728 ? 11.775 34.637 -20.247 1.00 28.44 728 HIS A CA 1
ATOM 5748 C C . HIS A 1 728 ? 10.398 33.995 -20.374 1.00 28.44 728 HIS A C 1
ATOM 5750 O O . HIS A 1 728 ? 10.259 32.863 -20.818 1.00 28.44 728 HIS A O 1
ATOM 5756 N N . GLY A 1 729 ? 9.400 34.705 -19.851 1.00 26.69 729 GLY A N 1
ATOM 5757 C CA . GLY A 1 729 ? 8.060 34.181 -19.662 1.00 26.69 729 GLY A CA 1
ATOM 5758 C C . GLY A 1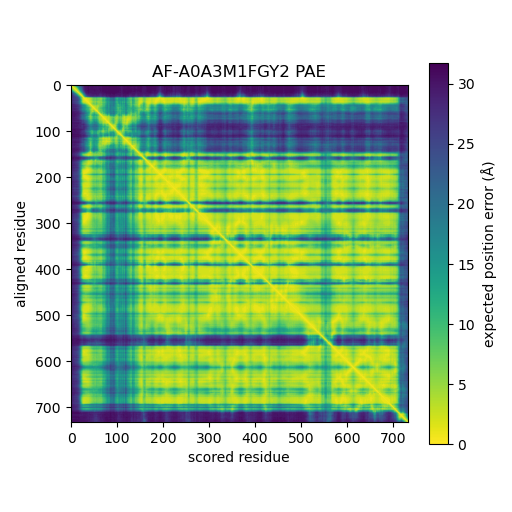 729 ? 7.365 33.698 -20.932 1.00 26.69 729 GLY A C 1
ATOM 5759 O O . GLY A 1 729 ? 7.594 34.206 -22.031 1.00 26.69 729 GLY A O 1
ATOM 5760 N N . CYS A 1 730 ? 6.372 32.838 -20.708 1.00 23.17 730 CYS A N 1
ATOM 5761 C CA . CYS A 1 730 ? 5.085 33.039 -21.357 1.00 23.17 730 CYS A CA 1
ATOM 5762 C C . CYS A 1 730 ? 4.632 34.478 -21.055 1.00 23.17 730 CYS A C 1
ATOM 5764 O O . CYS A 1 730 ? 4.567 34.904 -19.898 1.00 23.17 730 CYS A O 1
ATOM 5766 N N . ARG A 1 731 ? 4.440 35.264 -22.114 1.00 21.30 731 ARG A N 1
ATOM 5767 C CA . ARG A 1 731 ? 3.862 36.611 -22.053 1.00 21.30 731 ARG A CA 1
ATOM 5768 C C . ARG A 1 731 ? 2.344 36.517 -21.801 1.00 21.30 731 ARG A C 1
ATOM 5770 O O . ARG A 1 731 ? 1.787 35.461 -22.080 1.00 21.30 731 ARG A O 1
ATOM 5777 N N . PRO A 1 732 ? 1.733 37.583 -21.242 1.00 33.06 732 PRO A N 1
ATOM 5778 C CA . PRO A 1 732 ? 0.353 37.593 -20.742 1.00 33.06 732 PRO A CA 1
ATOM 5779 C C . PRO A 1 732 ? -0.711 37.231 -21.773 1.00 33.06 732 PRO A C 1
ATOM 5781 O O . PRO A 1 732 ? -0.477 37.491 -22.977 1.00 33.06 732 PRO A O 1
#

Foldseek 3Di:
DDDDDDDDDDDDDDDDDPPPPPDPQQFKWKFKFKFFLFDQQFFAWADQVLQLKDFPQTGTFQCFSNHDNQLRDDQQADPVNAAADPPDPPPPPPDGGFADDDNHPVVVVPDRGPRHVPDPGPGDGNPVLFGDDVPRRCQGVVRNNDGGWFAQADDDDLDQQGIFNTFHAAAADDLVPPRDGQFWMWMWMWIDGPRAIAIEIETLGLFAFLLLVVVLLVQQCDDVVSVHVVHHSLRYKYFYLNASQAGDNPQRGIDNVSGHDCCQACFPDVDDDPPGDHSSNSNSVRRVNRVVRIAQKWKDKFKDFAQFFADPVQRATDTPPVFFADQAPVRQLDDPDSPGTATELKDFQFGRDDDDRMWMKMWMAHPVDRLATAEIEIEDEARQYLQPSSRHSYRGSFLQVLLQSLLCSVRNHGYHYFYFQNPSRIYCDDQPRYWFFFDDSNLHGAADADPVDGPDFDAGPVGDGHGDTDRGRDPRSRNRSSSSSNVVNVCRVVVDPDDIGSNADKDKDKDWDKDWQPAPSLQLVLLVCQVSGDPVFHKFKAAPVRDGPPPDPDSPPPPCCSVPGRIITMGTGQMKIWIDTGLEIEIEELESHHCCQAAWDAWDKDKDWDADPNDIDIKIFTRHTFHYLNVLDDGPHYTYGYSMSGHQYHADALQAAQALPPVRTSNHPRNVRHSHSCRNQVRSLVSCVVSVHDNDGRDDNNHRMDRHDHDPFDAPPVRHGDDPDPPPDPDD

pLDDT: mean 79.64, std 18.92, range [21.3, 98.94]

Sequence (732 aa):
MKGPGVLLLLIVGWMGGVGFVPAARADFEVGAARVDLTRYDFENYTDIDGDGFKGPDDWLLDTGIDRRFDYEEAGAFGPDGKPGRAGVDDDGNGVIDDCGRPLTAEDRWNTHCREYLARGSDDVPDPAGDDYHPLRNRAGTERNGRYDGFGLAGYGPNIVAFNYRACNRVNHDDLNGDGIDDGIWARVLALRKDGRTLLIASLDFAGMFHNYMNVVKRKAALPPEAGGLGIPEDDIIMMTTHTHSSPDVYGLWDMLNGGLDHDYIFGRSKEVRPDDYGVTDRIFRALQLAIEDLRPAMMKSAQDRILSCYDPETLELKKVPDCREGDSEQDAYGAPGNGFDISINQLDVRDPWVKNTLVTTLHFVERDDPTKTIATVVNYSTHPHAMGSGESNWESSDYPHYLREKIEAHFGGIGIFWLGTQGAHLSALRNEHNPVMKYTRSGEPVCKEDPDHPGECLKDPNGRDFPEFVIETSPEKIWSHGYYIADVAIESIESDPTPYLVDPPLENLSRRVTFEATNPAQKYYLCKLWREFDPPDKPRFESAFGKTCRVGKVLLHCAPKLLYENCRLFLDDIQLNVVTIGEAQFWTAPMETDPVYLFGRHASRVEYHWEENGEAKEDVCNFPEVHGLMELMTGRHNFATSMTNSYFSYGFPESDFLGVLNVNHPNHYEDEVTLGKEFGDTVANYLSEMLGGAPDRFTNHTPACQQIVERPFLRDAQGNPLPPPPFHGCRP

Secondary structure (DSSP, 8-state):
--------------------PPPP----EEEEEEEE-------EEE-SSSSSSB-TTSEEE--TTTT--GGGSTTSS-TT-SSSSTT--SSSSS-SS-B----STTTTTS-SBSSTT-TT----SSSSS-S-BTTTBTTTTTTSSS----BEESSS-SS-SS-B-B--EE----SS-SS--SS-EEEEEEEEETTEEEEEEEE-SS---HHHHHHHHHHHHS-GGGTS----GGGEEEEE---TTEE-SSSSSSTTTT---HHHHH-S-SS--TT---HHHHHHHHHHHHHHT-EEEEEEEEEEE-EEEE-TTT--EEETTSS---SSHHHHT--TTSSPPEE-S-B--SSSP----EEEEEEEEESS-TTSEEEEEEEE-SBS-TTTTTS--EE---HHHHHHHHHHHHH-SEEEEEE---TTT-BS--TTT--EE-B-TTS-B-BPEETTEEEEEPBPTTSPBPBPEE-S-SHHHHHHHHHHHHHHHHHHHHH--PPPBSS--EEEEEEEEEEEE--HHHHHHHHHHGGGS-TTT--EEEETTS-B----S-TT-HHHHHHHS-EEEEEEEEEEEEEEETTEEEEE-SSEE-THHHHEE--EEEEEEEEETTEEEEEEEEEPPEE-GGGG---SEEEEESSBSS--SEE--GGG---TT-TTSTT-HHHHHSS-TTHHHHHHHHHHHHTT--S--SS-SS-S-S--------B-TTSPBPPPPP--PPP-

Radius of gyration: 29.96 Å; Cα contacts (8 Å, |Δi|>4): 1705; chains: 1; bounding box: 72×73×147 Å

Mean predicted aligned error: 11.91 Å

Nearest PDB structures (foldseek):
  2zws-assembly1_A  TM=6.192E-01  e=1.212E-17  Pseudomonas aeruginosa
  2zxc-assembly1_A  TM=5.878E-01  e=3.323E-17  Pseudomonas aeruginosa
  4wgk-assembly2_B  TM=5.462E-01  e=5.849E-18  Homo sapiens
  4wgk-assembly1_A  TM=5.508E-01  e=1.434E-17  Homo sapiens
  4fva-assembly4_D  TM=3.613E-01  e=3.427E+00  Caenorhabditis elegans